Protein AF-A0A4Y8WUS7-F1 (afdb_monomer_lite)

Radius of gyration: 27.96 Å; chains: 1; bounding box: 61×49×94 Å

Structure (mmCIF, N/CA/C/O backbone):
data_AF-A0A4Y8WUS7-F1
#
_entry.id   AF-A0A4Y8WUS7-F1
#
loop_
_atom_site.group_PDB
_atom_site.id
_atom_site.type_symbol
_atom_site.label_atom_id
_atom_site.label_alt_id
_atom_site.label_comp_id
_atom_site.label_asym_id
_atom_site.label_entity_id
_atom_site.label_seq_id
_atom_site.pdbx_PDB_ins_code
_atom_site.Cartn_x
_atom_site.Cartn_y
_atom_site.Cartn_z
_atom_site.occupancy
_atom_site.B_iso_or_equiv
_atom_site.auth_seq_id
_atom_site.auth_comp_id
_atom_site.auth_asym_id
_atom_site.auth_atom_id
_atom_site.pdbx_PDB_model_num
ATOM 1 N N . MET A 1 1 ? -22.799 -2.846 23.739 1.00 34.66 1 MET A N 1
ATOM 2 C CA . MET A 1 1 ? -21.629 -2.130 24.341 1.00 34.66 1 MET A CA 1
ATOM 3 C C . MET A 1 1 ? -20.642 -1.662 23.268 1.00 34.66 1 MET A C 1
ATOM 5 O O . MET A 1 1 ? -20.140 -2.477 22.502 1.00 34.66 1 MET A O 1
ATOM 9 N N . THR A 1 2 ? -20.298 -0.370 23.236 1.00 31.97 2 THR A N 1
ATOM 10 C CA . THR A 1 2 ? -19.340 0.212 22.275 1.00 31.97 2 THR A CA 1
ATOM 11 C C . THR A 1 2 ? -17.938 -0.402 22.411 1.00 31.97 2 THR A C 1
ATOM 13 O O . THR A 1 2 ? -17.321 -0.286 23.466 1.00 31.97 2 THR A O 1
ATOM 16 N N . GLY A 1 3 ? -17.392 -0.998 21.346 1.00 43.44 3 GLY A N 1
ATOM 17 C CA . GLY A 1 3 ? -16.048 -1.608 21.313 1.00 43.44 3 GLY A CA 1
ATOM 18 C C . GLY A 1 3 ? -14.862 -0.629 21.356 1.00 43.44 3 GLY A C 1
ATOM 19 O O . GLY A 1 3 ? -13.748 -1.006 21.010 1.00 43.44 3 GLY A O 1
ATOM 20 N N . ARG A 1 4 ? -15.086 0.632 21.749 1.00 52.31 4 ARG A N 1
ATOM 21 C CA . ARG A 1 4 ? -14.053 1.669 21.874 1.00 52.31 4 ARG A CA 1
ATOM 22 C C . ARG A 1 4 ? -13.633 1.770 23.339 1.00 52.31 4 ARG A C 1
ATOM 24 O O . ARG A 1 4 ? -14.491 1.923 24.203 1.00 52.31 4 ARG A O 1
ATOM 31 N N . MET A 1 5 ? -12.331 1.716 23.619 1.00 58.28 5 MET A N 1
ATOM 32 C CA . MET A 1 5 ? -11.810 1.994 24.959 1.00 58.28 5 MET A CA 1
ATOM 33 C C . MET A 1 5 ? -12.091 3.466 25.292 1.00 58.28 5 MET A C 1
ATOM 35 O O . MET A 1 5 ? -11.575 4.366 24.632 1.00 58.28 5 MET A O 1
ATOM 39 N N . GLN A 1 6 ? -12.979 3.708 26.253 1.00 77.31 6 GLN A N 1
ATOM 40 C CA . GLN A 1 6 ? -13.356 5.051 26.688 1.00 77.31 6 GLN A CA 1
ATOM 41 C C . GLN A 1 6 ? -12.503 5.479 27.886 1.00 77.31 6 GLN A C 1
ATOM 43 O O . GLN A 1 6 ? -12.099 4.642 28.693 1.00 77.31 6 GLN A O 1
ATOM 48 N N . ALA A 1 7 ? -12.284 6.787 28.041 1.00 73.06 7 ALA A N 1
ATOM 49 C CA . ALA A 1 7 ? -11.622 7.357 29.220 1.00 73.06 7 ALA A CA 1
ATOM 50 C C . ALA A 1 7 ? -12.317 6.945 30.526 1.00 73.06 7 ALA A C 1
ATOM 52 O O . ALA A 1 7 ? -11.657 6.647 31.515 1.00 73.06 7 ALA A O 1
ATOM 53 N N . SER A 1 8 ? -13.648 6.833 30.486 1.00 81.19 8 SER A N 1
ATOM 54 C CA . SER A 1 8 ? -14.482 6.358 31.591 1.00 81.19 8 SER A CA 1
ATOM 55 C C . SER A 1 8 ? -14.073 4.973 32.090 1.00 81.19 8 SER A C 1
ATOM 57 O O . SER A 1 8 ? -14.131 4.726 33.286 1.00 81.19 8 SER A O 1
ATOM 59 N N . LEU A 1 9 ? -13.594 4.073 31.224 1.00 83.12 9 LEU A N 1
ATOM 60 C CA . LEU A 1 9 ? -13.110 2.758 31.650 1.00 83.12 9 LEU A CA 1
ATOM 61 C C . LEU A 1 9 ? -11.818 2.867 32.470 1.00 83.12 9 LEU A C 1
ATOM 63 O O . LEU A 1 9 ? -11.687 2.186 33.483 1.00 83.12 9 LEU A O 1
ATOM 67 N N . ALA A 1 10 ? -10.883 3.717 32.038 1.00 82.62 10 ALA A N 1
ATOM 68 C CA . ALA A 1 10 ? -9.622 3.947 32.738 1.00 82.62 10 ALA A CA 1
ATOM 69 C C . ALA A 1 10 ? -9.856 4.641 34.087 1.00 82.62 10 ALA A C 1
ATOM 71 O O . ALA A 1 10 ? -9.325 4.191 35.101 1.00 82.62 10 ALA A O 1
ATOM 72 N N . VAL A 1 11 ? -10.711 5.668 34.107 1.00 86.56 11 VAL A N 1
ATOM 73 C CA . VAL A 1 11 ? -11.128 6.359 35.336 1.00 86.56 11 VAL A CA 1
ATOM 74 C C . VAL A 1 11 ? -11.830 5.381 36.280 1.00 86.56 11 VAL A C 1
ATOM 76 O O . VAL A 1 11 ? -11.393 5.214 37.408 1.00 86.56 11 VAL A O 1
ATOM 79 N N . ASN A 1 12 ? -12.820 4.617 35.811 1.00 86.06 12 ASN A N 1
ATOM 80 C CA . ASN A 1 12 ? -13.518 3.633 36.647 1.00 86.06 12 ASN A CA 1
ATOM 81 C C . ASN A 1 12 ? -12.581 2.549 37.205 1.00 86.06 12 ASN A C 1
ATOM 83 O O . ASN A 1 12 ? -12.795 2.059 38.313 1.00 86.06 12 ASN A O 1
ATOM 87 N N . ALA A 1 13 ? -11.563 2.136 36.445 1.00 84.75 13 ALA A N 1
ATOM 88 C CA . ALA A 1 13 ? -10.566 1.184 36.923 1.00 84.75 13 ALA A CA 1
ATOM 89 C C . ALA A 1 13 ? -9.682 1.789 38.025 1.00 84.75 13 ALA A C 1
ATOM 91 O O . ALA A 1 13 ? -9.406 1.103 39.012 1.00 84.75 13 ALA A O 1
ATOM 92 N N . LEU A 1 14 ? -9.284 3.056 37.872 1.00 85.62 14 LEU A N 1
ATOM 93 C CA . LEU A 1 14 ? -8.537 3.811 38.875 1.00 85.62 14 LEU A CA 1
ATOM 94 C C . LEU A 1 14 ? -9.357 3.968 40.160 1.00 85.62 14 LEU A C 1
ATOM 96 O O . LEU A 1 14 ? -8.910 3.529 41.213 1.00 85.62 14 LEU A O 1
ATOM 100 N N . GLU A 1 15 ? -10.589 4.463 40.058 1.00 89.06 15 GLU A N 1
ATOM 101 C CA . GLU A 1 15 ? -11.521 4.636 41.182 1.00 89.06 15 GLU A CA 1
ATOM 102 C C . GLU A 1 15 ? -11.751 3.325 41.947 1.00 89.06 15 GLU A C 1
ATOM 104 O O . GLU A 1 15 ? -11.673 3.263 43.175 1.00 89.06 15 GLU A O 1
ATOM 109 N N . GLN A 1 16 ? -11.953 2.216 41.225 1.00 85.81 16 GLN A N 1
ATOM 110 C CA . GLN A 1 16 ? -12.076 0.898 41.851 1.00 85.81 16 GLN A CA 1
ATOM 111 C C . GLN A 1 16 ? -10.796 0.461 42.570 1.00 85.81 16 GLN A C 1
ATOM 113 O O . GLN A 1 16 ? -10.881 -0.243 43.577 1.00 85.81 16 GLN A O 1
ATOM 118 N N . ALA A 1 17 ? -9.617 0.812 42.054 1.00 83.31 17 ALA A N 1
ATOM 119 C CA . ALA A 1 17 ? -8.352 0.504 42.710 1.00 83.31 17 ALA A CA 1
ATOM 120 C C . ALA A 1 17 ? -8.174 1.333 43.990 1.00 83.31 17 ALA A C 1
ATOM 122 O O . ALA A 1 17 ? -7.822 0.762 45.022 1.00 83.31 17 ALA A O 1
ATOM 123 N N . VAL A 1 18 ? -8.495 2.631 43.950 1.00 84.38 18 VAL A N 1
ATOM 124 C CA . VAL A 1 18 ? -8.471 3.526 45.119 1.00 84.38 18 VAL A CA 1
ATOM 125 C C . VAL A 1 18 ? -9.411 3.016 46.209 1.00 84.38 18 VAL A C 1
ATOM 127 O O . VAL A 1 18 ? -8.993 2.814 47.350 1.00 84.38 18 VAL A O 1
ATOM 130 N N . ALA A 1 19 ? -10.658 2.702 45.850 1.00 84.31 19 ALA A N 1
ATOM 131 C CA . ALA A 1 19 ? -11.634 2.156 46.787 1.00 84.31 19 ALA A CA 1
ATOM 132 C C . ALA A 1 19 ? -11.152 0.839 47.423 1.00 84.31 19 ALA A C 1
ATOM 134 O O . ALA A 1 19 ? -11.260 0.652 48.633 1.00 84.31 19 ALA A O 1
ATOM 135 N N . ARG A 1 20 ? -10.556 -0.065 46.632 1.00 79.38 20 ARG A N 1
ATOM 136 C CA . ARG A 1 20 ? -10.019 -1.347 47.131 1.00 79.38 20 ARG A CA 1
ATOM 137 C C . ARG A 1 20 ? -8.800 -1.194 48.037 1.00 79.38 20 ARG A C 1
ATOM 139 O O . ARG A 1 20 ? -8.539 -2.095 48.830 1.00 79.38 20 ARG A O 1
ATOM 146 N N . ARG A 1 21 ? -8.048 -0.101 47.908 1.00 79.25 21 ARG A N 1
ATOM 147 C CA . ARG A 1 21 ? -6.856 0.180 48.719 1.00 79.25 21 ARG A CA 1
ATOM 148 C C . ARG A 1 21 ? -7.165 0.977 49.988 1.00 79.25 21 ARG A C 1
ATOM 150 O O . ARG A 1 21 ? -6.252 1.178 50.773 1.00 79.25 21 ARG A O 1
ATOM 157 N N . GLY A 1 22 ? -8.425 1.348 50.231 1.00 82.44 22 GLY A N 1
ATOM 158 C CA . GLY A 1 22 ? -8.845 2.036 51.457 1.00 82.44 22 GLY A CA 1
ATOM 159 C C . GLY A 1 22 ? -9.110 3.535 51.296 1.00 82.44 22 GLY A C 1
ATOM 160 O O . GLY A 1 22 ? -9.211 4.230 52.301 1.00 82.44 22 GLY A O 1
ATOM 161 N N . GLY A 1 23 ? -9.255 4.031 50.061 1.00 85.69 23 GLY A N 1
ATOM 162 C CA . GLY A 1 23 ? -9.591 5.431 49.771 1.00 85.69 23 GLY A CA 1
ATOM 163 C C . GLY A 1 23 ? -8.379 6.303 49.430 1.00 85.69 23 GLY A C 1
ATOM 164 O O . GLY A 1 23 ? -7.266 5.808 49.286 1.00 85.69 23 GLY A O 1
ATOM 165 N N . THR A 1 24 ? -8.605 7.609 49.266 1.00 84.12 24 THR A N 1
ATOM 166 C CA . THR A 1 24 ? -7.587 8.578 48.814 1.00 84.12 24 THR A CA 1
ATOM 167 C C . THR A 1 24 ? -6.347 8.606 49.708 1.00 84.12 24 THR A C 1
ATOM 169 O O . THR A 1 24 ? -5.231 8.488 49.209 1.00 84.12 24 THR A O 1
ATOM 172 N N . ASP A 1 25 ? -6.531 8.692 51.025 1.00 80.44 25 ASP A N 1
ATOM 173 C CA . ASP A 1 25 ? -5.418 8.823 51.977 1.00 80.44 25 ASP A CA 1
ATOM 174 C C . ASP A 1 25 ? -4.469 7.618 51.933 1.00 80.44 25 ASP A C 1
ATOM 176 O O . ASP A 1 25 ? -3.264 7.748 52.123 1.00 80.44 25 ASP A O 1
ATOM 180 N N . ALA A 1 26 ? -5.020 6.445 51.622 1.00 78.88 26 ALA A N 1
ATOM 181 C CA . ALA A 1 26 ? -4.308 5.181 51.537 1.00 78.88 26 ALA A CA 1
ATOM 182 C C . ALA A 1 26 ? -3.387 5.067 50.314 1.00 78.88 26 ALA A C 1
ATOM 184 O O . ALA A 1 26 ? -2.452 4.266 50.305 1.00 78.88 26 ALA A O 1
ATOM 185 N N . VAL A 1 27 ? -3.693 5.814 49.251 1.00 80.69 27 VAL A N 1
ATOM 186 C CA . VAL A 1 27 ? -3.010 5.709 47.957 1.00 80.69 27 VAL A CA 1
ATOM 187 C C . VAL A 1 27 ? -2.224 6.963 47.593 1.00 80.69 27 VAL A C 1
ATOM 189 O O . VAL A 1 27 ? -1.451 6.924 46.638 1.00 80.69 27 VAL A O 1
ATOM 192 N N . ALA A 1 28 ? -2.382 8.056 48.340 1.00 83.19 28 ALA A N 1
ATOM 193 C CA . ALA A 1 28 ? -1.666 9.302 48.104 1.00 83.19 28 ALA A CA 1
ATOM 194 C C . ALA A 1 28 ? -0.143 9.071 48.039 1.00 83.19 28 ALA A C 1
ATOM 196 O O . ALA A 1 28 ? 0.450 8.385 48.871 1.00 83.19 28 ALA A O 1
ATOM 197 N N . GLY A 1 29 ? 0.498 9.621 47.007 1.00 77.31 29 GLY A N 1
ATOM 198 C CA . GLY A 1 29 ? 1.922 9.437 46.719 1.00 77.31 29 GLY A CA 1
ATOM 199 C C . GLY A 1 29 ? 2.276 8.138 45.984 1.00 77.31 29 GLY A C 1
ATOM 200 O O . GLY A 1 29 ? 3.432 7.970 45.592 1.00 77.31 29 GLY A O 1
ATOM 201 N N . CYS A 1 30 ? 1.321 7.231 45.741 1.00 79.56 30 CYS A N 1
ATOM 202 C CA . CYS A 1 30 ? 1.571 6.044 44.924 1.00 79.56 30 CYS A CA 1
ATOM 203 C C . CYS A 1 30 ? 1.799 6.417 43.456 1.00 79.56 30 CYS A C 1
ATOM 205 O O . CYS A 1 30 ? 1.143 7.300 42.899 1.00 79.56 30 CYS A O 1
ATOM 207 N N . ILE A 1 31 ? 2.706 5.683 42.811 1.00 78.19 31 ILE A N 1
ATOM 208 C CA . ILE A 1 31 ? 2.990 5.840 41.387 1.00 78.19 31 ILE A CA 1
ATOM 209 C C . ILE A 1 31 ? 2.026 4.970 40.580 1.00 78.19 31 ILE A C 1
ATOM 211 O O . ILE A 1 31 ? 2.001 3.747 40.726 1.00 78.19 31 ILE A O 1
ATOM 215 N N . VAL A 1 32 ? 1.267 5.599 39.688 1.00 79.62 32 VAL A N 1
ATOM 216 C CA . VAL A 1 32 ? 0.416 4.916 38.713 1.00 79.62 32 VAL A CA 1
ATOM 217 C C . VAL A 1 32 ? 1.174 4.812 37.402 1.00 79.62 32 VAL A C 1
ATOM 219 O O . VAL A 1 32 ? 1.329 5.789 36.669 1.00 79.62 32 VAL A O 1
ATOM 222 N N . HIS A 1 33 ? 1.641 3.607 37.096 1.00 78.06 33 HIS A N 1
ATOM 223 C CA . HIS A 1 33 ? 2.212 3.308 35.791 1.00 78.06 33 HIS A CA 1
ATOM 224 C C . HIS A 1 33 ? 1.090 3.088 34.776 1.00 78.06 33 HIS A C 1
ATOM 226 O O . HIS A 1 33 ? 0.235 2.220 34.959 1.00 78.06 33 HIS A O 1
ATOM 232 N N . SER A 1 34 ? 1.103 3.869 33.700 1.00 73.06 34 SER A N 1
ATOM 233 C CA . SER A 1 34 ? 0.145 3.755 32.597 1.00 73.06 34 SER A CA 1
ATOM 234 C C . SER A 1 34 ? 0.868 3.779 31.254 1.00 73.06 34 SER A C 1
ATOM 236 O O . SER A 1 34 ? 1.998 4.261 31.145 1.00 73.06 34 SER A O 1
ATOM 238 N N . ASP A 1 35 ? 0.227 3.223 30.227 1.00 67.25 35 ASP A N 1
ATOM 239 C CA . ASP A 1 35 ? 0.706 3.375 28.856 1.00 67.25 35 ASP A CA 1
ATOM 240 C C . ASP A 1 35 ? 0.424 4.800 28.325 1.00 67.25 35 ASP A C 1
ATOM 242 O O . ASP A 1 35 ? -0.230 5.620 28.970 1.00 67.25 35 ASP A O 1
ATOM 246 N N . ARG A 1 36 ? 0.927 5.126 27.127 1.00 67.12 36 ARG A N 1
ATOM 247 C CA . ARG A 1 36 ? 0.696 6.435 26.479 1.00 67.12 36 ARG A CA 1
ATOM 248 C C . ARG A 1 36 ? -0.639 6.550 25.730 1.00 67.12 36 ARG A C 1
ATOM 250 O O . ARG A 1 36 ? -0.829 7.482 24.932 1.00 67.12 36 ARG A O 1
ATOM 257 N N . GLY A 1 37 ? -1.560 5.621 25.955 1.00 72.19 37 GLY A N 1
ATOM 258 C CA . GLY A 1 37 ? -2.885 5.611 25.360 1.00 72.19 37 GLY A CA 1
ATOM 259 C C . GLY A 1 37 ? -3.623 6.921 25.611 1.00 72.19 37 GLY A C 1
ATOM 260 O O . GLY A 1 37 ? -3.466 7.570 26.648 1.00 72.19 37 GLY A O 1
ATOM 261 N N . SER A 1 38 ? -4.425 7.349 24.635 1.00 76.12 38 SER A N 1
ATOM 262 C CA . SER A 1 38 ? -5.170 8.609 24.723 1.00 76.12 38 SER A CA 1
ATOM 263 C C . SER A 1 38 ? -6.057 8.667 25.969 1.00 76.12 38 SER A C 1
ATOM 265 O O . SER A 1 38 ? -6.192 9.727 26.558 1.00 76.12 38 SER A O 1
ATOM 267 N N . GLN A 1 39 ? -6.591 7.530 26.424 1.00 79.88 39 GLN A N 1
ATOM 268 C CA . GLN A 1 39 ? -7.420 7.413 27.626 1.00 79.88 39 GLN A CA 1
ATOM 269 C C . GLN A 1 39 ? -6.720 7.871 28.912 1.00 79.88 39 GLN A C 1
ATOM 271 O O . GLN A 1 39 ? -7.383 8.439 29.773 1.00 79.88 39 GLN A O 1
ATOM 276 N N . PHE A 1 40 ? -5.402 7.680 29.022 1.00 79.25 40 PHE A N 1
ATOM 277 C CA . PHE A 1 40 ? -4.621 8.080 30.195 1.00 79.25 40 PHE A CA 1
ATOM 278 C C . PHE A 1 40 ? -4.095 9.515 30.084 1.00 79.25 40 PHE A C 1
ATOM 280 O O . PHE A 1 40 ? -3.729 10.114 31.088 1.00 79.25 40 PHE A O 1
ATOM 287 N N . ARG A 1 41 ? -4.088 10.093 28.874 1.00 78.38 41 ARG A N 1
ATOM 288 C CA . ARG A 1 41 ? -3.703 11.494 28.622 1.00 78.38 41 ARG A CA 1
ATOM 289 C C . ARG A 1 41 ? -4.874 12.475 28.648 1.00 78.38 41 ARG A C 1
ATOM 291 O O . ARG A 1 41 ? -4.647 13.679 28.621 1.00 78.38 41 ARG A O 1
ATOM 298 N N . LEU A 1 42 ? -6.110 11.981 28.667 1.00 81.69 42 LEU A N 1
ATOM 299 C CA . LEU A 1 42 ? -7.293 12.829 28.763 1.00 81.69 42 LEU A CA 1
ATOM 300 C C . LEU A 1 42 ? -7.380 13.496 30.135 1.00 81.69 42 LEU A C 1
ATOM 302 O O . LEU A 1 42 ? -7.061 12.878 31.151 1.00 81.69 42 LEU A O 1
ATOM 306 N N . THR A 1 43 ? -7.891 14.729 30.145 1.00 83.94 43 THR A N 1
ATOM 307 C CA . THR A 1 43 ? -8.045 15.560 31.346 1.00 83.94 43 THR A CA 1
ATOM 308 C C . THR A 1 43 ? -8.758 14.804 32.460 1.00 83.94 43 THR A C 1
ATOM 310 O O . THR A 1 43 ? -8.232 14.724 33.555 1.00 83.94 43 THR A O 1
ATOM 313 N N . ALA A 1 44 ? -9.843 14.088 32.147 1.00 85.06 44 ALA A N 1
ATOM 314 C CA . ALA A 1 44 ? -10.594 13.309 33.134 1.00 85.06 44 ALA A CA 1
ATOM 315 C C . ALA A 1 44 ? -9.752 12.268 33.905 1.00 85.06 44 ALA A C 1
ATOM 317 O O . ALA A 1 44 ? -10.012 12.018 35.077 1.00 85.06 44 ALA A O 1
ATOM 318 N N . PHE A 1 45 ? -8.747 11.649 33.273 1.00 85.75 45 PHE A N 1
ATOM 319 C CA . PHE A 1 45 ? -7.865 10.700 33.961 1.00 85.75 45 PHE A CA 1
ATOM 320 C C . PHE A 1 45 ? -6.785 11.416 34.781 1.00 85.75 45 PHE A C 1
ATOM 322 O O . PHE A 1 45 ? -6.464 10.987 35.885 1.00 85.75 45 PHE A O 1
ATOM 329 N N . GLN A 1 46 ? -6.251 12.526 34.267 1.00 86.94 46 GLN A N 1
ATOM 330 C CA . GLN A 1 46 ? -5.280 13.359 34.985 1.00 86.94 46 GLN A CA 1
ATOM 331 C C . GLN A 1 46 ? -5.907 14.036 36.215 1.00 86.94 46 GLN A C 1
ATOM 333 O O . GLN A 1 46 ? -5.282 14.098 37.275 1.00 86.94 46 GLN A O 1
ATOM 338 N N . ASP A 1 47 ? -7.164 14.463 36.104 1.00 87.25 47 ASP A N 1
ATOM 339 C CA . ASP A 1 47 ? -7.957 15.006 37.204 1.00 87.25 47 ASP A CA 1
ATOM 340 C C . ASP A 1 47 ? -8.160 13.942 38.282 1.00 87.25 47 ASP A C 1
ATOM 342 O O . ASP A 1 47 ? -7.903 14.207 39.452 1.00 87.25 47 ASP A O 1
ATOM 346 N N . ALA A 1 48 ? -8.518 12.712 37.898 1.00 88.00 48 ALA A N 1
ATOM 347 C CA . ALA A 1 48 ? -8.670 11.605 38.842 1.00 88.00 48 ALA A CA 1
ATOM 348 C C . ALA A 1 48 ? -7.353 11.271 39.576 1.00 88.00 48 ALA A C 1
ATOM 350 O O . ALA A 1 48 ? -7.357 11.047 40.786 1.00 88.00 48 ALA A O 1
ATOM 351 N N . LEU A 1 49 ? -6.202 11.303 38.888 1.00 87.94 49 LEU A N 1
ATOM 352 C CA . LEU A 1 49 ? -4.897 11.158 39.551 1.00 87.94 49 LEU A CA 1
ATOM 353 C C . LEU A 1 49 ? -4.652 12.283 40.565 1.00 87.94 49 LEU A C 1
ATOM 355 O O . LEU A 1 49 ? -4.214 12.021 41.685 1.00 87.94 49 LEU A O 1
ATOM 359 N N . THR A 1 50 ? -4.973 13.518 40.182 1.00 87.38 50 THR A N 1
ATOM 360 C CA . THR A 1 50 ? -4.778 14.708 41.018 1.00 87.38 50 THR A CA 1
ATOM 361 C C . THR A 1 50 ? -5.671 14.671 42.260 1.00 87.38 50 THR A C 1
ATOM 363 O O . THR A 1 50 ? -5.185 14.907 43.365 1.00 87.38 50 THR A O 1
ATOM 366 N N . VAL A 1 51 ? -6.948 14.304 42.102 1.00 89.75 51 VAL A N 1
ATOM 367 C CA . VAL A 1 51 ? -7.936 14.170 43.191 1.00 89.75 51 VAL A CA 1
ATOM 368 C C . VAL A 1 51 ? -7.472 13.176 44.255 1.00 89.75 51 VAL A C 1
ATOM 370 O O . VAL A 1 51 ? -7.673 13.416 45.445 1.00 89.75 51 VAL A O 1
ATOM 373 N N . HIS A 1 52 ? -6.817 12.087 43.849 1.00 87.06 52 HIS A N 1
ATOM 374 C CA . HIS A 1 52 ? -6.330 11.063 44.775 1.00 87.06 52 HIS A CA 1
ATOM 375 C C . HIS A 1 52 ? -4.868 11.241 45.213 1.00 87.06 52 HIS A C 1
ATOM 377 O O . HIS A 1 52 ? -4.327 10.374 45.898 1.00 87.06 52 HIS A O 1
ATOM 383 N N . GLY A 1 53 ? -4.203 12.332 44.815 1.00 84.94 53 GLY A N 1
ATOM 384 C CA . GLY A 1 53 ? -2.790 12.565 45.128 1.00 84.94 53 GLY A CA 1
ATOM 385 C C . GLY A 1 53 ? -1.845 11.513 44.531 1.00 84.94 53 GLY A C 1
ATOM 386 O O . GLY A 1 53 ? -0.790 11.238 45.101 1.00 84.94 53 GLY A O 1
ATOM 387 N N . LEU A 1 54 ? -2.226 10.889 43.415 1.00 85.50 54 LEU A N 1
ATOM 388 C CA . LEU A 1 54 ? -1.461 9.852 42.724 1.00 85.50 54 LEU A CA 1
ATOM 389 C C . LEU A 1 54 ? -0.460 10.465 41.742 1.00 85.50 54 LEU A C 1
ATOM 391 O O . LEU A 1 54 ? -0.753 11.438 41.050 1.00 85.50 54 LEU A O 1
ATOM 395 N N . ILE A 1 55 ? 0.718 9.853 41.627 1.00 80.69 55 ILE A N 1
ATOM 396 C CA . ILE A 1 55 ? 1.772 10.304 40.715 1.00 80.69 55 ILE A CA 1
ATOM 397 C C . ILE A 1 55 ? 1.692 9.482 39.428 1.00 80.69 55 ILE A C 1
ATOM 399 O O . ILE A 1 55 ? 2.034 8.300 39.407 1.00 80.69 55 ILE A O 1
ATOM 403 N N . GLY A 1 56 ? 1.254 10.098 38.332 1.00 75.94 56 GLY A N 1
ATOM 404 C CA . GLY A 1 56 ? 1.273 9.452 37.020 1.00 75.94 56 GLY A CA 1
ATOM 405 C C . GLY A 1 56 ? 2.704 9.243 36.517 1.00 75.94 56 GLY A C 1
ATOM 406 O O . GLY A 1 56 ? 3.453 10.203 36.354 1.00 75.94 56 GLY A O 1
ATOM 407 N N . SER A 1 57 ? 3.080 7.998 36.223 1.00 68.81 57 SER A N 1
ATOM 408 C CA . SER A 1 57 ? 4.331 7.663 35.539 1.00 68.81 57 SER A CA 1
ATOM 409 C C . SER A 1 57 ? 4.034 7.148 34.135 1.00 68.81 57 SER A C 1
ATOM 411 O O . SER A 1 57 ? 3.513 6.047 33.943 1.00 68.81 57 SER A O 1
ATOM 413 N N . MET A 1 58 ? 4.376 7.974 33.146 1.00 67.12 58 MET A N 1
ATOM 414 C CA . MET A 1 58 ? 4.393 7.635 31.725 1.00 67.12 58 MET A CA 1
ATOM 415 C C . MET A 1 58 ? 5.858 7.734 31.267 1.00 67.12 58 MET A C 1
ATOM 417 O O . MET A 1 58 ? 6.347 8.842 31.049 1.00 67.12 58 MET A O 1
ATOM 421 N N . GLY A 1 59 ? 6.579 6.605 31.187 1.00 53.94 59 GLY A N 1
ATOM 422 C CA . GLY A 1 59 ? 8.051 6.561 31.013 1.00 53.94 59 GLY A CA 1
ATOM 423 C C . GLY A 1 59 ? 8.591 7.413 29.853 1.00 53.94 59 GLY A C 1
ATOM 424 O O . GLY A 1 59 ? 7.851 7.723 28.931 1.00 53.94 59 GLY A O 1
ATOM 425 N N . GLN A 1 60 ? 9.855 7.838 29.849 1.00 44.69 60 GLN A N 1
ATOM 426 C CA . GLN A 1 60 ? 10.426 8.651 28.752 1.00 44.69 60 GLN A CA 1
ATOM 427 C C . GLN A 1 60 ? 10.514 7.864 27.422 1.00 44.69 60 GLN A C 1
ATOM 429 O O . GLN A 1 60 ? 10.507 6.634 27.407 1.00 44.69 60 GLN A O 1
ATOM 434 N N . VAL A 1 61 ? 10.580 8.553 26.273 1.00 42.72 61 VAL A N 1
ATOM 435 C CA . VAL A 1 61 ? 10.802 7.883 24.974 1.00 42.72 61 VAL A CA 1
ATOM 436 C C . VAL A 1 61 ? 12.208 7.277 24.975 1.00 42.72 61 VAL A C 1
ATOM 438 O O . VAL A 1 61 ? 13.193 8.000 25.068 1.00 42.72 61 VAL A O 1
ATOM 441 N N . GLY A 1 62 ? 12.302 5.947 24.882 1.00 42.72 62 GLY A N 1
ATOM 442 C CA . GLY A 1 62 ? 13.578 5.229 24.800 1.00 42.72 62 GLY A CA 1
ATOM 443 C C . GLY A 1 62 ? 14.234 4.848 26.136 1.00 42.72 62 GLY A C 1
ATOM 444 O O . GLY A 1 62 ? 15.318 4.267 26.101 1.00 42.72 62 GLY A O 1
ATOM 445 N N . SER A 1 63 ? 13.611 5.098 27.299 1.00 43.00 63 SER A N 1
ATOM 446 C CA . SER A 1 63 ? 14.110 4.585 28.589 1.00 43.00 63 SER A CA 1
ATOM 447 C C . SER A 1 63 ? 13.418 3.264 28.960 1.00 43.00 63 SER A C 1
ATOM 449 O O . SER A 1 63 ? 12.273 3.218 29.395 1.00 43.00 63 SER A O 1
ATOM 451 N N . ALA A 1 64 ? 14.130 2.142 28.828 1.00 44.25 64 ALA A N 1
ATOM 452 C CA . ALA A 1 64 ? 13.627 0.830 29.259 1.00 44.25 64 ALA A CA 1
ATOM 453 C C . ALA A 1 64 ? 13.529 0.688 30.798 1.00 44.25 64 ALA A C 1
ATOM 455 O O . ALA A 1 64 ? 13.002 -0.301 31.299 1.00 44.25 64 ALA A O 1
ATOM 456 N N . GLY A 1 65 ? 14.056 1.648 31.568 1.00 47.41 65 GLY A N 1
ATOM 457 C CA . GLY A 1 65 ? 14.162 1.556 33.028 1.00 47.41 65 GLY A CA 1
ATOM 458 C C . GLY A 1 65 ? 12.849 1.784 33.783 1.00 47.41 65 GLY A C 1
ATOM 459 O O . GLY A 1 65 ? 12.587 1.089 34.766 1.00 47.41 65 GLY A O 1
ATOM 460 N N . ASP A 1 66 ? 12.011 2.710 33.309 1.00 52.41 66 ASP A N 1
ATOM 461 C CA . ASP A 1 66 ? 10.893 3.250 34.103 1.00 52.41 66 ASP A CA 1
ATOM 462 C C . ASP A 1 66 ? 9.636 2.366 34.063 1.00 52.41 66 ASP A C 1
ATOM 464 O O . ASP A 1 66 ? 8.804 2.422 34.968 1.00 52.41 66 ASP A O 1
ATOM 468 N N . ASN A 1 67 ? 9.511 1.511 33.040 1.00 59.03 67 ASN A N 1
ATOM 469 C CA . ASN A 1 67 ? 8.352 0.638 32.820 1.00 59.03 67 ASN A CA 1
ATOM 470 C C . ASN A 1 67 ? 8.672 -0.866 32.929 1.00 59.03 67 ASN A C 1
ATOM 472 O O . ASN A 1 67 ? 7.770 -1.703 32.874 1.00 59.03 67 ASN A O 1
ATOM 476 N N . ALA A 1 68 ? 9.940 -1.235 33.150 1.00 62.50 68 ALA A N 1
ATOM 477 C CA . ALA A 1 68 ? 10.386 -2.633 33.190 1.00 62.50 68 ALA A CA 1
ATOM 478 C C . ALA A 1 68 ? 9.613 -3.505 34.199 1.00 62.50 68 ALA A C 1
ATOM 480 O O . ALA A 1 68 ? 9.415 -4.701 33.976 1.00 62.50 68 ALA A O 1
ATOM 481 N N . ALA A 1 69 ? 9.168 -2.927 35.321 1.00 64.25 69 ALA A N 1
ATOM 482 C CA . ALA A 1 69 ? 8.386 -3.646 36.326 1.00 64.25 69 ALA A CA 1
ATOM 483 C C . ALA A 1 69 ? 6.993 -4.036 35.803 1.00 64.25 69 ALA A C 1
ATOM 485 O O . ALA A 1 69 ? 6.568 -5.181 35.978 1.00 64.25 69 ALA A O 1
ATOM 486 N N . MET A 1 70 ? 6.317 -3.118 35.108 1.00 72.75 70 MET A N 1
ATOM 487 C CA . MET A 1 70 ? 5.007 -3.375 34.512 1.00 72.75 70 MET A CA 1
ATOM 488 C C . MET A 1 70 ? 5.106 -4.262 33.274 1.00 72.75 70 MET A C 1
ATOM 490 O O . MET A 1 70 ? 4.289 -5.163 33.108 1.00 72.75 70 MET A O 1
ATOM 494 N N . GLU A 1 71 ? 6.137 -4.094 32.447 1.00 70.62 71 GLU A N 1
ATOM 495 C CA . GLU A 1 71 ? 6.392 -4.982 31.305 1.00 70.62 71 GLU A CA 1
ATOM 496 C C . GLU A 1 71 ? 6.638 -6.425 31.757 1.00 70.62 71 GLU A C 1
ATOM 498 O O . GLU A 1 71 ? 6.078 -7.366 31.193 1.00 70.62 71 GLU A O 1
ATOM 503 N N . SER A 1 72 ? 7.396 -6.610 32.842 1.00 75.62 72 SER A N 1
ATOM 504 C CA . SER A 1 72 ? 7.584 -7.919 33.472 1.00 75.62 72 SER A CA 1
ATOM 505 C C . SER A 1 72 ? 6.262 -8.497 33.991 1.00 75.62 72 SER A C 1
ATOM 507 O O . SER A 1 72 ? 5.979 -9.679 33.780 1.00 75.62 72 SER A O 1
ATOM 509 N N . PHE A 1 73 ? 5.416 -7.675 34.622 1.00 80.31 73 PHE A N 1
ATOM 510 C CA . PHE A 1 73 ? 4.087 -8.090 35.074 1.00 80.31 73 PHE A CA 1
ATOM 511 C C . PHE A 1 73 ? 3.198 -8.552 33.911 1.00 80.31 73 PHE A C 1
ATOM 513 O O . PHE A 1 73 ? 2.656 -9.658 33.970 1.00 80.31 73 PHE A O 1
ATOM 520 N N . PHE A 1 74 ? 3.082 -7.762 32.840 1.00 79.62 74 PHE A N 1
ATOM 521 C CA . PHE A 1 74 ? 2.247 -8.110 31.689 1.00 79.62 74 PHE A CA 1
ATOM 522 C C . PHE A 1 74 ? 2.774 -9.334 30.937 1.00 79.62 74 PHE A C 1
ATOM 524 O O . PHE A 1 74 ? 1.984 -10.204 30.572 1.00 79.62 74 PHE A O 1
ATOM 531 N N . ALA A 1 75 ? 4.094 -9.483 30.794 1.00 79.38 75 ALA A N 1
ATOM 532 C CA . ALA A 1 75 ? 4.692 -10.694 30.233 1.00 79.38 75 ALA A CA 1
ATOM 533 C C . ALA A 1 75 ? 4.357 -11.945 31.069 1.00 79.38 75 ALA A C 1
ATOM 535 O O . ALA A 1 75 ? 4.081 -13.020 30.527 1.00 79.38 75 ALA A O 1
ATOM 536 N N . LEU A 1 76 ? 4.343 -11.818 32.401 1.00 85.19 76 LEU A N 1
ATOM 537 C CA . LEU A 1 76 ? 3.941 -12.901 33.296 1.00 85.19 76 LEU A CA 1
ATOM 538 C C . LEU A 1 76 ? 2.444 -13.196 33.206 1.00 85.19 76 LEU A C 1
ATOM 540 O O . LEU A 1 76 ? 2.084 -14.372 33.187 1.00 85.19 76 LEU A O 1
ATOM 544 N N . LEU A 1 77 ? 1.590 -12.176 33.137 1.00 85.44 77 LEU A N 1
ATOM 545 C CA . LEU A 1 77 ? 0.146 -12.345 32.983 1.00 85.44 77 LEU A CA 1
ATOM 546 C C . LEU A 1 77 ? -0.182 -13.053 31.662 1.00 85.44 77 LEU A C 1
ATOM 548 O O . LEU A 1 77 ? -0.949 -14.017 31.656 1.00 85.44 77 LEU A O 1
ATOM 552 N N . GLN A 1 78 ? 0.470 -12.639 30.571 1.00 83.06 78 GLN A N 1
ATOM 553 C CA . GLN A 1 78 ? 0.348 -13.275 29.263 1.00 83.06 78 GLN A CA 1
ATOM 554 C C . GLN A 1 78 ? 0.715 -14.759 29.355 1.00 83.06 78 GLN A C 1
ATOM 556 O O . GLN A 1 78 ? -0.112 -15.623 29.083 1.00 83.06 78 GLN A O 1
ATOM 561 N N . LYS A 1 79 ? 1.912 -15.069 29.862 1.00 87.81 79 LYS A N 1
ATOM 562 C CA . LYS A 1 79 ? 2.414 -16.447 29.941 1.00 87.81 79 LYS A CA 1
ATOM 563 C C . LYS A 1 79 ? 1.615 -17.345 30.893 1.00 87.81 79 LYS A C 1
ATOM 565 O O . LYS A 1 79 ? 1.496 -18.545 30.653 1.00 87.81 79 LYS A O 1
ATOM 570 N N . ASN A 1 80 ? 1.143 -16.809 32.020 1.00 84.88 80 ASN A N 1
ATOM 571 C CA . ASN A 1 80 ? 0.570 -17.616 33.103 1.00 84.88 80 ASN A CA 1
ATOM 572 C C . ASN A 1 80 ? -0.960 -17.625 33.147 1.00 84.88 80 ASN A C 1
ATOM 574 O O . ASN A 1 80 ? -1.515 -18.455 33.868 1.00 84.88 80 ASN A O 1
ATOM 578 N N . VAL A 1 81 ? -1.633 -16.757 32.394 1.00 88.31 81 VAL A N 1
ATOM 579 C CA . VAL A 1 81 ? -3.099 -16.714 32.328 1.00 88.31 81 VAL A CA 1
ATOM 580 C C . VAL A 1 81 ? -3.568 -16.768 30.884 1.00 88.31 81 VAL A C 1
ATOM 582 O O . VAL A 1 81 ? -4.276 -17.704 30.520 1.00 88.31 81 VAL A O 1
ATOM 585 N N . LEU A 1 82 ? -3.146 -15.804 30.063 1.00 84.12 82 LEU A N 1
ATOM 586 C CA . LEU A 1 82 ? -3.699 -15.623 28.717 1.00 84.12 82 LEU A CA 1
ATOM 587 C C . LEU A 1 82 ? -3.304 -16.762 27.767 1.00 84.12 82 LEU A C 1
ATOM 589 O O . LEU A 1 82 ? -4.141 -17.240 27.016 1.00 84.12 82 LEU A O 1
ATOM 593 N N . ASP A 1 83 ? -2.069 -17.254 27.864 1.00 86.56 83 ASP A N 1
ATOM 594 C CA . ASP A 1 83 ? -1.533 -18.308 26.993 1.00 86.56 83 ASP A CA 1
ATOM 595 C C . ASP A 1 83 ? -1.772 -19.735 27.528 1.00 86.56 83 ASP A C 1
ATOM 597 O O . ASP A 1 83 ? -1.320 -20.704 26.916 1.00 86.56 83 ASP A O 1
ATOM 601 N N . ARG A 1 84 ? -2.410 -19.906 28.697 1.00 77.94 84 ARG A N 1
ATOM 602 C CA . ARG A 1 84 ? -2.503 -21.234 29.341 1.00 77.94 84 ARG A CA 1
ATOM 603 C C . ARG A 1 84 ? -3.651 -22.099 28.851 1.00 77.94 84 ARG A C 1
ATOM 605 O O . ARG A 1 84 ? -3.537 -23.319 28.942 1.00 77.94 84 ARG A O 1
ATOM 612 N N . ARG A 1 85 ? -4.747 -21.483 28.420 1.00 81.94 85 ARG A N 1
ATOM 613 C CA . ARG A 1 85 ? -5.940 -22.151 27.897 1.00 81.94 85 ARG A CA 1
ATOM 614 C C . ARG A 1 85 ? -6.830 -21.143 27.185 1.00 81.94 85 ARG A C 1
ATOM 616 O O . ARG A 1 85 ? -6.705 -19.942 27.421 1.00 81.94 85 ARG A O 1
ATOM 623 N N . ASP A 1 86 ? -7.751 -21.663 26.391 1.00 82.88 86 ASP A N 1
ATOM 624 C CA . ASP A 1 86 ? -8.856 -20.887 25.846 1.00 82.88 86 ASP A CA 1
ATOM 625 C C . ASP A 1 86 ? -9.893 -20.586 26.946 1.00 82.88 86 ASP A C 1
ATOM 627 O O . ASP A 1 86 ? -9.997 -21.318 27.936 1.00 82.88 86 ASP A O 1
ATOM 631 N N . TRP A 1 87 ? -10.617 -19.475 26.797 1.00 86.56 87 TRP A N 1
ATOM 632 C CA . TRP A 1 87 ? -11.610 -18.983 27.758 1.00 86.56 87 TRP A CA 1
ATOM 633 C C . TRP A 1 87 ? -12.951 -18.822 27.049 1.00 86.56 87 TRP A C 1
ATOM 635 O O . TRP A 1 87 ? -13.030 -18.114 26.041 1.00 86.56 87 TRP A O 1
ATOM 645 N N . ASP A 1 88 ? -14.003 -19.435 27.582 1.00 79.38 88 ASP A N 1
ATOM 646 C CA . ASP A 1 88 ? -15.300 -19.507 26.899 1.00 79.38 88 ASP A CA 1
ATOM 647 C C . ASP A 1 88 ? -16.083 -18.193 27.020 1.00 79.38 88 ASP A C 1
ATOM 649 O O . ASP A 1 88 ? -16.887 -17.829 26.152 1.00 79.38 88 ASP A O 1
ATOM 653 N N . THR A 1 89 ? -15.833 -17.443 28.098 1.00 87.00 89 THR A N 1
ATOM 654 C CA . THR A 1 89 ? -16.488 -16.161 28.374 1.00 87.00 89 THR A CA 1
ATOM 655 C C . THR A 1 89 ? -15.513 -15.112 28.907 1.00 87.00 89 THR A C 1
ATOM 657 O O . THR A 1 89 ? -14.477 -15.415 29.506 1.00 87.00 89 THR A O 1
ATOM 660 N N . ARG A 1 90 ? -15.865 -13.830 28.726 1.00 76.31 90 ARG A N 1
ATOM 661 C CA . ARG A 1 90 ? -15.105 -12.708 29.304 1.00 76.31 90 ARG A CA 1
ATOM 662 C C . ARG A 1 90 ? -15.077 -12.757 30.830 1.00 76.31 90 ARG A C 1
ATOM 664 O O . ARG A 1 90 ? -14.064 -12.382 31.413 1.00 76.31 90 ARG A O 1
ATOM 671 N N . ASP A 1 91 ? -16.147 -13.229 31.463 1.00 77.44 91 ASP A N 1
ATOM 672 C CA . ASP A 1 91 ? -16.230 -13.341 32.921 1.00 77.44 91 ASP A CA 1
ATOM 673 C C . ASP A 1 91 ? -15.329 -14.452 33.458 1.00 77.44 91 ASP A C 1
ATOM 675 O O . ASP A 1 91 ? -14.680 -14.280 34.494 1.00 77.44 91 ASP A O 1
ATOM 679 N N . GLU A 1 92 ? -15.200 -15.555 32.720 1.00 82.38 92 GLU A N 1
ATOM 680 C CA . GLU A 1 92 ? -14.243 -16.608 33.043 1.00 82.38 92 GLU A CA 1
ATOM 681 C C . GLU A 1 92 ? -12.804 -16.083 32.951 1.00 82.38 92 GLU A C 1
ATOM 683 O O . GLU A 1 92 ? -12.032 -16.233 33.901 1.00 82.38 92 GLU A O 1
ATOM 688 N N . LEU A 1 93 ? -12.460 -15.388 31.858 1.00 87.31 93 LEU A N 1
ATOM 689 C CA . LEU A 1 93 ? -11.147 -14.758 31.690 1.00 87.31 93 LEU A CA 1
ATOM 690 C C . LEU A 1 93 ? -10.867 -13.733 32.793 1.00 87.31 93 LEU A C 1
ATOM 692 O O . LEU A 1 93 ? -9.794 -13.740 33.398 1.00 87.31 93 LEU A O 1
ATOM 696 N N . ARG A 1 94 ? -11.843 -12.874 33.099 1.00 82.81 94 ARG A N 1
ATOM 697 C CA . ARG A 1 94 ? -11.750 -11.887 34.179 1.00 82.81 94 ARG A CA 1
ATOM 698 C C . ARG A 1 94 ? -11.479 -12.568 35.517 1.00 82.81 94 ARG A C 1
ATOM 700 O O . ARG A 1 94 ? -10.582 -12.145 36.244 1.00 82.81 94 ARG A O 1
ATOM 707 N N . THR A 1 95 ? -12.206 -13.639 35.820 1.00 85.88 95 THR A N 1
ATOM 708 C CA . THR A 1 95 ? -12.010 -14.440 37.035 1.00 85.88 95 THR A CA 1
ATOM 709 C C . THR A 1 95 ? -10.620 -15.069 37.062 1.00 85.88 95 THR A C 1
ATOM 711 O O . THR A 1 95 ? -9.955 -15.044 38.099 1.00 85.88 95 THR A O 1
ATOM 714 N N . GLY A 1 96 ? -10.139 -15.576 35.926 1.00 86.88 96 GLY A N 1
ATOM 715 C CA . GLY A 1 96 ? -8.793 -16.120 35.766 1.00 86.88 96 GLY A CA 1
ATOM 716 C C . GLY A 1 96 ? -7.689 -15.102 36.042 1.00 86.88 96 GLY A C 1
ATOM 717 O O . GLY A 1 96 ? -6.780 -15.375 36.828 1.00 86.88 96 GLY A O 1
ATOM 718 N N . ILE A 1 97 ? -7.804 -13.910 35.451 1.00 87.94 97 ILE A N 1
ATOM 719 C CA . ILE A 1 97 ? -6.877 -12.791 35.654 1.00 87.94 97 ILE A CA 1
ATOM 720 C C . ILE A 1 97 ? -6.858 -12.382 37.131 1.00 87.94 97 ILE A C 1
ATOM 722 O O . ILE A 1 97 ? -5.789 -12.365 37.740 1.00 87.94 97 ILE A O 1
ATOM 726 N N . ILE A 1 98 ? -8.027 -12.127 37.734 1.00 84.69 98 ILE A N 1
ATOM 727 C CA . ILE A 1 98 ? -8.138 -11.733 39.149 1.00 84.69 98 ILE A CA 1
ATOM 728 C C . ILE A 1 98 ? -7.548 -12.815 40.059 1.00 84.69 98 ILE A C 1
ATOM 730 O O . ILE A 1 98 ? -6.756 -12.516 40.950 1.00 84.69 98 ILE A O 1
ATOM 734 N N . THR A 1 99 ? -7.881 -14.084 39.816 1.00 85.31 99 THR A N 1
ATOM 735 C CA . THR A 1 99 ? -7.392 -15.211 40.623 1.00 85.31 99 THR A CA 1
ATOM 736 C C . THR A 1 99 ? -5.875 -15.315 40.568 1.00 85.31 99 THR A C 1
ATOM 738 O O . THR A 1 99 ? -5.232 -15.537 41.596 1.00 85.31 99 THR A O 1
ATOM 741 N N . TRP A 1 100 ? -5.281 -15.154 39.387 1.00 91.19 100 TRP A N 1
ATOM 742 C CA . TRP A 1 100 ? -3.835 -15.214 39.246 1.00 91.19 100 TRP A CA 1
ATOM 743 C C . TRP A 1 100 ? -3.142 -14.024 39.917 1.00 91.19 100 TRP A C 1
ATOM 745 O O . TRP A 1 100 ? -2.182 -14.246 40.659 1.00 91.19 100 TRP A O 1
ATOM 755 N N . ILE A 1 101 ? -3.651 -12.801 39.727 1.00 85.81 101 ILE A N 1
ATOM 756 C CA . ILE A 1 101 ? -3.119 -11.592 40.374 1.00 85.81 101 ILE A CA 1
ATOM 757 C C . ILE A 1 101 ? -3.151 -11.759 41.900 1.00 85.81 101 ILE A C 1
ATOM 759 O O . ILE A 1 101 ? -2.107 -11.722 42.550 1.00 85.81 101 ILE A O 1
ATOM 763 N N . GLU A 1 102 ? -4.322 -12.056 42.465 1.00 82.69 102 GLU A N 1
ATOM 764 C CA . GLU A 1 102 ? -4.525 -12.083 43.916 1.00 82.69 102 GLU A CA 1
ATOM 765 C C . GLU A 1 102 ? -3.899 -13.299 44.601 1.00 82.69 102 GLU A C 1
ATOM 767 O O . GLU A 1 102 ? -3.263 -13.176 45.649 1.00 82.69 102 GLU A O 1
ATOM 772 N N . ARG A 1 103 ? -4.064 -14.505 44.041 1.00 80.62 103 ARG A N 1
ATOM 773 C CA . ARG A 1 103 ? -3.605 -15.734 44.712 1.00 80.62 103 ARG A CA 1
ATOM 774 C C . ARG A 1 103 ? -2.166 -16.092 44.391 1.00 80.62 103 ARG A C 1
ATOM 776 O O . ARG A 1 103 ? -1.513 -16.727 45.215 1.00 80.62 103 ARG A O 1
ATOM 783 N N . THR A 1 104 ? -1.684 -15.747 43.199 1.00 83.56 104 THR A N 1
ATOM 784 C CA . THR A 1 104 ? -0.376 -16.207 42.718 1.00 83.56 104 THR A CA 1
ATOM 785 C C . THR A 1 104 ? 0.629 -15.069 42.694 1.00 83.56 104 THR A C 1
ATOM 787 O O . THR A 1 104 ? 1.651 -15.161 43.373 1.00 83.56 104 THR A O 1
ATOM 790 N N . TYR A 1 105 ? 0.346 -13.992 41.965 1.00 85.38 105 TYR A N 1
ATOM 791 C CA . TYR A 1 105 ? 1.288 -12.891 41.791 1.00 85.38 105 TYR A CA 1
ATOM 792 C C . TYR A 1 105 ? 1.538 -12.128 43.103 1.00 85.38 105 TYR A C 1
ATOM 794 O O . TYR A 1 105 ? 2.691 -11.995 43.505 1.00 85.38 105 TYR A O 1
ATOM 802 N N . HIS A 1 106 ? 0.483 -11.714 43.812 1.00 81.94 106 HIS A N 1
ATOM 803 C CA . HIS A 1 106 ? 0.589 -10.943 45.057 1.00 81.94 106 HIS A CA 1
ATOM 804 C C . HIS A 1 106 ? 1.004 -11.770 46.284 1.00 81.94 106 HIS A C 1
ATOM 806 O O . HIS A 1 106 ? 1.694 -11.243 47.154 1.00 81.94 106 HIS A O 1
ATOM 812 N N . ARG A 1 107 ? 0.614 -13.053 46.364 1.00 81.19 107 ARG A N 1
ATOM 813 C CA . ARG A 1 107 ? 0.719 -13.859 47.604 1.00 81.19 107 ARG A CA 1
ATOM 814 C C . ARG A 1 107 ? 1.652 -15.067 47.556 1.00 81.19 107 ARG A C 1
ATOM 816 O O . ARG A 1 107 ? 1.948 -15.629 48.603 1.00 81.19 107 ARG A O 1
ATOM 823 N N . ARG A 1 108 ? 2.082 -15.525 46.375 1.00 81.12 108 ARG A N 1
ATOM 824 C CA . ARG A 1 108 ? 2.939 -16.728 46.244 1.00 81.12 108 ARG A CA 1
ATOM 825 C C . ARG A 1 108 ? 4.223 -16.480 45.464 1.00 81.12 108 ARG A C 1
ATOM 827 O O . ARG A 1 108 ? 5.218 -17.168 45.680 1.00 81.12 108 ARG A O 1
ATOM 834 N N . ARG A 1 109 ? 4.229 -15.513 44.545 1.00 83.31 109 ARG A N 1
ATOM 835 C CA . ARG A 1 109 ? 5.383 -15.232 43.692 1.00 83.31 109 ARG A CA 1
ATOM 836 C C . ARG A 1 109 ? 6.395 -14.334 44.401 1.00 83.31 109 ARG A C 1
ATOM 838 O O . ARG A 1 109 ? 6.254 -13.114 44.428 1.00 83.31 109 ARG A O 1
ATOM 845 N N . ARG A 1 110 ? 7.467 -14.947 44.893 1.00 82.12 110 ARG A N 1
ATOM 846 C CA . ARG A 1 110 ? 8.631 -14.245 45.444 1.00 82.12 110 ARG A CA 1
ATOM 847 C C . ARG A 1 110 ? 9.411 -13.526 44.346 1.00 82.12 110 ARG A C 1
ATOM 849 O O . ARG A 1 110 ? 9.666 -14.103 43.288 1.00 82.12 110 ARG A O 1
ATOM 856 N N . GLN A 1 111 ? 9.801 -12.279 44.589 1.00 81.75 111 GLN A N 1
ATOM 857 C CA . GLN A 1 111 ? 10.485 -11.448 43.597 1.00 81.75 111 GLN A CA 1
ATOM 858 C C . GLN A 1 111 ? 11.883 -11.071 44.083 1.00 81.75 111 GLN A C 1
ATOM 860 O O . GLN A 1 111 ? 12.041 -10.559 45.186 1.00 81.75 111 GLN A O 1
ATOM 865 N N . ALA A 1 112 ? 12.912 -11.289 43.258 1.00 76.12 112 ALA A N 1
ATOM 866 C CA . ALA A 1 112 ? 14.296 -10.980 43.633 1.00 76.12 112 ALA A CA 1
ATOM 867 C C . ALA A 1 112 ? 14.487 -9.496 44.004 1.00 76.12 112 ALA A C 1
ATOM 869 O O . ALA A 1 112 ? 15.166 -9.196 44.979 1.00 76.12 112 ALA A O 1
ATOM 870 N N . ARG A 1 113 ? 13.808 -8.588 43.286 1.00 71.31 113 ARG A N 1
ATOM 871 C CA . ARG A 1 113 ? 13.826 -7.137 43.541 1.00 71.31 113 ARG A CA 1
ATOM 872 C C . ARG A 1 113 ? 13.186 -6.737 44.879 1.00 71.31 113 ARG A C 1
ATOM 874 O O . ARG A 1 113 ? 13.513 -5.683 45.399 1.00 71.31 113 ARG A O 1
ATOM 881 N N . LEU A 1 114 ? 12.325 -7.587 45.442 1.00 75.31 114 LEU A N 1
ATOM 882 C CA . LEU A 1 114 ? 11.705 -7.408 46.761 1.00 75.31 114 LEU A CA 1
ATOM 883 C C . LEU A 1 114 ? 12.431 -8.223 47.848 1.00 75.31 114 LEU A C 1
ATOM 885 O O . LEU A 1 114 ? 11.823 -8.618 48.835 1.00 75.31 114 LEU A O 1
ATOM 889 N N . GLY A 1 115 ? 13.703 -8.591 47.643 1.00 80.00 115 GLY A N 1
ATOM 890 C CA . GLY A 1 115 ? 14.447 -9.414 48.606 1.00 80.00 115 GLY A CA 1
ATOM 891 C C . GLY A 1 115 ? 13.943 -10.860 48.709 1.00 80.00 115 GLY A C 1
ATOM 892 O O . GLY A 1 115 ? 14.073 -11.487 49.753 1.00 80.00 115 GLY A O 1
ATOM 893 N N . ARG A 1 116 ? 13.364 -11.402 47.625 1.00 81.81 116 ARG A N 1
ATOM 894 C CA . ARG A 1 116 ? 12.671 -12.709 47.581 1.00 81.81 116 ARG A CA 1
ATOM 895 C C . ARG A 1 116 ? 11.406 -12.776 48.449 1.00 81.81 116 ARG A C 1
ATOM 897 O O . ARG A 1 116 ? 10.978 -13.874 48.794 1.00 81.81 116 ARG A O 1
ATOM 904 N N . LEU A 1 117 ? 10.773 -11.638 48.717 1.00 75.31 117 LEU A N 1
ATOM 905 C CA . LEU A 1 117 ? 9.430 -11.557 49.292 1.00 75.31 117 LEU A CA 1
ATOM 906 C C . LEU A 1 117 ? 8.365 -11.517 48.189 1.00 75.31 117 LEU A C 1
ATOM 908 O O . LEU A 1 117 ? 8.647 -11.178 47.031 1.00 75.31 117 LEU A O 1
ATOM 912 N N . THR A 1 118 ? 7.140 -11.906 48.527 1.00 82.44 118 THR A N 1
ATOM 913 C CA . THR A 1 118 ? 5.953 -11.624 47.709 1.00 82.44 118 THR A CA 1
ATOM 914 C C . THR A 1 118 ? 5.540 -10.157 47.867 1.00 82.44 118 THR A C 1
ATOM 916 O O . THR A 1 118 ? 5.890 -9.544 48.873 1.00 82.44 118 THR A O 1
ATOM 919 N N . PRO A 1 119 ? 4.800 -9.567 46.910 1.00 81.56 119 PRO A N 1
ATOM 920 C CA . PRO A 1 119 ? 4.308 -8.194 47.040 1.00 81.56 119 PRO A CA 1
ATOM 921 C C . PRO A 1 119 ? 3.568 -7.924 48.357 1.00 81.56 119 PRO A C 1
ATOM 923 O O . PRO A 1 119 ? 3.844 -6.923 49.004 1.00 81.56 119 PRO A O 1
ATOM 926 N N . VAL A 1 120 ? 2.706 -8.846 48.801 1.00 79.69 120 VAL A N 1
ATOM 927 C CA . VAL A 1 120 ? 1.973 -8.700 50.072 1.00 79.69 120 VAL A CA 1
ATOM 928 C C . VAL A 1 120 ? 2.897 -8.827 51.282 1.00 79.69 120 VAL A C 1
ATOM 930 O O . VAL A 1 120 ? 2.779 -8.041 52.211 1.00 79.69 120 VAL A O 1
ATOM 933 N N . GLU A 1 121 ? 3.830 -9.785 51.292 1.00 75.25 121 GLU A N 1
ATOM 934 C CA . GLU A 1 121 ? 4.815 -9.886 52.383 1.00 75.25 121 GLU A CA 1
ATOM 935 C C . GLU A 1 121 ? 5.697 -8.634 52.454 1.00 75.25 121 GLU A C 1
ATOM 937 O O . GLU A 1 121 ? 6.000 -8.163 53.543 1.00 75.25 121 GLU A O 1
ATOM 942 N N . TYR A 1 122 ? 6.095 -8.086 51.304 1.00 79.75 122 TYR A N 1
ATOM 943 C CA . TYR A 1 122 ? 6.887 -6.865 51.237 1.00 79.75 122 TYR A CA 1
ATOM 944 C C . TYR A 1 122 ? 6.116 -5.662 51.788 1.00 79.75 122 TYR A C 1
ATOM 946 O O . TYR A 1 122 ? 6.655 -4.960 52.637 1.00 79.75 122 TYR A O 1
ATOM 954 N N . GLU A 1 123 ? 4.861 -5.457 51.366 1.00 75.50 123 GLU A N 1
ATOM 955 C CA . GLU A 1 123 ? 4.002 -4.397 51.916 1.00 75.50 123 GLU A CA 1
ATOM 956 C C . GLU A 1 123 ? 3.821 -4.563 53.434 1.00 75.50 123 GLU A C 1
ATOM 958 O O . GLU A 1 123 ? 4.091 -3.626 54.174 1.00 75.50 123 GLU A O 1
ATOM 963 N N . LEU A 1 124 ? 3.513 -5.772 53.922 1.00 76.56 124 LEU A N 1
ATOM 964 C CA . LEU A 1 124 ? 3.354 -6.034 55.360 1.00 76.56 124 LEU A CA 1
ATOM 965 C C . LEU A 1 124 ? 4.641 -5.783 56.164 1.00 76.56 124 LEU A C 1
ATOM 967 O O . LEU A 1 124 ? 4.587 -5.228 57.254 1.00 76.56 124 LEU A O 1
ATOM 971 N N . ILE A 1 125 ? 5.815 -6.176 55.662 1.00 75.44 125 ILE A N 1
ATOM 972 C CA . ILE A 1 125 ? 7.087 -5.980 56.384 1.00 75.44 125 ILE A CA 1
ATOM 973 C C . ILE A 1 125 ? 7.494 -4.498 56.384 1.00 75.44 125 ILE A C 1
ATOM 975 O O . ILE A 1 125 ? 7.978 -3.989 57.399 1.00 75.44 125 ILE A O 1
ATOM 979 N N . MET A 1 126 ? 7.283 -3.794 55.270 1.00 65.44 126 MET A N 1
ATOM 980 C CA . MET A 1 126 ? 7.563 -2.358 55.173 1.00 65.44 126 MET A CA 1
ATOM 981 C C . MET A 1 126 ? 6.556 -1.517 55.979 1.00 65.44 126 MET A C 1
ATOM 983 O O . MET A 1 126 ? 6.943 -0.477 56.507 1.00 65.44 126 MET A O 1
ATOM 987 N N . ASP A 1 127 ? 5.329 -2.008 56.178 1.00 53.41 127 ASP A N 1
ATOM 988 C CA . ASP A 1 127 ? 4.327 -1.424 57.083 1.00 53.41 127 ASP A CA 1
ATOM 989 C C . ASP A 1 127 ? 4.574 -1.748 58.577 1.00 53.41 127 ASP A C 1
ATOM 991 O O . ASP A 1 127 ? 3.939 -1.149 59.450 1.00 53.41 127 ASP A O 1
ATOM 995 N N . HIS A 1 128 ? 5.488 -2.671 58.917 1.00 39.78 128 HIS A N 1
ATOM 996 C CA . HIS A 1 128 ? 5.717 -3.154 60.295 1.00 39.78 128 HIS A CA 1
ATOM 997 C C . HIS A 1 128 ? 7.130 -2.928 60.855 1.00 39.78 128 HIS A C 1
ATOM 999 O O . HIS A 1 128 ? 7.446 -3.452 61.922 1.00 39.78 128 HIS A O 1
ATOM 1005 N N . THR A 1 129 ? 7.991 -2.141 60.206 1.00 30.48 129 THR A N 1
ATOM 1006 C CA . THR A 1 129 ? 9.302 -1.800 60.792 1.00 30.48 129 THR A CA 1
ATOM 1007 C C . THR A 1 129 ? 9.150 -0.617 61.767 1.00 30.48 129 THR A C 1
ATOM 1009 O O . THR A 1 129 ? 8.849 0.490 61.311 1.00 30.48 129 THR A O 1
ATOM 1012 N N . PRO A 1 130 ? 9.353 -0.779 63.094 1.00 30.58 130 PRO A N 1
ATOM 1013 C CA . PRO A 1 130 ? 9.338 0.345 64.022 1.00 30.58 130 PRO A CA 1
ATOM 1014 C C . PRO A 1 130 ? 10.570 1.215 63.769 1.00 30.58 130 PRO A C 1
ATOM 1016 O O . PRO A 1 130 ? 11.697 0.726 63.699 1.00 30.58 130 PRO A O 1
ATOM 1019 N N . ALA A 1 131 ? 10.354 2.516 63.624 1.00 33.50 131 ALA A N 1
ATOM 1020 C CA . ALA A 1 131 ? 11.423 3.491 63.505 1.00 33.50 131 ALA A CA 1
ATOM 1021 C C . ALA A 1 131 ? 12.052 3.746 64.883 1.00 33.50 131 ALA A C 1
ATOM 1023 O O . ALA A 1 131 ? 11.613 4.655 65.570 1.00 33.50 131 ALA A O 1
ATOM 1024 N N . ASP A 1 132 ? 13.067 2.971 65.267 1.00 31.70 132 ASP A N 1
ATOM 1025 C CA . ASP A 1 132 ? 13.965 3.317 66.376 1.00 31.70 132 ASP A CA 1
ATOM 1026 C C . ASP A 1 132 ? 15.354 2.692 66.191 1.00 31.70 132 ASP A C 1
ATOM 1028 O O . ASP A 1 132 ? 15.539 1.490 66.353 1.00 31.70 132 ASP A O 1
ATOM 1032 N N . ALA A 1 133 ? 16.328 3.535 65.832 1.00 29.86 133 ALA A N 1
ATOM 1033 C CA . ALA A 1 133 ? 17.742 3.450 66.219 1.00 29.86 133 ALA A CA 1
ATOM 1034 C C . ALA A 1 133 ? 18.506 4.607 65.553 1.00 29.86 133 ALA A C 1
ATOM 1036 O O . ALA A 1 133 ? 19.140 4.471 64.505 1.00 29.86 133 ALA A O 1
ATOM 1037 N N . ALA A 1 134 ? 18.427 5.782 66.172 1.00 32.66 134 ALA A N 1
ATOM 1038 C CA . ALA A 1 134 ? 19.342 6.876 65.901 1.00 32.66 134 ALA A CA 1
ATOM 1039 C C . ALA A 1 134 ? 20.759 6.525 66.397 1.00 32.66 134 ALA A C 1
ATOM 1041 O O . ALA A 1 134 ? 20.934 6.078 67.527 1.00 32.66 134 ALA A O 1
ATOM 1042 N N . GLY A 1 135 ? 21.774 6.836 65.583 1.00 30.48 135 GLY A N 1
ATOM 1043 C CA . GLY A 1 135 ? 23.105 7.195 66.081 1.00 30.48 135 GLY A CA 1
ATOM 1044 C C . GLY A 1 135 ? 24.254 6.228 65.787 1.00 30.48 135 GLY A C 1
ATOM 1045 O O . GLY A 1 135 ? 24.676 5.483 66.663 1.00 30.48 135 GLY A O 1
ATOM 1046 N N . ARG A 1 136 ? 24.895 6.384 64.621 1.00 29.06 136 ARG A N 1
ATOM 1047 C CA . ARG A 1 136 ? 26.336 6.707 64.527 1.00 29.06 136 ARG A CA 1
ATOM 1048 C C . ARG A 1 136 ? 26.704 7.113 63.099 1.00 29.06 136 ARG A C 1
ATOM 1050 O O . ARG A 1 136 ? 26.353 6.457 62.128 1.00 29.06 136 ARG A O 1
ATOM 1057 N N . ARG A 1 137 ? 27.365 8.267 63.018 1.00 29.14 137 ARG A N 1
ATOM 1058 C CA . ARG A 1 137 ? 27.811 8.978 61.816 1.00 29.14 137 ARG A CA 1
ATOM 1059 C C . ARG A 1 137 ? 28.971 8.241 61.142 1.00 29.14 137 ARG A C 1
ATOM 1061 O O . ARG A 1 137 ? 29.842 7.762 61.858 1.00 29.14 137 ARG A O 1
ATOM 1068 N N . LEU A 1 138 ? 29.025 8.294 59.810 1.00 29.38 138 LEU A N 1
ATOM 1069 C CA . LEU A 1 138 ? 30.172 8.751 59.006 1.00 29.38 138 LEU A CA 1
ATOM 1070 C C . LEU A 1 138 ? 29.667 9.100 57.584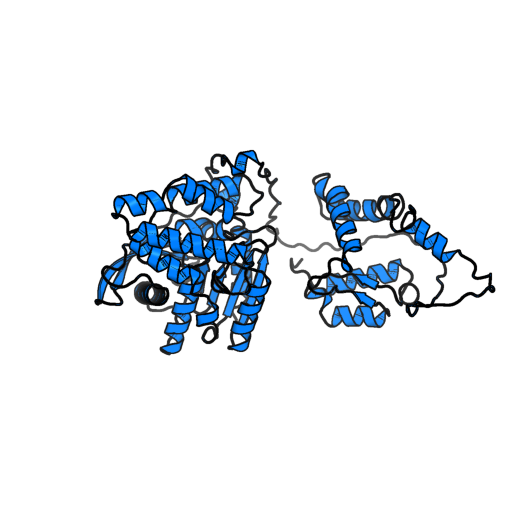 1.00 29.38 138 LEU A C 1
ATOM 1072 O O . LEU A 1 138 ? 28.769 8.446 57.065 1.00 29.38 138 LEU A O 1
ATOM 1076 N N . SER A 1 139 ? 30.171 10.213 57.046 1.00 28.92 139 SER A N 1
ATOM 1077 C CA . SER A 1 139 ? 29.573 11.086 56.011 1.00 28.92 139 SER A CA 1
ATOM 1078 C C . SER A 1 139 ? 29.944 10.703 54.537 1.00 28.92 139 SER A C 1
ATOM 1080 O O . SER A 1 139 ? 30.334 9.561 54.323 1.00 28.92 139 SER A O 1
ATOM 1082 N N . PRO A 1 140 ? 29.786 11.560 53.488 1.00 41.56 140 PRO A N 1
ATOM 1083 C CA . PRO A 1 140 ? 28.760 11.383 52.442 1.00 41.56 140 PRO A CA 1
ATOM 1084 C C . PRO A 1 140 ? 29.286 11.428 50.978 1.00 41.56 140 PRO A C 1
ATOM 1086 O O . PRO A 1 140 ? 30.412 11.838 50.737 1.00 41.56 140 PRO A O 1
ATOM 1089 N N . MET A 1 141 ? 28.442 11.073 49.994 1.00 25.66 141 MET A N 1
ATOM 1090 C CA . MET A 1 141 ? 28.269 11.745 48.677 1.00 25.66 141 MET A CA 1
ATOM 1091 C C . MET A 1 141 ? 27.347 10.903 47.771 1.00 25.66 141 MET A C 1
ATOM 1093 O O . MET A 1 141 ? 27.758 9.894 47.214 1.00 25.66 141 MET A O 1
ATOM 1097 N N . GLY A 1 142 ? 26.071 11.284 47.648 1.00 24.91 142 GLY A N 1
ATOM 1098 C CA . GLY A 1 142 ? 25.493 11.575 46.330 1.00 24.91 142 GLY A CA 1
ATOM 1099 C C . GLY A 1 142 ? 23.967 11.413 46.292 1.00 24.91 142 GLY A C 1
ATOM 1100 O O . GLY A 1 142 ? 23.467 10.374 45.890 1.00 24.91 142 GLY A O 1
ATOM 1101 N N . ALA A 1 143 ? 23.272 12.444 46.781 1.00 25.23 143 ALA A N 1
ATOM 1102 C CA . ALA A 1 143 ? 21.874 12.857 46.576 1.00 25.23 143 ALA A CA 1
ATOM 1103 C C . ALA A 1 143 ? 20.796 11.834 46.124 1.00 25.23 143 ALA A C 1
ATOM 1105 O O . ALA A 1 143 ? 20.607 11.573 44.940 1.00 25.23 143 ALA A O 1
ATOM 1106 N N . SER A 1 144 ? 19.943 11.451 47.080 1.00 24.75 144 SER A N 1
ATOM 1107 C CA . SER A 1 144 ? 18.536 11.071 46.881 1.00 24.75 144 SER A CA 1
ATOM 1108 C C . SER A 1 144 ? 17.673 11.873 47.869 1.00 24.75 144 SER A C 1
ATOM 1110 O O . SER A 1 144 ? 17.983 11.893 49.061 1.00 24.75 144 SER A O 1
ATOM 1112 N N . VAL A 1 145 ? 16.622 12.541 47.388 1.00 26.48 145 VAL A N 1
ATOM 1113 C CA . VAL A 1 145 ? 15.666 13.360 48.171 1.00 26.48 145 VAL A CA 1
ATOM 1114 C C . VAL A 1 145 ? 14.291 12.653 48.170 1.00 26.48 145 VAL A C 1
ATOM 1116 O O . VAL A 1 145 ? 14.016 11.902 47.234 1.00 26.48 145 VAL A O 1
ATOM 1119 N N . PRO A 1 146 ? 13.476 12.777 49.240 1.00 27.98 146 PRO A N 1
ATOM 1120 C CA . PRO A 1 146 ? 12.882 11.626 49.924 1.00 27.98 146 PRO A CA 1
ATOM 1121 C C . PRO A 1 146 ? 11.371 11.437 49.710 1.00 27.98 146 PRO A C 1
ATOM 1123 O O . PRO A 1 146 ? 10.633 12.375 49.428 1.00 27.98 146 PRO A O 1
ATOM 1126 N N . CYS A 1 147 ? 10.911 10.208 49.962 1.00 22.69 147 CYS A N 1
ATOM 1127 C CA . CYS A 1 147 ? 9.504 9.843 50.119 1.00 22.69 147 CYS A CA 1
ATOM 1128 C C . CYS A 1 147 ? 9.147 9.845 51.614 1.00 22.69 147 CYS A C 1
ATOM 1130 O O . CYS A 1 147 ? 9.823 9.190 52.411 1.00 22.69 147 CYS A O 1
ATOM 1132 N N . CYS A 1 148 ? 8.092 10.565 52.001 1.00 23.25 148 CYS A N 1
ATOM 1133 C CA . CYS A 1 148 ? 7.621 10.642 53.381 1.00 23.25 148 CYS A CA 1
ATOM 1134 C C . CYS A 1 148 ? 6.156 10.180 53.468 1.00 23.25 148 CYS A C 1
ATOM 1136 O O . CYS A 1 148 ? 5.297 10.838 52.900 1.00 23.25 148 CYS A O 1
ATOM 1138 N N . ARG A 1 149 ? 5.959 9.047 54.173 1.00 24.86 149 ARG A N 1
ATOM 1139 C CA . ARG A 1 149 ? 4.879 8.629 55.111 1.00 24.86 149 ARG A CA 1
ATOM 1140 C C . ARG A 1 149 ? 3.419 8.985 54.734 1.00 24.86 149 ARG A C 1
ATOM 1142 O O . ARG A 1 149 ? 3.114 10.129 54.442 1.00 24.86 149 ARG A O 1
ATOM 1149 N N . THR A 1 150 ? 2.419 8.114 54.939 1.00 27.34 150 THR A N 1
ATOM 1150 C CA . THR A 1 150 ? 1.868 7.792 56.279 1.00 27.34 150 THR A CA 1
ATOM 1151 C C . THR A 1 150 ? 0.723 6.742 56.209 1.00 27.34 150 THR A C 1
ATOM 1153 O O . THR A 1 150 ? -0.073 6.785 55.287 1.00 27.34 150 THR A O 1
ATOM 1156 N N . ARG A 1 151 ? 0.664 5.862 57.229 1.00 24.17 151 ARG A N 1
ATOM 1157 C CA . ARG A 1 151 ? -0.441 5.088 57.878 1.00 24.17 151 ARG A CA 1
ATOM 1158 C C . ARG A 1 151 ? -1.725 4.697 57.119 1.00 24.17 151 ARG A C 1
ATOM 1160 O O . ARG A 1 151 ? -2.473 5.542 56.651 1.00 24.17 151 ARG A O 1
ATOM 1167 N N . LEU A 1 152 ? -2.099 3.425 57.300 1.00 26.77 152 LEU A N 1
ATOM 1168 C CA . LEU A 1 152 ? -3.423 2.856 57.027 1.00 26.77 152 LEU A CA 1
ATOM 1169 C C . LEU A 1 152 ? -3.996 2.124 58.252 1.00 26.77 152 LEU A C 1
ATOM 1171 O O . LEU A 1 152 ? -3.273 1.456 58.991 1.00 26.77 152 LEU A O 1
ATOM 1175 N N . VAL A 1 153 ? -5.316 2.237 58.421 1.00 24.42 153 VAL A N 1
ATOM 1176 C CA . VAL A 1 153 ? -6.148 1.480 59.370 1.00 24.42 153 VAL A CA 1
ATOM 1177 C C . VAL A 1 153 ? -6.919 0.403 58.595 1.00 24.42 153 VAL A C 1
ATOM 1179 O O . VAL A 1 153 ? -7.328 0.603 57.455 1.00 24.42 153 VAL A O 1
ATOM 1182 N N . SER A 1 154 ? -7.063 -0.761 59.220 1.00 26.48 154 SER A N 1
ATOM 1183 C CA . SER A 1 154 ? -7.470 -2.058 58.675 1.00 26.48 154 SER A CA 1
ATOM 1184 C C . SER A 1 154 ? -8.986 -2.332 58.697 1.00 26.48 154 SER A C 1
ATOM 1186 O O . SER A 1 154 ? -9.692 -1.898 59.602 1.00 26.48 154 SER A O 1
ATOM 1188 N N . GLY A 1 155 ? -9.478 -3.158 57.756 1.00 23.89 155 GLY A N 1
ATOM 1189 C CA . GLY A 1 155 ? -10.797 -3.815 57.839 1.00 23.89 155 GLY A CA 1
ATOM 1190 C C . GLY A 1 155 ? -11.281 -4.467 56.522 1.00 23.89 155 GLY A C 1
ATOM 1191 O O . GLY A 1 155 ? -11.187 -3.820 55.484 1.00 23.89 155 GLY A O 1
ATOM 1192 N N . PRO A 1 156 ? -11.781 -5.727 56.505 1.00 31.88 156 PRO A N 1
ATOM 1193 C CA . PRO A 1 156 ? -12.033 -6.494 55.276 1.00 31.88 156 PRO A CA 1
ATOM 1194 C C . PRO A 1 156 ? -13.502 -6.431 54.814 1.00 31.88 156 PRO A C 1
ATOM 1196 O O . PRO A 1 156 ? -14.408 -6.497 55.643 1.00 31.88 156 PRO A O 1
ATOM 1199 N N . ALA A 1 157 ? -13.775 -6.414 53.501 1.00 24.48 157 ALA A N 1
ATOM 1200 C CA . ALA A 1 157 ? -15.147 -6.577 53.003 1.00 24.48 157 ALA A CA 1
ATOM 1201 C C . ALA A 1 157 ? -15.271 -7.383 51.697 1.00 24.48 157 ALA A C 1
ATOM 1203 O O . ALA A 1 157 ? -14.499 -7.251 50.750 1.00 24.48 157 ALA A O 1
ATOM 1204 N N . ARG A 1 158 ? -16.289 -8.250 51.732 1.00 24.06 158 ARG A N 1
ATOM 1205 C CA . ARG A 1 158 ? -16.783 -9.223 50.750 1.00 24.06 158 ARG A CA 1
ATOM 1206 C C . ARG A 1 158 ? -17.380 -8.556 49.502 1.00 24.06 158 ARG A C 1
ATOM 1208 O O . ARG A 1 158 ? -17.884 -7.443 49.568 1.00 24.06 158 ARG A O 1
ATOM 1215 N N . ALA A 1 159 ? -17.384 -9.294 48.391 1.00 25.83 159 ALA A N 1
ATOM 1216 C CA . ALA A 1 159 ? -17.991 -8.901 47.119 1.00 25.83 159 ALA A CA 1
ATOM 1217 C C . ALA A 1 159 ? -19.481 -9.289 47.024 1.00 25.83 159 ALA A C 1
ATOM 1219 O O . ALA A 1 159 ? -19.860 -10.367 47.480 1.00 25.83 159 ALA A O 1
ATOM 1220 N N . VAL A 1 160 ? -20.283 -8.454 46.349 1.00 22.61 160 VAL A N 1
ATOM 1221 C CA . VAL A 1 160 ? -21.614 -8.779 45.797 1.00 22.61 160 VAL A CA 1
ATOM 1222 C C . VAL A 1 160 ? -21.717 -8.178 44.387 1.00 22.61 160 VAL A C 1
ATOM 1224 O O . VAL A 1 160 ? -21.224 -7.077 44.146 1.00 22.61 160 VAL A O 1
ATOM 1227 N N . ALA A 1 161 ? -22.311 -8.934 43.459 1.00 24.97 161 ALA A N 1
ATOM 1228 C CA . ALA A 1 161 ? -22.503 -8.601 42.046 1.00 24.97 161 ALA A CA 1
ATOM 1229 C C . ALA A 1 161 ? -23.931 -8.107 41.762 1.00 24.97 161 ALA A C 1
ATOM 1231 O O . ALA A 1 161 ? -24.870 -8.566 42.409 1.00 24.97 161 ALA A O 1
ATOM 1232 N N . VAL A 1 162 ? -24.092 -7.245 40.750 1.00 22.59 162 VAL A N 1
ATOM 1233 C CA . VAL A 1 162 ? -25.383 -6.932 40.112 1.00 22.59 162 VAL A CA 1
ATOM 1234 C C . VAL A 1 162 ? -25.169 -6.745 38.603 1.00 22.59 162 VAL A C 1
ATOM 1236 O O . VAL A 1 162 ? -24.272 -6.009 38.190 1.00 22.59 162 VAL A O 1
ATOM 1239 N N . SER A 1 163 ? -26.001 -7.422 37.808 1.00 26.50 163 SER A N 1
ATOM 1240 C CA . SER A 1 163 ? -26.154 -7.294 36.348 1.00 26.50 163 SER A CA 1
ATOM 1241 C C . SER A 1 163 ? -27.338 -6.383 36.000 1.00 26.50 163 SER A C 1
ATOM 1243 O O . SER A 1 163 ? -28.294 -6.331 36.774 1.00 26.50 163 SER A O 1
ATOM 1245 N N . PRO A 1 164 ? -27.359 -5.779 34.800 1.00 26.89 164 PRO A N 1
ATOM 1246 C CA . PRO A 1 164 ? -28.617 -5.553 34.098 1.00 26.89 164 PRO A CA 1
ATOM 1247 C C . PRO A 1 164 ? -28.600 -6.163 32.688 1.00 26.89 164 PRO A C 1
ATOM 1249 O O . PRO A 1 164 ? -27.663 -5.973 31.911 1.00 26.89 164 PRO A O 1
ATOM 1252 N N . GLU A 1 165 ? -29.664 -6.901 32.381 1.00 31.08 165 GLU A N 1
ATOM 1253 C CA . GLU A 1 165 ? -30.042 -7.331 31.036 1.00 31.08 165 GLU A CA 1
ATOM 1254 C C . GLU A 1 165 ? -30.671 -6.155 30.271 1.00 31.08 165 GLU A C 1
ATOM 1256 O O . GLU A 1 165 ? -31.521 -5.449 30.811 1.00 31.08 165 GLU A O 1
ATOM 1261 N N . ALA A 1 166 ? -30.279 -5.963 29.010 1.00 24.78 166 ALA A N 1
ATOM 1262 C CA . ALA A 1 166 ? -31.105 -5.339 27.975 1.00 24.78 166 ALA A CA 1
ATOM 1263 C C . ALA A 1 166 ? -30.566 -5.752 26.595 1.00 24.78 166 ALA A C 1
ATOM 1265 O O . ALA A 1 166 ? -29.363 -5.687 26.338 1.00 24.78 166 ALA A O 1
ATOM 1266 N N . GLU A 1 167 ? -31.472 -6.229 25.747 1.00 32.19 167 GLU A N 1
ATOM 1267 C CA . GLU A 1 167 ? -31.233 -6.878 24.459 1.00 32.19 167 GLU A CA 1
ATOM 1268 C C . GLU A 1 167 ? -30.485 -5.995 23.437 1.00 32.19 167 GLU A C 1
ATOM 1270 O O . GLU A 1 167 ? -30.957 -4.932 23.042 1.00 32.19 167 GLU A O 1
ATOM 1275 N N . GLU A 1 168 ? -29.342 -6.478 22.935 1.00 29.14 168 GLU A N 1
ATOM 1276 C CA . GLU A 1 168 ? -28.738 -6.039 21.669 1.00 29.14 168 GLU A CA 1
ATOM 1277 C C . GLU A 1 168 ? -28.835 -7.218 20.683 1.00 29.14 168 GLU A C 1
ATOM 1279 O O . GLU A 1 168 ? -28.381 -8.326 20.984 1.00 29.14 168 GLU A O 1
ATOM 1284 N N . GLY A 1 169 ? -29.418 -6.986 19.498 1.00 30.86 169 GLY A N 1
ATOM 1285 C CA . GLY A 1 169 ? -29.359 -7.924 18.368 1.00 30.86 169 GLY A CA 1
ATOM 1286 C C . GLY A 1 169 ? -27.913 -8.347 18.070 1.00 30.86 169 GLY A C 1
ATOM 1287 O O . GLY A 1 169 ? -26.977 -7.626 18.429 1.00 30.86 169 GLY A O 1
ATOM 1288 N N . PRO A 1 170 ? -27.689 -9.528 17.463 1.00 26.95 170 PRO A N 1
ATOM 1289 C CA . PRO A 1 170 ? -26.449 -10.259 17.657 1.00 26.95 170 PRO A CA 1
ATOM 1290 C C . PRO A 1 170 ? -25.250 -9.433 17.170 1.00 26.95 170 PRO A C 1
ATOM 1292 O O . PRO A 1 170 ? -25.162 -9.126 15.977 1.00 26.95 170 PRO A O 1
ATOM 1295 N N . PRO A 1 171 ? -24.291 -9.093 18.050 1.00 31.56 171 PRO A N 1
ATOM 1296 C CA . PRO A 1 171 ? -23.007 -8.601 17.595 1.00 31.56 171 PRO A CA 1
ATOM 1297 C C . PRO A 1 171 ? -22.373 -9.722 16.777 1.00 31.56 171 PRO A C 1
ATOM 1299 O O . PRO A 1 171 ? -22.319 -10.871 17.225 1.00 31.56 171 PRO A O 1
ATOM 1302 N N . VAL A 1 172 ? -21.887 -9.405 15.577 1.00 36.97 172 VAL A N 1
ATOM 1303 C CA . VAL A 1 172 ? -21.074 -10.339 14.795 1.00 36.97 172 VAL A CA 1
ATOM 1304 C C . VAL A 1 172 ? -19.843 -10.676 15.638 1.00 36.97 172 VAL A C 1
ATOM 1306 O O . VAL A 1 172 ? -18.878 -9.915 15.708 1.00 36.97 172 VAL A O 1
ATOM 1309 N N . ARG A 1 173 ? -19.905 -11.812 16.343 1.00 29.06 173 ARG A N 1
ATOM 1310 C CA . ARG A 1 173 ? -18.778 -12.426 17.039 1.00 29.06 173 ARG A CA 1
ATOM 1311 C C . ARG A 1 173 ? -17.733 -12.752 15.977 1.00 29.06 173 ARG A C 1
ATOM 1313 O O . ARG A 1 173 ? -17.810 -13.791 15.330 1.00 29.06 173 ARG A O 1
ATOM 1320 N N . MET A 1 174 ? -16.717 -11.908 15.831 1.00 34.31 174 MET A N 1
ATOM 1321 C CA . MET A 1 174 ? -15.430 -12.397 15.349 1.00 34.31 174 MET A CA 1
ATOM 1322 C C . MET A 1 174 ? -14.823 -13.214 16.488 1.00 34.31 174 MET A C 1
ATOM 1324 O O . MET A 1 174 ? -14.112 -12.695 17.343 1.00 34.31 174 MET A O 1
ATOM 1328 N N . THR A 1 175 ? -15.182 -14.495 16.557 1.00 33.75 175 THR A N 1
ATOM 1329 C CA . THR A 1 175 ? -14.433 -15.469 17.351 1.00 33.75 175 THR A CA 1
ATOM 1330 C C . THR A 1 175 ? -12.981 -15.431 16.869 1.00 33.75 175 THR A C 1
ATOM 1332 O O . THR A 1 175 ? -12.772 -15.621 15.665 1.00 33.75 175 THR A O 1
ATOM 1335 N N . PRO A 1 176 ? -11.980 -15.175 17.735 1.00 42.22 176 PRO A N 1
ATOM 1336 C CA . PRO A 1 176 ? -10.585 -15.307 17.345 1.00 42.22 176 PRO A CA 1
ATOM 1337 C C . PRO A 1 176 ? -10.390 -16.724 16.826 1.00 42.22 176 PRO A C 1
ATOM 1339 O O . PRO A 1 176 ? -10.652 -17.701 17.527 1.00 42.22 176 PRO A O 1
ATOM 1342 N N . ARG A 1 177 ? -10.013 -16.841 15.557 1.00 50.56 177 ARG A N 1
ATOM 1343 C CA . ARG A 1 177 ? -9.751 -18.140 14.956 1.00 50.56 177 ARG A CA 1
ATOM 1344 C C . ARG A 1 177 ? -8.560 -18.769 15.691 1.00 50.56 177 ARG A C 1
ATOM 1346 O O . ARG A 1 177 ? -7.605 -18.040 15.964 1.00 50.56 177 ARG A O 1
ATOM 1353 N N . PRO A 1 178 ? -8.556 -20.078 15.998 1.00 51.62 178 PRO A N 1
ATOM 1354 C CA . PRO A 1 178 ? -7.337 -20.736 16.449 1.00 51.62 178 PRO A CA 1
ATOM 1355 C C . PRO A 1 178 ? -6.278 -20.580 15.351 1.00 51.62 178 PRO A C 1
ATOM 1357 O O . PRO A 1 178 ? -6.412 -21.127 14.256 1.00 51.62 178 PRO A O 1
ATOM 1360 N N . VAL A 1 179 ? -5.266 -19.754 15.617 1.00 61.78 179 VAL A N 1
ATOM 1361 C CA . VAL A 1 179 ? -4.206 -19.446 14.655 1.00 61.78 179 VAL A CA 1
ATOM 1362 C C . VAL A 1 179 ? -3.187 -20.580 14.697 1.00 61.78 179 VAL A C 1
ATOM 1364 O O . VAL A 1 179 ? -2.464 -20.723 15.687 1.00 61.78 179 VAL A O 1
ATOM 1367 N N . ASP A 1 180 ? -3.108 -21.382 13.630 1.00 77.81 180 ASP A N 1
ATOM 1368 C CA . ASP A 1 180 ? -1.980 -22.301 13.446 1.00 77.81 180 ASP A CA 1
ATOM 1369 C C . ASP A 1 180 ? -0.716 -21.449 13.287 1.00 77.81 180 ASP A C 1
ATOM 1371 O O . ASP A 1 180 ? -0.559 -20.710 12.309 1.00 77.81 180 ASP A O 1
ATOM 1375 N N . ARG A 1 181 ? 0.142 -21.469 14.312 1.00 86.06 181 ARG A N 1
ATOM 1376 C CA . ARG A 1 181 ? 1.286 -20.560 14.397 1.00 86.06 181 ARG A CA 1
ATOM 1377 C C . ARG A 1 181 ? 2.374 -20.964 13.403 1.00 86.06 181 ARG A C 1
ATOM 1379 O O . ARG A 1 181 ? 2.729 -22.139 13.296 1.00 86.06 181 ARG A O 1
ATOM 1386 N N . VAL A 1 182 ? 2.958 -19.971 12.737 1.00 85.88 182 VAL A N 1
ATOM 1387 C CA . VAL A 1 182 ? 4.125 -20.140 11.857 1.00 85.88 182 VAL A CA 1
ATOM 1388 C C . VAL A 1 182 ? 5.283 -20.793 12.620 1.00 85.88 182 VAL A C 1
ATOM 1390 O O . VAL A 1 182 ? 5.673 -20.338 13.697 1.00 85.88 182 VAL A O 1
ATOM 1393 N N . ARG A 1 183 ? 5.860 -21.857 12.050 1.00 87.88 183 ARG A N 1
ATOM 1394 C CA . ARG A 1 183 ? 7.082 -22.505 12.548 1.00 87.88 183 ARG A CA 1
ATOM 1395 C C . ARG A 1 183 ? 8.276 -22.069 11.705 1.00 87.88 183 ARG A C 1
ATOM 1397 O O . ARG A 1 183 ? 8.123 -21.709 10.543 1.00 87.88 183 ARG A O 1
ATOM 1404 N N . LEU A 1 184 ? 9.490 -22.212 12.240 1.00 83.38 184 LEU A N 1
ATOM 1405 C CA . LEU A 1 184 ? 10.724 -21.835 11.530 1.00 83.38 184 LEU A CA 1
ATOM 1406 C C . LEU A 1 184 ? 10.841 -22.487 10.136 1.00 83.38 184 LEU A C 1
ATOM 1408 O O . LEU A 1 184 ? 11.254 -21.843 9.177 1.00 83.38 184 LEU A O 1
ATOM 1412 N N . ARG A 1 185 ? 10.411 -23.751 10.001 1.00 86.94 185 ARG A N 1
ATOM 1413 C CA . ARG A 1 185 ? 10.386 -24.467 8.712 1.00 86.94 185 ARG A CA 1
ATOM 1414 C C . ARG A 1 185 ? 9.414 -23.870 7.691 1.00 86.94 185 ARG A C 1
ATOM 1416 O O . ARG A 1 185 ? 9.671 -23.983 6.499 1.00 86.94 185 ARG A O 1
ATOM 1423 N N . ASP A 1 186 ? 8.311 -23.277 8.153 1.00 85.31 186 ASP A N 1
ATOM 1424 C CA . ASP A 1 186 ? 7.280 -22.706 7.281 1.00 85.31 186 ASP A CA 1
ATOM 1425 C C . ASP A 1 186 ? 7.771 -21.400 6.646 1.00 85.31 186 ASP A C 1
ATOM 1427 O O . ASP A 1 186 ? 7.326 -21.058 5.557 1.00 85.31 186 ASP A O 1
ATOM 1431 N N . LEU A 1 187 ? 8.725 -20.705 7.282 1.00 82.88 187 LEU A N 1
ATOM 1432 C CA . LEU A 1 187 ? 9.394 -19.559 6.668 1.00 82.88 187 LEU A CA 1
ATOM 1433 C C . LEU A 1 187 ? 10.152 -20.023 5.420 1.00 82.88 187 LEU A C 1
ATOM 1435 O O . LEU A 1 187 ? 9.857 -19.561 4.324 1.00 82.88 187 LEU A O 1
ATOM 1439 N N . LEU A 1 188 ? 11.052 -21.004 5.563 1.00 83.81 188 LEU A N 1
ATOM 1440 C CA . LEU A 1 188 ? 11.862 -21.548 4.459 1.00 83.81 188 LEU A CA 1
ATOM 1441 C C . LEU A 1 188 ? 11.028 -22.239 3.376 1.00 83.81 188 LEU A C 1
ATOM 1443 O O . LEU A 1 188 ? 11.350 -22.161 2.192 1.00 83.81 188 LEU A O 1
ATOM 1447 N N . ARG A 1 189 ? 9.965 -22.936 3.779 1.00 86.94 189 ARG A N 1
ATOM 1448 C CA . ARG A 1 189 ? 9.072 -23.652 2.872 1.00 86.94 189 ARG A CA 1
ATOM 1449 C C . ARG A 1 189 ? 7.622 -23.329 3.231 1.00 86.94 189 ARG A C 1
ATOM 1451 O O . ARG A 1 189 ? 7.035 -24.058 4.037 1.00 86.94 189 ARG A O 1
ATOM 1458 N N . PRO A 1 190 ? 7.046 -22.275 2.623 1.00 87.81 190 PRO A N 1
ATOM 1459 C CA . PRO A 1 190 ? 5.665 -21.890 2.866 1.00 87.81 190 PRO A CA 1
ATOM 1460 C C . PRO A 1 190 ? 4.703 -23.067 2.635 1.00 87.81 190 PRO A C 1
ATOM 1462 O O . PRO A 1 190 ? 4.911 -23.854 1.701 1.00 87.81 190 PRO A O 1
ATOM 1465 N N . PRO A 1 191 ? 3.662 -23.220 3.472 1.00 88.19 191 PRO A N 1
ATOM 1466 C CA . PRO A 1 191 ? 2.651 -24.250 3.273 1.00 88.19 191 PRO A CA 1
ATOM 1467 C C . PRO A 1 191 ? 1.832 -23.996 2.002 1.00 88.19 191 PRO A C 1
ATOM 1469 O O . PRO A 1 191 ? 1.915 -22.938 1.380 1.00 88.19 191 PRO A O 1
ATOM 1472 N N . ALA A 1 192 ? 0.995 -24.967 1.629 1.00 90.31 192 ALA A N 1
ATOM 1473 C CA . ALA A 1 192 ? 0.005 -24.744 0.583 1.00 90.31 192 ALA A CA 1
ATOM 1474 C C . ALA A 1 192 ? -0.984 -23.639 1.013 1.00 90.31 192 ALA A C 1
ATOM 1476 O O . ALA A 1 192 ? -1.455 -23.670 2.155 1.00 90.31 192 ALA A O 1
ATOM 1477 N N . PRO A 1 193 ? -1.309 -22.683 0.124 1.00 92.62 193 PRO A N 1
ATOM 1478 C CA . PRO A 1 193 ? -2.271 -21.634 0.430 1.00 92.62 193 PRO A CA 1
ATOM 1479 C C . PRO A 1 193 ? -3.668 -22.235 0.645 1.00 92.62 193 PRO A C 1
ATOM 1481 O O . PRO A 1 193 ? -3.995 -23.276 0.057 1.00 92.62 193 PRO A O 1
ATOM 1484 N N . PRO A 1 194 ? -4.517 -21.594 1.464 1.00 90.75 194 PRO A N 1
ATOM 1485 C CA . PRO A 1 194 ? -5.900 -22.019 1.603 1.00 90.75 194 PRO A CA 1
ATOM 1486 C C . PRO A 1 194 ? -6.628 -21.934 0.255 1.00 90.75 194 PRO A C 1
ATOM 1488 O O . PRO A 1 194 ? -6.470 -20.967 -0.485 1.00 90.75 194 PRO A O 1
ATOM 1491 N N . ARG A 1 195 ? -7.446 -22.948 -0.058 1.00 88.50 195 ARG A N 1
ATOM 1492 C CA . ARG A 1 195 ? -8.271 -22.956 -1.281 1.00 88.50 195 ARG A CA 1
ATOM 1493 C C . ARG A 1 195 ? -9.434 -21.967 -1.216 1.00 88.50 195 ARG A C 1
ATOM 1495 O O . ARG A 1 195 ? -9.835 -21.442 -2.244 1.00 88.50 195 ARG A O 1
ATOM 1502 N N . ASP A 1 196 ? -9.969 -21.750 -0.019 1.00 90.44 196 ASP A N 1
ATOM 1503 C CA . ASP A 1 196 ? -11.063 -20.821 0.247 1.00 90.44 196 ASP A CA 1
ATOM 1504 C C . ASP A 1 196 ? -10.522 -19.638 1.052 1.00 90.44 196 ASP A C 1
ATOM 1506 O O . ASP A 1 196 ? -10.074 -19.819 2.184 1.00 90.44 196 ASP A O 1
ATOM 1510 N N . THR A 1 197 ? -10.544 -18.434 0.480 1.00 92.19 197 THR A N 1
ATOM 1511 C CA . THR A 1 197 ? -10.049 -17.216 1.138 1.00 92.19 197 THR A CA 1
ATOM 1512 C C . THR A 1 197 ? -10.981 -16.704 2.234 1.00 92.19 197 THR A C 1
ATOM 1514 O O . THR A 1 197 ? -10.531 -15.895 3.047 1.00 92.19 197 THR A O 1
ATOM 1517 N N . ARG A 1 198 ? -12.207 -17.242 2.378 1.00 90.75 198 ARG A N 1
ATOM 1518 C CA . ARG A 1 198 ? -13.098 -16.964 3.529 1.00 90.75 198 ARG A CA 1
ATOM 1519 C C . ARG A 1 198 ? -12.425 -17.240 4.862 1.00 90.75 198 ARG A C 1
ATOM 1521 O O . ARG A 1 198 ? -12.754 -16.636 5.875 1.00 90.75 198 ARG A O 1
ATOM 1528 N N . VAL A 1 199 ? -11.458 -18.147 4.868 1.00 87.88 199 VAL A N 1
ATOM 1529 C CA . VAL A 1 199 ? -10.663 -18.466 6.048 1.00 87.88 199 VAL A CA 1
ATOM 1530 C C . VAL A 1 199 ? -9.798 -17.280 6.517 1.00 87.88 199 VAL A C 1
ATOM 1532 O O . VAL A 1 199 ? -9.441 -17.217 7.691 1.00 87.88 199 VAL A O 1
ATOM 1535 N N . LEU A 1 200 ? -9.464 -16.354 5.613 1.00 89.75 200 LEU A N 1
ATOM 1536 C CA . LEU A 1 200 ? -8.675 -15.145 5.871 1.00 89.75 200 LEU A CA 1
ATOM 1537 C C . LEU A 1 200 ? -9.565 -13.908 6.058 1.00 89.75 200 LEU A C 1
ATOM 1539 O O . LEU A 1 200 ? -9.263 -13.049 6.881 1.00 89.75 200 LEU A O 1
ATOM 1543 N N . THR A 1 201 ? -10.652 -13.809 5.292 1.00 91.69 201 THR A N 1
ATOM 1544 C CA . THR A 1 201 ? -11.490 -12.598 5.202 1.00 91.69 201 THR A CA 1
ATOM 1545 C C . THR A 1 201 ? -12.802 -12.701 5.977 1.00 91.69 201 THR A C 1
ATOM 1547 O O . THR A 1 201 ? -13.424 -11.687 6.281 1.00 91.69 201 THR A O 1
ATOM 1550 N N . GLY A 1 202 ? -13.268 -13.917 6.269 1.00 89.25 202 GLY A N 1
ATOM 1551 C CA . GLY A 1 202 ? -14.638 -14.179 6.719 1.00 89.25 202 GLY A CA 1
ATOM 1552 C C . GLY A 1 202 ? -15.704 -13.934 5.641 1.00 89.25 202 GLY A C 1
ATOM 1553 O O . GLY A 1 202 ? -16.889 -14.045 5.937 1.00 89.25 202 GLY A O 1
ATOM 1554 N N . GLN A 1 203 ? -15.305 -13.602 4.409 1.00 90.00 203 GLN A N 1
ATOM 1555 C CA . GLN A 1 203 ? -16.183 -13.191 3.312 1.00 90.00 203 GLN A CA 1
ATOM 1556 C C . GLN A 1 203 ? -15.875 -13.985 2.037 1.00 90.00 203 GLN A C 1
ATOM 1558 O O . GLN A 1 203 ? -14.724 -14.370 1.817 1.00 90.00 203 GLN A O 1
ATOM 1563 N N . PRO A 1 204 ? -16.877 -14.284 1.191 1.00 90.19 204 PRO A N 1
ATOM 1564 C CA . PRO A 1 204 ? -16.630 -14.947 -0.082 1.00 90.19 204 PRO A CA 1
ATOM 1565 C C . PRO A 1 204 ? -15.708 -14.110 -0.971 1.00 90.19 204 PRO A C 1
ATOM 1567 O O . PRO A 1 204 ? -15.873 -12.896 -1.058 1.00 90.19 204 PRO A O 1
ATOM 1570 N N . ALA A 1 205 ? -14.792 -14.785 -1.669 1.00 91.88 205 ALA A N 1
ATOM 1571 C CA . ALA A 1 205 ? -13.999 -14.159 -2.717 1.00 91.88 205 ALA A CA 1
ATOM 1572 C C . ALA A 1 205 ? -14.914 -13.536 -3.775 1.00 91.88 205 ALA A C 1
ATOM 1574 O O . ALA A 1 205 ? -15.831 -14.197 -4.279 1.00 91.88 205 ALA A O 1
ATOM 1575 N N . ARG A 1 206 ? -14.660 -12.277 -4.126 1.00 90.69 206 ARG A N 1
ATOM 1576 C CA . ARG A 1 206 ? -15.377 -11.589 -5.199 1.00 90.69 206 ARG A CA 1
ATOM 1577 C C . ARG A 1 206 ? -14.739 -11.899 -6.550 1.00 90.69 206 ARG A C 1
ATOM 1579 O O . ARG A 1 206 ? -13.522 -11.999 -6.666 1.00 90.69 206 ARG A O 1
ATOM 1586 N N . VAL A 1 207 ? -15.568 -12.021 -7.586 1.00 93.00 207 VAL A N 1
ATOM 1587 C CA . VAL A 1 207 ? -15.103 -12.187 -8.971 1.00 93.00 207 VAL A CA 1
ATOM 1588 C C . VAL A 1 207 ? -14.960 -10.797 -9.597 1.00 93.00 207 VAL A C 1
ATOM 1590 O O . VAL A 1 207 ? -15.979 -10.132 -9.802 1.00 93.00 207 VAL A O 1
ATOM 1593 N N . PRO A 1 208 ? -13.734 -10.320 -9.873 1.00 94.81 208 PRO A N 1
ATOM 1594 C CA . PRO A 1 208 ? -13.545 -9.015 -10.481 1.00 94.81 208 PRO A CA 1
ATOM 1595 C C . PRO A 1 208 ? -13.825 -9.059 -11.984 1.00 94.81 208 PRO A C 1
ATOM 1597 O O . PRO A 1 208 ? -13.554 -10.052 -12.660 1.00 94.81 208 PRO A O 1
ATOM 1600 N N . VAL A 1 209 ? -14.315 -7.944 -12.519 1.00 95.25 209 VAL A N 1
ATOM 1601 C CA . VAL A 1 209 ? -14.514 -7.742 -13.957 1.00 95.25 209 VAL A CA 1
ATOM 1602 C C . VAL A 1 209 ? -13.469 -6.763 -14.463 1.00 95.25 209 VAL A C 1
ATOM 1604 O O . VAL A 1 209 ? -13.394 -5.629 -13.985 1.00 95.25 209 VAL A O 1
ATOM 1607 N N . ARG A 1 210 ? -12.669 -7.189 -15.441 1.00 95.31 210 ARG A N 1
ATOM 1608 C CA . ARG A 1 210 ? -11.707 -6.314 -16.110 1.00 95.31 210 ARG A CA 1
ATOM 1609 C C . ARG A 1 210 ? -12.411 -5.413 -17.119 1.00 95.31 210 ARG A C 1
ATOM 1611 O O . ARG A 1 210 ? -13.244 -5.869 -17.899 1.00 95.31 210 ARG A O 1
ATOM 1618 N N . ARG A 1 211 ? -11.992 -4.154 -17.152 1.00 94.56 211 ARG A N 1
ATOM 1619 C CA . ARG A 1 211 ? -12.213 -3.214 -18.249 1.00 94.56 211 ARG A CA 1
ATOM 1620 C C . ARG A 1 211 ? -10.910 -2.501 -18.564 1.00 94.56 211 ARG A C 1
ATOM 1622 O O . ARG A 1 211 ? -10.095 -2.292 -17.671 1.00 94.56 211 ARG A O 1
ATOM 1629 N N . ASP A 1 212 ? -10.754 -2.090 -19.810 1.00 96.44 212 ASP A N 1
ATOM 1630 C CA . ASP A 1 212 ? -9.606 -1.295 -20.212 1.00 96.44 212 ASP A CA 1
ATOM 1631 C C . ASP A 1 212 ? -10.009 0.181 -20.316 1.00 96.44 212 ASP A C 1
ATOM 1633 O O . ASP A 1 212 ? -11.033 0.522 -20.911 1.00 96.44 212 ASP A O 1
ATOM 1637 N N . VAL A 1 213 ? -9.213 1.064 -19.716 1.00 96.44 213 VAL A N 1
ATOM 1638 C CA . VAL A 1 213 ? -9.414 2.517 -19.752 1.00 96.44 213 VAL A CA 1
ATOM 1639 C C . VAL A 1 213 ? -8.269 3.145 -20.528 1.00 96.44 213 VAL A C 1
ATOM 1641 O O . VAL A 1 213 ? -7.101 2.953 -20.202 1.00 96.44 213 VAL A O 1
ATOM 1644 N N . THR A 1 214 ? -8.600 3.887 -21.583 1.00 97.25 214 THR A N 1
ATOM 1645 C CA . THR A 1 214 ? -7.585 4.538 -22.413 1.00 97.25 214 THR A CA 1
ATOM 1646 C C . THR A 1 214 ? -7.128 5.846 -21.784 1.00 97.25 214 THR A C 1
ATOM 1648 O O . THR A 1 214 ? -7.952 6.722 -21.535 1.00 97.25 214 THR A O 1
ATOM 1651 N N . ILE A 1 215 ? -5.819 5.991 -21.612 1.00 97.06 215 ILE A N 1
ATOM 1652 C CA . ILE A 1 215 ? -5.148 7.218 -21.183 1.00 97.06 215 ILE A CA 1
ATOM 1653 C C . ILE A 1 215 ? -4.177 7.702 -22.265 1.00 97.06 215 ILE A C 1
ATOM 1655 O O . ILE A 1 215 ? -3.817 6.948 -23.172 1.00 97.06 215 ILE A O 1
ATOM 1659 N N . ALA A 1 216 ? -3.738 8.948 -22.162 1.00 97.75 216 ALA A N 1
ATOM 1660 C CA . ALA A 1 216 ? -2.648 9.518 -22.935 1.00 97.75 216 ALA A CA 1
ATOM 1661 C C . ALA A 1 216 ? -1.324 9.400 -22.161 1.00 97.75 216 ALA A C 1
ATOM 1663 O O . ALA A 1 216 ? -1.255 9.715 -20.973 1.00 97.75 216 ALA A O 1
ATOM 1664 N N . ASP A 1 217 ? -0.270 8.958 -22.843 1.00 96.94 217 ASP A N 1
ATOM 1665 C CA . ASP A 1 217 ? 1.102 8.968 -22.336 1.00 96.94 217 ASP A CA 1
ATOM 1666 C C . ASP A 1 217 ? 1.522 10.413 -21.987 1.00 96.94 217 ASP A C 1
ATOM 1668 O O . ASP A 1 217 ? 1.424 11.285 -22.855 1.00 96.94 217 ASP A O 1
ATOM 1672 N N . PRO A 1 218 ? 2.014 10.687 -20.764 1.00 94.69 218 PRO A N 1
ATOM 1673 C CA . PRO A 1 218 ? 2.301 12.054 -20.316 1.00 94.69 218 PRO A CA 1
ATOM 1674 C C . PRO A 1 218 ? 3.364 12.804 -21.127 1.00 94.69 218 PRO A C 1
ATOM 1676 O O . PRO A 1 218 ? 3.426 14.027 -21.070 1.00 94.69 218 PRO A O 1
ATOM 1679 N N . SER A 1 219 ? 4.237 12.095 -21.848 1.00 94.25 219 SER A N 1
ATOM 1680 C CA . SER A 1 219 ? 5.332 12.707 -22.610 1.00 94.25 219 SER A CA 1
ATOM 1681 C C . SER A 1 219 ? 5.005 12.868 -24.093 1.00 94.25 219 SER A C 1
ATOM 1683 O O . SER A 1 219 ? 5.441 13.829 -24.717 1.00 94.25 219 SER A O 1
ATOM 1685 N N . SER A 1 220 ? 4.255 11.931 -24.669 1.00 95.62 220 SER A N 1
ATOM 1686 C CA . SER A 1 220 ? 4.015 11.844 -26.117 1.00 95.62 220 SER A CA 1
ATOM 1687 C C . SER A 1 220 ? 2.554 12.026 -26.528 1.00 95.62 220 SER A C 1
ATOM 1689 O O . SER A 1 220 ? 2.274 12.189 -27.712 1.00 95.62 220 SER A O 1
ATOM 1691 N N . GLY A 1 221 ? 1.609 11.939 -25.589 1.00 94.88 221 GLY A N 1
ATOM 1692 C CA . GLY A 1 221 ? 0.173 11.901 -25.877 1.00 94.88 221 GLY A CA 1
ATOM 1693 C C . GLY A 1 221 ? -0.311 10.587 -26.508 1.00 94.88 221 GLY A C 1
ATOM 1694 O O . GLY A 1 221 ? -1.500 10.449 -26.801 1.00 94.88 221 GLY A O 1
ATOM 1695 N N . ALA A 1 222 ? 0.578 9.607 -26.717 1.00 95.75 222 ALA A N 1
ATOM 1696 C CA . ALA A 1 222 ? 0.227 8.313 -27.293 1.00 95.75 222 ALA A CA 1
ATOM 1697 C C . ALA A 1 222 ? -0.822 7.591 -26.434 1.00 95.75 222 ALA A C 1
ATOM 1699 O O . ALA A 1 222 ? -0.710 7.527 -25.210 1.00 95.75 222 ALA A O 1
ATOM 1700 N N . ARG A 1 223 ? -1.849 7.023 -27.071 1.00 96.12 223 ARG A N 1
ATOM 1701 C CA . ARG A 1 223 ? -2.952 6.374 -26.355 1.00 96.12 223 ARG A CA 1
ATOM 1702 C C . ARG A 1 223 ? -2.551 4.981 -25.883 1.00 96.12 223 ARG A C 1
ATOM 1704 O O . ARG A 1 223 ? -2.091 4.169 -26.678 1.00 96.12 223 ARG A O 1
ATOM 1711 N N . THR A 1 224 ? -2.779 4.704 -24.605 1.00 94.69 224 THR A N 1
ATOM 1712 C CA . THR A 1 224 ? -2.472 3.424 -23.960 1.00 94.69 224 THR A CA 1
ATOM 1713 C C . THR A 1 224 ? -3.671 2.953 -23.148 1.00 94.69 224 THR A C 1
ATOM 1715 O O . THR A 1 224 ? -4.298 3.744 -22.448 1.00 94.69 224 THR A O 1
ATOM 1718 N N . ALA A 1 225 ? -4.011 1.670 -23.250 1.00 96.44 225 ALA A N 1
ATOM 1719 C CA . ALA A 1 225 ? -5.129 1.068 -22.533 1.00 96.44 225 ALA A CA 1
ATOM 1720 C C . ALA A 1 225 ? -4.644 0.434 -21.221 1.00 96.44 225 ALA A C 1
ATOM 1722 O O . ALA A 1 225 ? -3.848 -0.502 -21.255 1.00 96.44 225 ALA A O 1
ATOM 1723 N N . LEU A 1 226 ? -5.106 0.946 -20.079 1.00 97.44 226 LEU A N 1
ATOM 1724 C CA . LEU A 1 226 ? -4.790 0.412 -18.753 1.00 97.44 226 LEU A CA 1
ATOM 1725 C C . LEU A 1 226 ? -5.866 -0.549 -18.269 1.00 97.44 226 LEU A C 1
ATOM 1727 O O . LEU A 1 226 ? -7.056 -0.278 -18.436 1.00 97.44 226 LEU A O 1
ATOM 1731 N N . ALA A 1 227 ? -5.445 -1.623 -17.609 1.00 97.62 227 ALA A N 1
ATOM 1732 C CA . ALA A 1 227 ? -6.348 -2.563 -16.974 1.00 97.62 227 ALA A CA 1
ATOM 1733 C C . ALA A 1 227 ? -6.919 -1.965 -15.680 1.00 97.62 227 ALA A C 1
ATOM 1735 O O . ALA A 1 227 ? -6.205 -1.475 -14.801 1.00 97.62 227 ALA A O 1
ATOM 1736 N N . VAL A 1 228 ? -8.241 -2.025 -15.555 1.00 96.44 228 VAL A N 1
ATOM 1737 C CA . VAL A 1 228 ? -8.968 -1.593 -14.368 1.00 96.44 228 VAL A CA 1
ATOM 1738 C C . VAL A 1 228 ? -9.970 -2.674 -13.985 1.00 96.44 228 VAL A C 1
ATOM 1740 O O . VAL A 1 228 ? -10.733 -3.164 -14.817 1.00 96.44 228 VAL A O 1
ATOM 1743 N N . TRP A 1 229 ? -9.986 -3.042 -12.710 1.00 96.62 229 TRP A N 1
ATOM 1744 C CA . TRP A 1 229 ? -10.750 -4.175 -12.204 1.00 96.62 229 TRP A CA 1
ATOM 1745 C C . TRP A 1 229 ? -11.870 -3.709 -11.286 1.00 96.62 229 TRP A C 1
ATOM 1747 O O . TRP A 1 229 ? -11.632 -3.053 -10.273 1.00 96.62 229 TRP A O 1
ATOM 1757 N N . SER A 1 230 ? -13.101 -4.062 -11.633 1.00 94.12 230 SER A N 1
ATOM 1758 C CA . SER A 1 230 ? -14.287 -3.744 -10.847 1.00 94.12 230 SER A CA 1
ATOM 1759 C C . SER A 1 230 ? -14.666 -4.931 -9.972 1.00 94.12 230 SER A C 1
ATOM 1761 O O . SER A 1 230 ? -14.982 -6.004 -10.484 1.00 94.12 230 SER A O 1
ATOM 1763 N N . TYR A 1 231 ? -14.699 -4.727 -8.659 1.00 92.88 231 TYR A N 1
ATOM 1764 C CA . TYR A 1 231 ? -15.293 -5.664 -7.713 1.00 92.88 231 TYR A CA 1
ATOM 1765 C C . TYR A 1 231 ? -16.674 -5.136 -7.315 1.00 92.88 231 TYR A C 1
ATOM 1767 O O . TYR A 1 231 ? -16.789 -4.115 -6.630 1.00 92.88 231 TYR A O 1
ATOM 1775 N N . GLY A 1 232 ? -17.726 -5.815 -7.775 1.00 86.31 232 GLY A N 1
ATOM 1776 C CA . GLY A 1 232 ? -19.109 -5.444 -7.468 1.00 86.31 232 GLY A CA 1
ATOM 1777 C C . GLY A 1 232 ? -19.461 -5.654 -5.987 1.00 86.31 232 GLY A C 1
ATOM 1778 O O . GLY A 1 232 ? -18.832 -6.487 -5.322 1.00 86.31 232 GLY A O 1
ATOM 1779 N N . PRO A 1 233 ? -20.444 -4.916 -5.442 1.00 82.06 233 PRO A N 1
ATOM 1780 C CA . PRO A 1 233 ? -20.938 -5.158 -4.092 1.00 82.06 233 PRO A CA 1
ATOM 1781 C C . PRO A 1 233 ? -21.679 -6.504 -4.039 1.00 82.06 233 PRO A C 1
ATOM 1783 O O . PRO A 1 233 ? -22.343 -6.897 -4.996 1.00 82.06 233 PRO A O 1
ATOM 1786 N N . VAL A 1 234 ? -21.580 -7.210 -2.913 1.00 71.69 234 VAL A N 1
ATOM 1787 C CA . VAL A 1 234 ? -22.253 -8.503 -2.681 1.00 71.69 234 VAL A CA 1
ATOM 1788 C C . VAL A 1 234 ? -23.755 -8.309 -2.434 1.00 71.69 234 VAL A C 1
ATOM 1790 O O . VAL A 1 234 ? -24.549 -9.186 -2.759 1.00 71.69 234 VAL A O 1
ATOM 1793 N N . ALA A 1 235 ? -24.160 -7.143 -1.921 1.00 60.06 235 ALA A N 1
ATOM 1794 C CA . ALA A 1 235 ? -25.555 -6.722 -1.823 1.00 60.06 235 ALA A CA 1
ATOM 1795 C C . ALA A 1 235 ? -25.715 -5.347 -2.484 1.00 60.06 235 ALA A C 1
ATOM 1797 O O . ALA A 1 235 ? -25.175 -4.353 -2.002 1.00 60.06 235 ALA A O 1
ATOM 1798 N N . SER A 1 236 ? -26.439 -5.285 -3.603 1.00 47.75 236 SER A N 1
ATOM 1799 C CA . SER A 1 236 ? -26.763 -4.019 -4.262 1.00 47.75 236 SER A CA 1
ATOM 1800 C C . SER A 1 236 ? -27.928 -3.359 -3.524 1.00 47.75 236 SER A C 1
ATOM 1802 O O . SER A 1 236 ? -29.032 -3.902 -3.493 1.00 47.75 236 SER A O 1
ATOM 1804 N N . ARG A 1 237 ? -27.706 -2.190 -2.915 1.00 49.22 237 ARG A N 1
ATOM 1805 C CA . ARG A 1 237 ? -28.817 -1.284 -2.606 1.00 49.22 237 ARG A CA 1
ATOM 1806 C C . ARG A 1 237 ? -29.172 -0.547 -3.893 1.00 49.22 237 ARG A C 1
ATOM 1808 O O . ARG A 1 237 ? -28.314 0.110 -4.480 1.00 49.22 237 ARG A O 1
ATOM 1815 N N . ALA A 1 238 ? -30.423 -0.669 -4.333 1.00 41.75 238 ALA A N 1
ATOM 1816 C CA . ALA A 1 238 ? -30.926 0.099 -5.465 1.00 41.75 238 ALA A CA 1
ATOM 1817 C C . ALA A 1 238 ? -30.702 1.601 -5.204 1.00 41.75 238 ALA A C 1
ATOM 1819 O O . ALA A 1 238 ? -31.146 2.118 -4.181 1.00 41.75 238 ALA A O 1
ATOM 1820 N N . GLY A 1 239 ? -29.988 2.278 -6.110 1.00 50.34 239 GLY A N 1
ATOM 1821 C CA . GLY A 1 239 ? -29.778 3.730 -6.069 1.00 50.34 239 GLY A CA 1
ATOM 1822 C C . GLY A 1 239 ? -28.443 4.238 -5.505 1.00 50.34 239 GLY A C 1
ATOM 1823 O O . GLY A 1 239 ? -28.277 5.452 -5.446 1.00 50.34 239 GLY A O 1
ATOM 1824 N N . GLN A 1 240 ? -27.481 3.388 -5.121 1.00 49.28 240 GLN A N 1
ATOM 1825 C CA . GLN A 1 240 ? -26.131 3.876 -4.777 1.00 49.28 240 GLN A CA 1
ATOM 1826 C C . GLN A 1 240 ? -25.279 4.107 -6.040 1.00 49.28 240 GLN A C 1
ATOM 1828 O O . GLN A 1 240 ? -25.218 3.214 -6.892 1.00 49.28 240 GLN A O 1
ATOM 1833 N N . PRO A 1 241 ? -24.642 5.285 -6.197 1.00 47.41 241 PRO A N 1
ATOM 1834 C CA . PRO A 1 241 ? -23.850 5.581 -7.379 1.00 47.41 241 PRO A CA 1
ATOM 1835 C C . PRO A 1 241 ? -22.538 4.779 -7.417 1.00 47.41 241 PRO A C 1
ATOM 1837 O O . PRO A 1 241 ? -22.070 4.235 -6.425 1.00 47.41 241 PRO A O 1
ATOM 1840 N N . SER A 1 242 ? -21.998 4.704 -8.635 1.00 49.09 242 SER A N 1
ATOM 1841 C CA . SER A 1 242 ? -20.674 4.263 -9.099 1.00 49.09 242 SER A CA 1
ATOM 1842 C C . SER A 1 242 ? -19.531 4.313 -8.063 1.00 49.09 242 SER A C 1
ATOM 1844 O O . SER A 1 242 ? -19.507 5.199 -7.221 1.00 49.09 242 SER A O 1
ATOM 1846 N N . PRO A 1 243 ? -18.522 3.421 -8.186 1.00 55.19 243 PRO A N 1
ATOM 1847 C CA . PRO A 1 243 ? -17.832 2.764 -7.069 1.00 55.19 243 PRO A CA 1
ATOM 1848 C C . PRO A 1 243 ? -17.480 3.683 -5.904 1.00 55.19 243 PRO A C 1
ATOM 1850 O O . PRO A 1 243 ? -16.940 4.742 -6.124 1.00 55.19 243 PRO A O 1
ATOM 1853 N N . ASP A 1 244 ? -17.645 3.299 -4.649 1.00 78.75 244 ASP A N 1
ATOM 1854 C CA . ASP A 1 244 ? -17.305 4.230 -3.558 1.00 78.75 244 ASP A CA 1
ATOM 1855 C C . ASP A 1 244 ? -15.788 4.327 -3.332 1.00 78.75 244 ASP A C 1
ATOM 1857 O O . ASP A 1 244 ? -15.278 5.354 -2.881 1.00 78.75 244 ASP A O 1
ATOM 1861 N N . LEU A 1 245 ? -15.051 3.264 -3.680 1.00 91.69 245 LEU A N 1
ATOM 1862 C CA . LEU A 1 245 ? -13.623 3.133 -3.397 1.00 91.69 245 LEU A CA 1
ATOM 1863 C C . LEU A 1 245 ? -12.807 2.885 -4.667 1.00 91.69 245 LEU A C 1
ATOM 1865 O O . LEU A 1 245 ? -13.188 2.082 -5.523 1.00 91.69 245 LEU A O 1
ATOM 1869 N N . VAL A 1 246 ? -11.639 3.515 -4.753 1.00 95.50 246 VAL A N 1
ATOM 1870 C CA . VAL A 1 246 ? -10.651 3.267 -5.809 1.00 95.50 246 VAL A CA 1
ATOM 1871 C C . VAL A 1 246 ? -9.364 2.777 -5.174 1.00 95.50 246 VAL A C 1
ATOM 1873 O O . VAL A 1 246 ? -8.793 3.453 -4.327 1.00 95.50 246 VAL A O 1
ATOM 1876 N N . PHE A 1 247 ? -8.902 1.605 -5.583 1.00 97.81 247 PHE A N 1
ATOM 1877 C CA . PHE A 1 247 ? -7.718 0.961 -5.032 1.00 97.81 247 PHE A CA 1
ATOM 1878 C C . PHE A 1 247 ? -6.504 1.199 -5.929 1.00 97.81 247 PHE A C 1
ATOM 1880 O O . PHE A 1 247 ? -6.574 1.009 -7.144 1.00 97.81 247 PHE A O 1
ATOM 1887 N N . VAL A 1 248 ? -5.387 1.582 -5.309 1.00 98.06 248 VAL A N 1
ATOM 1888 C CA . VAL A 1 248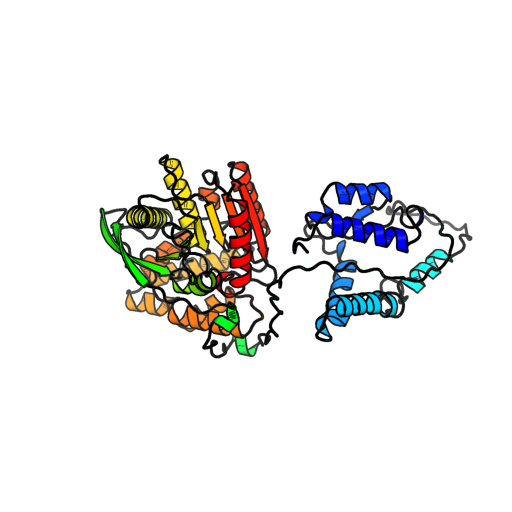 ? -4.087 1.794 -5.953 1.00 98.06 248 VAL A CA 1
ATOM 1889 C C . VAL A 1 248 ? -3.059 0.905 -5.256 1.00 98.06 248 VAL A C 1
ATOM 1891 O O . VAL A 1 248 ? -2.760 1.075 -4.070 1.00 98.06 248 VAL A O 1
ATOM 1894 N N . HIS A 1 249 ? -2.549 -0.084 -5.986 1.00 97.88 249 HIS A N 1
ATOM 1895 C CA . HIS A 1 249 ? -1.646 -1.096 -5.443 1.00 97.88 249 HIS A CA 1
ATOM 1896 C C . HIS A 1 249 ? -0.236 -0.547 -5.158 1.00 97.88 249 HIS A C 1
ATOM 1898 O O . HIS A 1 249 ? 0.189 0.473 -5.702 1.00 97.88 249 HIS A O 1
ATOM 1904 N N . GLY A 1 250 ? 0.513 -1.266 -4.318 1.00 95.38 250 GLY A N 1
ATOM 1905 C CA . GLY A 1 250 ? 1.914 -0.973 -4.015 1.00 95.38 250 GLY A CA 1
ATOM 1906 C C . GLY A 1 250 ? 2.891 -1.355 -5.130 1.00 95.38 250 GLY A C 1
ATOM 1907 O O . GLY A 1 250 ? 2.514 -1.842 -6.198 1.00 95.38 250 GLY A O 1
ATOM 1908 N N . PHE A 1 251 ? 4.183 -1.149 -4.877 1.00 94.88 251 PHE A N 1
ATOM 1909 C CA . PHE A 1 251 ? 5.242 -1.464 -5.833 1.00 94.88 251 PHE A CA 1
ATOM 1910 C C . PHE A 1 251 ? 5.284 -2.976 -6.114 1.00 94.88 251 PHE A C 1
ATOM 1912 O O . PHE A 1 251 ? 5.244 -3.781 -5.187 1.00 94.88 251 PHE A O 1
ATOM 1919 N N . ARG A 1 252 ? 5.355 -3.359 -7.398 1.00 93.75 252 ARG A N 1
ATOM 1920 C CA . ARG A 1 252 ? 5.228 -4.754 -7.890 1.00 93.75 252 ARG A CA 1
ATOM 1921 C C . ARG A 1 252 ? 3.881 -5.427 -7.595 1.00 93.75 252 ARG A C 1
ATOM 1923 O O . ARG A 1 252 ? 3.773 -6.641 -7.744 1.00 93.75 252 ARG A O 1
ATOM 1930 N N . GLY A 1 253 ? 2.882 -4.657 -7.170 1.00 92.88 253 GLY A N 1
ATOM 1931 C CA . GLY A 1 253 ? 1.514 -5.132 -7.002 1.00 92.88 253 GLY A CA 1
ATOM 1932 C C . GLY A 1 253 ? 0.717 -5.113 -8.304 1.00 92.88 253 GLY A C 1
ATOM 1933 O O . GLY A 1 253 ? 1.152 -4.562 -9.311 1.00 92.88 253 GLY A O 1
ATOM 1934 N N . ASP A 1 254 ? -0.470 -5.700 -8.231 1.00 95.81 254 ASP A N 1
ATOM 1935 C CA . ASP A 1 254 ? -1.558 -5.622 -9.205 1.00 95.81 254 ASP A CA 1
ATOM 1936 C C . ASP A 1 254 ? -2.898 -5.634 -8.433 1.00 95.81 254 ASP A C 1
ATOM 1938 O O . ASP A 1 254 ? -2.916 -5.450 -7.205 1.00 95.81 254 ASP A O 1
ATOM 1942 N N . HIS A 1 255 ? -4.035 -5.844 -9.105 1.00 96.19 255 HIS A N 1
ATOM 1943 C CA . HIS A 1 255 ? -5.335 -5.847 -8.421 1.00 96.19 255 HIS A CA 1
ATOM 1944 C C . HIS A 1 255 ? -5.501 -6.961 -7.370 1.00 96.19 255 HIS A C 1
ATOM 1946 O O . HIS A 1 255 ? -6.320 -6.808 -6.455 1.00 96.19 255 HIS A O 1
ATOM 1952 N N . HIS A 1 256 ? -4.750 -8.067 -7.471 1.00 96.56 256 HIS A N 1
ATOM 1953 C CA . HIS A 1 256 ? -4.841 -9.190 -6.536 1.00 96.56 256 HIS A CA 1
ATOM 1954 C C . HIS A 1 256 ? -4.294 -8.828 -5.155 1.00 96.56 256 HIS A C 1
ATOM 1956 O O . HIS A 1 256 ? -4.813 -9.308 -4.145 1.00 96.56 256 HIS A O 1
ATOM 1962 N N . GLY A 1 257 ? -3.317 -7.915 -5.104 1.00 94.56 257 GLY A N 1
ATOM 1963 C CA . GLY A 1 257 ? -2.744 -7.401 -3.859 1.00 94.56 257 GLY A CA 1
ATOM 1964 C C . GLY A 1 257 ? -3.797 -6.882 -2.887 1.00 94.56 257 GLY A C 1
ATOM 1965 O O . GLY A 1 257 ? -3.762 -7.177 -1.700 1.00 94.56 257 GLY A O 1
ATOM 1966 N N . LEU A 1 258 ? -4.799 -6.168 -3.390 1.00 96.88 258 LEU A N 1
ATOM 1967 C CA . LEU A 1 258 ? -5.843 -5.571 -2.558 1.00 96.88 258 LEU A CA 1
ATOM 1968 C C . LEU A 1 258 ? -7.163 -6.362 -2.583 1.00 96.88 258 LEU A C 1
ATOM 1970 O O . LEU A 1 258 ? -8.148 -5.920 -1.993 1.00 96.88 258 LEU A O 1
ATOM 1974 N N . ALA A 1 259 ? -7.193 -7.544 -3.211 1.00 96.75 259 ALA A N 1
ATOM 1975 C CA . ALA A 1 259 ? -8.408 -8.347 -3.360 1.00 96.75 259 ALA A CA 1
ATOM 1976 C C . ALA A 1 259 ? -8.989 -8.801 -2.012 1.00 96.75 259 ALA A C 1
ATOM 1978 O O . ALA A 1 259 ? -10.191 -8.676 -1.802 1.00 96.75 259 ALA A O 1
ATOM 1979 N N . LEU A 1 260 ? -8.155 -9.238 -1.057 1.00 97.31 260 LEU A N 1
ATOM 1980 C CA . LEU A 1 260 ? -8.650 -9.639 0.270 1.00 97.31 260 LEU A CA 1
ATOM 1981 C C . LEU A 1 260 ? -9.292 -8.471 1.027 1.00 97.31 260 LEU A C 1
ATOM 1983 O O . LEU A 1 260 ? -10.298 -8.648 1.711 1.00 97.31 260 LEU A O 1
ATOM 1987 N N . LEU A 1 261 ? -8.725 -7.267 0.902 1.00 97.25 261 LEU A N 1
ATOM 1988 C CA . LEU A 1 261 ? -9.323 -6.064 1.477 1.00 97.25 261 LEU A CA 1
ATOM 1989 C C . LEU A 1 261 ? -10.660 -5.747 0.800 1.00 97.25 261 LEU A C 1
ATOM 1991 O O . LEU A 1 261 ? -11.619 -5.375 1.474 1.00 97.25 261 LEU A O 1
ATOM 1995 N N . ALA A 1 262 ? -10.727 -5.930 -0.521 1.00 95.56 262 ALA A N 1
ATOM 1996 C CA . ALA A 1 262 ? -11.957 -5.797 -1.276 1.00 95.56 262 ALA A CA 1
ATOM 1997 C C . ALA A 1 262 ? -13.010 -6.791 -0.746 1.00 95.56 262 ALA A C 1
ATOM 1999 O O . ALA A 1 262 ? -14.122 -6.371 -0.439 1.00 95.56 262 ALA A O 1
ATOM 2000 N N . ASP A 1 263 ? -12.692 -8.073 -0.594 1.00 95.31 263 ASP A N 1
ATOM 2001 C CA . ASP A 1 263 ? -13.622 -9.090 -0.079 1.00 95.31 263 ASP A CA 1
ATOM 2002 C C . ASP A 1 263 ? -14.180 -8.729 1.310 1.00 95.31 263 ASP A C 1
ATOM 2004 O O . ASP A 1 263 ? -15.358 -8.949 1.583 1.00 95.31 263 ASP A O 1
ATOM 2008 N N . CYS A 1 264 ? -13.369 -8.107 2.172 1.00 95.94 264 CYS A N 1
ATOM 2009 C CA . CYS A 1 264 ? -13.776 -7.645 3.504 1.00 95.94 264 CYS A CA 1
ATOM 2010 C C . CYS A 1 264 ? -14.677 -6.389 3.513 1.00 95.94 264 CYS A C 1
ATOM 2012 O O . CYS A 1 264 ? -15.171 -5.995 4.578 1.00 95.94 264 CYS A O 1
ATOM 2014 N N . LEU A 1 265 ? -14.910 -5.772 2.350 1.00 92.88 265 LEU A N 1
ATOM 2015 C CA . LEU A 1 265 ? -15.805 -4.630 2.126 1.00 92.88 265 LEU A CA 1
ATOM 2016 C C . LEU A 1 265 ? -16.934 -5.015 1.144 1.00 92.88 265 LEU A C 1
ATOM 2018 O O . LEU A 1 265 ? -17.056 -4.407 0.074 1.00 92.88 265 LEU A O 1
ATOM 2022 N N . PRO A 1 266 ? -17.748 -6.044 1.461 1.00 90.81 266 PRO A N 1
ATOM 2023 C CA . PRO A 1 266 ? -18.757 -6.580 0.546 1.00 90.81 266 PRO A CA 1
ATOM 2024 C C . PRO A 1 266 ? -19.849 -5.566 0.188 1.00 90.81 266 PRO A C 1
ATOM 2026 O O . PRO A 1 266 ? -20.486 -5.693 -0.854 1.00 90.81 266 PRO A O 1
ATOM 2029 N N . GLU A 1 267 ? -20.068 -4.559 1.026 1.00 87.38 267 GLU A N 1
ATOM 2030 C CA . GLU A 1 267 ? -21.044 -3.495 0.809 1.00 87.38 267 GLU A CA 1
ATOM 2031 C C . GLU A 1 267 ? -20.573 -2.411 -0.172 1.00 87.38 267 GLU A C 1
ATOM 2033 O O . GLU A 1 267 ? -21.373 -1.570 -0.567 1.00 87.38 267 GLU A O 1
ATOM 2038 N N . ARG A 1 268 ? -19.290 -2.404 -0.565 1.00 87.38 268 ARG A N 1
ATOM 2039 C CA . ARG A 1 268 ? -18.705 -1.358 -1.414 1.00 87.38 268 ARG A CA 1
ATOM 2040 C C . ARG A 1 268 ? -18.383 -1.877 -2.810 1.00 87.38 268 ARG A C 1
ATOM 2042 O O . ARG A 1 268 ? -17.740 -2.917 -2.986 1.00 87.38 268 ARG A O 1
ATOM 2049 N N . ALA A 1 269 ? -18.751 -1.090 -3.813 1.00 89.44 269 ALA A N 1
ATOM 2050 C CA . ALA A 1 269 ? -18.200 -1.218 -5.153 1.00 89.44 269 ALA A CA 1
ATOM 2051 C C . ALA A 1 269 ? -16.757 -0.679 -5.161 1.00 89.44 269 ALA A C 1
ATOM 2053 O O . ALA A 1 269 ? -16.507 0.448 -4.732 1.00 89.44 269 ALA A O 1
ATOM 2054 N N . VAL A 1 270 ? -15.809 -1.493 -5.628 1.00 92.69 270 VAL A N 1
ATOM 2055 C CA . VAL A 1 270 ? -14.376 -1.158 -5.635 1.00 92.69 270 VAL A CA 1
ATOM 2056 C C . VAL A 1 270 ? -13.856 -1.149 -7.061 1.00 92.69 270 VAL A C 1
ATOM 2058 O O . VAL A 1 270 ? -14.091 -2.091 -7.818 1.00 92.69 270 VAL A O 1
ATOM 2061 N N . LEU A 1 271 ? -13.103 -0.110 -7.406 1.00 94.31 271 LEU A N 1
ATOM 2062 C CA . LEU A 1 271 ? -12.369 -0.016 -8.658 1.00 94.31 271 LEU A CA 1
ATOM 2063 C C . LEU A 1 271 ? -10.864 -0.092 -8.396 1.00 94.31 271 LEU A C 1
ATOM 2065 O O . LEU A 1 271 ? -10.277 0.866 -7.911 1.00 94.31 271 LEU A O 1
ATOM 2069 N N . SER A 1 272 ? -10.224 -1.208 -8.717 1.00 96.44 272 SER A N 1
ATOM 2070 C CA . SER A 1 272 ? -8.773 -1.352 -8.588 1.00 96.44 272 SER A CA 1
ATOM 2071 C C . SER A 1 272 ? -8.080 -0.958 -9.885 1.00 96.44 272 SER A C 1
ATOM 2073 O O . SER A 1 272 ? -8.337 -1.552 -10.930 1.00 96.44 272 SER A O 1
ATOM 2075 N N . VAL A 1 273 ? -7.195 0.033 -9.813 1.00 96.88 273 VAL A N 1
ATOM 2076 C CA . VAL A 1 273 ? -6.430 0.541 -10.957 1.00 96.88 273 VAL A CA 1
ATOM 2077 C C . VAL A 1 273 ? -5.059 -0.123 -10.972 1.00 96.88 273 VAL A C 1
ATOM 2079 O O . VAL A 1 273 ? -4.344 -0.076 -9.970 1.00 96.88 273 VAL A O 1
ATOM 2082 N N . GLU A 1 274 ? -4.684 -0.726 -12.099 1.00 97.62 274 GLU A N 1
ATOM 2083 C CA . GLU A 1 274 ? -3.312 -1.182 -12.317 1.00 97.62 274 GLU A CA 1
ATOM 2084 C C . GLU A 1 274 ? -2.490 -0.073 -12.956 1.00 97.62 274 GLU A C 1
ATOM 2086 O O . GLU A 1 274 ? -2.807 0.414 -14.047 1.00 97.62 274 GLU A O 1
ATOM 2091 N N . LEU A 1 275 ? -1.432 0.332 -12.257 1.00 97.94 275 LEU A N 1
ATOM 2092 C CA . LEU A 1 275 ? -0.553 1.396 -12.716 1.00 97.94 275 LEU A CA 1
ATOM 2093 C C . LEU A 1 275 ? 0.171 0.979 -14.010 1.00 97.94 275 LEU A C 1
ATOM 2095 O O . LEU A 1 275 ? 0.489 -0.200 -14.178 1.00 97.94 275 LEU A O 1
ATOM 2099 N N . PRO A 1 276 ? 0.464 1.930 -14.916 1.00 98.00 276 PRO A N 1
ATOM 2100 C CA . PRO A 1 276 ? 1.273 1.695 -16.108 1.00 98.00 276 PRO A CA 1
ATOM 2101 C C . PRO A 1 276 ? 2.501 0.819 -15.835 1.00 98.00 276 PRO A C 1
ATOM 2103 O O . PRO A 1 276 ? 3.318 1.102 -14.962 1.00 98.00 276 PRO A O 1
ATOM 2106 N N . GLY A 1 277 ? 2.610 -0.276 -16.581 1.00 97.25 277 GLY A N 1
ATOM 2107 C CA . GLY A 1 277 ? 3.685 -1.253 -16.480 1.00 97.25 277 GLY A CA 1
ATOM 2108 C C . GLY A 1 277 ? 3.453 -2.394 -15.485 1.00 97.25 277 GLY A C 1
ATOM 2109 O O . GLY A 1 277 ? 4.193 -3.375 -15.545 1.00 97.25 277 GLY A O 1
ATOM 2110 N N . PHE A 1 278 ? 2.459 -2.322 -14.605 1.00 97.81 278 PHE A N 1
ATOM 2111 C CA . PHE A 1 278 ? 2.177 -3.357 -13.608 1.00 97.81 278 PHE A CA 1
ATOM 2112 C C . PHE A 1 278 ? 0.979 -4.227 -13.993 1.00 97.81 278 PHE A C 1
ATOM 2114 O O . PHE A 1 278 ? 0.047 -3.769 -14.649 1.00 97.81 278 PHE A O 1
ATOM 2121 N N . GLY A 1 279 ? 0.991 -5.489 -13.561 1.00 95.81 279 GLY A N 1
ATOM 2122 C CA . GLY A 1 279 ? -0.108 -6.419 -13.806 1.00 95.81 279 GLY A CA 1
ATOM 2123 C C . GLY A 1 279 ? -0.336 -6.655 -15.301 1.00 95.81 279 GLY A C 1
ATOM 2124 O O . GLY A 1 279 ? 0.576 -7.050 -16.032 1.00 95.81 279 GLY A O 1
ATOM 2125 N N . ALA A 1 280 ? -1.569 -6.422 -15.742 1.00 96.38 280 ALA A N 1
ATOM 2126 C CA . ALA A 1 280 ? -1.998 -6.467 -17.132 1.00 96.38 280 ALA A CA 1
ATOM 2127 C C . ALA A 1 280 ? -1.899 -5.105 -17.846 1.00 96.38 280 ALA A C 1
ATOM 2129 O O . ALA A 1 280 ? -2.097 -5.057 -19.064 1.00 96.38 280 ALA A O 1
ATOM 2130 N N . SER A 1 281 ? -1.588 -4.018 -17.131 1.00 97.69 281 SER A N 1
ATOM 2131 C CA . SER A 1 281 ? -1.368 -2.700 -17.729 1.00 97.69 281 SER A CA 1
ATOM 2132 C C . SER A 1 281 ? -0.016 -2.642 -18.462 1.00 97.69 281 SER A C 1
ATOM 2134 O O . SER A 1 281 ? 1.031 -2.945 -17.880 1.00 97.69 281 SER A O 1
ATOM 2136 N N . PRO A 1 282 ? 0.016 -2.214 -19.737 1.00 97.25 282 PRO A N 1
ATOM 2137 C CA . PRO A 1 282 ? 1.267 -1.983 -20.454 1.00 97.25 282 PRO A CA 1
ATOM 2138 C C . PRO A 1 282 ? 2.059 -0.827 -19.825 1.00 97.25 282 PRO A C 1
ATOM 2140 O O . PRO A 1 282 ? 1.501 0.035 -19.144 1.00 97.25 282 PRO A O 1
ATOM 2143 N N . ALA A 1 283 ? 3.371 -0.808 -20.067 1.00 97.50 283 ALA A N 1
ATOM 2144 C CA . ALA A 1 283 ? 4.223 0.331 -19.730 1.00 97.50 283 ALA A CA 1
ATOM 2145 C C . ALA A 1 283 ? 3.805 1.582 -20.513 1.00 97.50 283 ALA A C 1
ATOM 2147 O O . ALA A 1 283 ? 3.232 1.479 -21.601 1.00 97.50 283 ALA A O 1
ATOM 2148 N N . PHE A 1 284 ? 4.169 2.755 -19.995 1.00 97.75 284 PHE A N 1
ATOM 2149 C CA . PHE A 1 284 ? 4.173 3.963 -20.807 1.00 97.75 284 PHE A CA 1
ATOM 2150 C C . PHE A 1 284 ? 5.039 3.747 -22.058 1.00 97.75 284 PHE A C 1
ATOM 2152 O O . PHE A 1 284 ? 6.176 3.277 -21.931 1.00 97.75 284 PHE A O 1
ATOM 2159 N N . PRO A 1 285 ? 4.535 4.076 -23.261 1.00 94.75 285 PRO A N 1
ATOM 2160 C CA . PRO A 1 285 ? 5.312 3.955 -24.488 1.00 94.75 285 PRO A CA 1
ATOM 2161 C C . PRO A 1 285 ? 6.585 4.807 -24.486 1.00 94.75 285 PRO A C 1
ATOM 2163 O O . PRO A 1 285 ? 7.615 4.360 -24.989 1.00 94.75 285 PRO A O 1
ATOM 2166 N N . HIS A 1 286 ? 6.521 6.020 -23.921 1.00 95.62 286 HIS A N 1
ATOM 2167 C CA . HIS A 1 286 ? 7.628 6.981 -23.975 1.00 95.62 286 HIS A CA 1
ATOM 2168 C C . HIS A 1 286 ? 7.934 7.623 -22.622 1.00 95.62 286 HIS A C 1
ATOM 2170 O O . HIS A 1 286 ? 9.099 7.899 -22.330 1.00 95.62 286 HIS A O 1
ATOM 2176 N N . ALA A 1 287 ? 6.911 7.874 -21.802 1.00 96.50 287 ALA A N 1
ATOM 2177 C CA . ALA A 1 287 ? 7.102 8.508 -20.510 1.00 96.50 287 ALA A CA 1
ATOM 2178 C C . ALA A 1 287 ? 7.886 7.609 -19.537 1.00 96.50 287 ALA A C 1
ATOM 2180 O O . ALA A 1 287 ? 7.750 6.387 -19.519 1.00 96.50 287 ALA A O 1
ATOM 2181 N N . ALA A 1 288 ? 8.694 8.231 -18.677 1.00 96.56 288 ALA A N 1
ATOM 2182 C CA . ALA A 1 288 ? 9.329 7.526 -17.566 1.00 96.56 288 ALA A CA 1
ATOM 2183 C C . ALA A 1 288 ? 8.288 7.106 -16.515 1.00 96.56 288 ALA A C 1
ATOM 2185 O O . ALA A 1 288 ? 7.294 7.802 -16.308 1.00 96.56 288 ALA A O 1
ATOM 2186 N N . HIS A 1 289 ? 8.543 6.041 -15.763 1.00 97.00 289 HIS A N 1
ATOM 2187 C CA . HIS A 1 289 ? 7.597 5.535 -14.756 1.00 97.00 289 HIS A CA 1
ATOM 2188 C C . HIS A 1 289 ? 7.785 6.222 -13.398 1.00 97.00 289 HIS A C 1
ATOM 2190 O O . HIS A 1 289 ? 8.111 5.605 -12.385 1.00 97.00 289 HIS A O 1
ATOM 2196 N N . SER A 1 290 ? 7.631 7.548 -13.403 1.00 96.56 290 SER A N 1
ATOM 2197 C CA . SER A 1 290 ? 7.735 8.396 -12.216 1.00 96.56 290 SER A CA 1
ATOM 2198 C C . SER A 1 290 ? 6.430 8.412 -11.410 1.00 96.56 290 SER A C 1
ATOM 2200 O O . SER A 1 290 ? 5.357 8.111 -11.930 1.00 96.56 290 SER A O 1
ATOM 2202 N N . VAL A 1 291 ? 6.506 8.831 -10.140 1.00 96.94 291 VAL A N 1
ATOM 2203 C CA . VAL A 1 291 ? 5.312 9.060 -9.302 1.00 96.94 291 VAL A CA 1
ATOM 2204 C C . VAL A 1 291 ? 4.357 10.054 -9.967 1.00 96.94 291 VAL A C 1
ATOM 2206 O O . VAL A 1 291 ? 3.161 9.797 -10.006 1.00 96.94 291 VAL A O 1
ATOM 2209 N N . ALA A 1 292 ? 4.876 11.152 -10.527 1.00 96.62 292 ALA A N 1
ATOM 2210 C CA . ALA A 1 292 ? 4.063 12.179 -11.178 1.00 96.62 292 ALA A CA 1
ATOM 2211 C C . ALA A 1 292 ? 3.321 11.637 -12.410 1.00 96.62 292 ALA A C 1
ATOM 2213 O O . ALA A 1 292 ? 2.133 11.889 -12.577 1.00 96.62 292 ALA A O 1
ATOM 2214 N N . HIS A 1 293 ? 3.984 10.831 -13.244 1.00 97.81 293 HIS A N 1
ATOM 2215 C CA . HIS A 1 293 ? 3.340 10.230 -14.414 1.00 97.81 293 HIS A CA 1
ATOM 2216 C C . HIS A 1 293 ? 2.301 9.171 -14.027 1.00 97.81 293 HIS A C 1
ATOM 2218 O O . HIS A 1 293 ? 1.225 9.131 -14.617 1.00 97.81 293 HIS A O 1
ATOM 2224 N N . HIS A 1 294 ? 2.568 8.345 -13.010 1.00 98.12 294 HIS A N 1
ATOM 2225 C CA . HIS A 1 294 ? 1.559 7.420 -12.484 1.00 98.12 294 HIS A CA 1
ATOM 2226 C C . HIS A 1 294 ? 0.374 8.147 -11.836 1.00 98.12 294 HIS A C 1
ATOM 2228 O O . HIS A 1 294 ? -0.763 7.699 -11.981 1.00 98.12 294 HIS A O 1
ATOM 2234 N N . ALA A 1 295 ? 0.618 9.268 -11.153 1.00 97.69 295 ALA A N 1
ATOM 2235 C CA . ALA A 1 295 ? -0.432 10.108 -10.592 1.00 97.69 295 ALA A CA 1
ATOM 2236 C C . ALA A 1 295 ? -1.300 10.714 -11.701 1.00 97.69 295 ALA A C 1
ATOM 2238 O O . ALA A 1 295 ? -2.524 10.641 -11.620 1.00 97.69 295 ALA A O 1
ATOM 2239 N N . ASP A 1 296 ? -0.692 11.225 -12.773 1.00 97.38 296 ASP A N 1
ATOM 2240 C CA . ASP A 1 296 ? -1.432 11.724 -13.931 1.00 97.38 296 ASP A CA 1
ATOM 2241 C C . ASP A 1 296 ? -2.258 10.621 -14.613 1.00 97.38 296 ASP A C 1
ATOM 2243 O O . ASP A 1 296 ? -3.456 10.801 -14.833 1.00 97.38 296 ASP A O 1
ATOM 2247 N N . ALA A 1 297 ? -1.673 9.440 -14.834 1.00 97.81 297 ALA A N 1
ATOM 2248 C CA . ALA A 1 297 ? -2.394 8.276 -15.347 1.00 97.81 297 ALA A CA 1
ATOM 2249 C C . ALA A 1 297 ? -3.601 7.905 -14.467 1.00 97.81 297 ALA A C 1
ATOM 2251 O O . ALA A 1 297 ? -4.688 7.655 -14.990 1.00 97.81 297 ALA A O 1
ATOM 2252 N N . LEU A 1 298 ? -3.446 7.919 -13.138 1.00 97.06 298 LEU A N 1
ATOM 2253 C CA . LEU A 1 298 ? -4.548 7.685 -12.202 1.00 97.06 298 LEU A CA 1
ATOM 2254 C C . LEU A 1 298 ? -5.654 8.740 -12.359 1.00 97.06 298 LEU A C 1
ATOM 2256 O O . LEU A 1 298 ? -6.827 8.373 -12.426 1.00 97.06 298 LEU A O 1
ATOM 2260 N N . ARG A 1 299 ? -5.312 10.031 -12.474 1.00 95.19 299 ARG A N 1
ATOM 2261 C CA . ARG A 1 299 ? -6.305 11.095 -12.712 1.00 95.19 299 ARG A CA 1
ATOM 2262 C C . ARG A 1 299 ? -7.052 10.895 -14.029 1.00 95.19 299 ARG A C 1
ATOM 2264 O O . ARG A 1 299 ? -8.272 11.031 -14.048 1.00 95.19 299 ARG A O 1
ATOM 2271 N N . GLN A 1 300 ? -6.352 10.533 -15.105 1.00 95.75 300 GLN A N 1
ATOM 2272 C CA . GLN A 1 300 ? -6.973 10.249 -16.402 1.00 95.75 300 GLN A CA 1
ATOM 2273 C C . GLN A 1 300 ? -7.925 9.046 -16.327 1.00 95.75 300 GLN A C 1
ATOM 2275 O O . GLN A 1 300 ? -9.045 9.114 -16.837 1.00 95.75 300 GLN A O 1
ATOM 2280 N N . VAL A 1 301 ? -7.523 7.967 -15.639 1.00 94.69 301 VAL A N 1
ATOM 2281 C CA . VAL A 1 301 ? -8.399 6.811 -15.400 1.00 94.69 301 VAL A CA 1
ATOM 2282 C C . VAL A 1 301 ? -9.648 7.233 -14.639 1.00 94.69 301 VAL A C 1
ATOM 2284 O O . VAL A 1 301 ? -10.746 6.848 -15.030 1.00 94.69 301 VAL A O 1
ATOM 2287 N N . LEU A 1 302 ? -9.507 8.033 -13.582 1.00 91.94 302 LEU A N 1
ATOM 2288 C CA . LEU A 1 302 ? -10.638 8.501 -12.782 1.00 91.94 302 LEU A CA 1
ATOM 2289 C C . LEU A 1 302 ? -11.575 9.407 -13.580 1.00 91.94 302 LEU A C 1
ATOM 2291 O O . LEU A 1 302 ? -12.781 9.186 -13.542 1.00 91.94 302 LEU A O 1
ATOM 2295 N N . ALA A 1 303 ? -11.041 10.338 -14.369 1.00 90.62 303 ALA A N 1
ATOM 2296 C CA . ALA A 1 303 ? -11.839 11.197 -15.238 1.00 90.62 303 ALA A CA 1
ATOM 2297 C C . ALA A 1 303 ? -12.665 10.387 -16.256 1.00 90.62 303 ALA A C 1
ATOM 2299 O O . ALA A 1 303 ? -13.840 10.676 -16.473 1.00 90.62 303 ALA A O 1
ATOM 2300 N N . ALA A 1 304 ? -12.083 9.334 -16.842 1.00 89.19 304 ALA A N 1
ATOM 2301 C CA . ALA A 1 304 ? -12.773 8.473 -17.804 1.00 89.19 304 ALA A CA 1
ATOM 2302 C C . ALA A 1 304 ? -13.749 7.484 -17.141 1.00 89.19 304 ALA A C 1
ATOM 2304 O O . ALA A 1 304 ? -14.823 7.199 -17.667 1.00 89.19 304 ALA A O 1
ATOM 2305 N N . ALA A 1 305 ? -13.375 6.932 -15.989 1.00 82.69 305 ALA A N 1
ATOM 2306 C CA . ALA A 1 305 ? -14.136 5.900 -15.296 1.00 82.69 305 ALA A CA 1
ATOM 2307 C C . ALA A 1 305 ? -15.242 6.457 -14.388 1.00 82.69 305 ALA A C 1
ATOM 2309 O O . ALA A 1 305 ? -16.126 5.687 -13.996 1.00 82.69 305 ALA A O 1
ATOM 2310 N N . ARG A 1 306 ? -15.156 7.741 -14.011 1.00 75.50 306 ARG A N 1
ATOM 2311 C CA . ARG A 1 306 ? -16.024 8.428 -13.040 1.00 75.50 306 ARG A CA 1
ATOM 2312 C C . ARG A 1 306 ? -16.234 9.918 -13.380 1.00 75.50 306 ARG A C 1
ATOM 2314 O O . ARG A 1 306 ? -15.831 10.791 -12.616 1.00 75.50 306 ARG A O 1
ATOM 2321 N N . PRO A 1 307 ? -16.912 10.245 -14.486 1.00 58.19 307 PRO A N 1
ATOM 2322 C CA . PRO A 1 307 ? -17.065 11.634 -14.923 1.00 58.19 307 PRO A CA 1
ATOM 2323 C C . PRO A 1 307 ? -17.942 12.513 -14.007 1.00 58.19 307 PRO A C 1
ATOM 2325 O O . PRO A 1 307 ? -17.893 13.732 -14.127 1.00 58.19 307 PRO A O 1
ATOM 2328 N N . THR A 1 308 ? -18.753 11.933 -13.111 1.00 54.91 308 THR A N 1
ATOM 2329 C CA . THR A 1 308 ? -19.788 12.666 -12.350 1.00 54.91 308 THR A CA 1
ATOM 2330 C C . THR A 1 308 ? -19.735 12.465 -10.832 1.00 54.91 308 THR A C 1
ATOM 2332 O O . THR A 1 308 ? -20.708 12.782 -10.154 1.00 54.91 308 THR A O 1
ATOM 2335 N N . GLY A 1 309 ? -18.654 11.907 -10.275 1.00 61.31 309 GLY A N 1
ATOM 2336 C CA . GLY A 1 309 ? -18.596 11.626 -8.838 1.00 61.31 309 GLY A CA 1
ATOM 2337 C C . GLY A 1 309 ? -17.184 11.529 -8.280 1.00 61.31 309 GLY A C 1
ATOM 2338 O O . GLY A 1 309 ? -16.310 10.886 -8.864 1.00 61.31 309 GLY A O 1
ATOM 2339 N N . THR A 1 310 ? -16.996 12.131 -7.116 1.00 65.44 310 THR A N 1
ATOM 2340 C CA . THR A 1 310 ? -15.819 12.004 -6.261 1.00 65.44 310 THR A CA 1
ATOM 2341 C C . THR A 1 310 ? -15.745 10.602 -5.634 1.00 65.44 310 THR A C 1
ATOM 2343 O O . THR A 1 310 ? -16.692 9.812 -5.702 1.00 65.44 310 THR A O 1
ATOM 2346 N N . ALA A 1 311 ? -14.561 10.222 -5.154 1.00 80.12 311 ALA A N 1
ATOM 2347 C CA . ALA A 1 311 ? -14.236 8.873 -4.692 1.00 80.12 311 ALA A CA 1
ATOM 2348 C C . ALA A 1 311 ? -13.475 8.910 -3.368 1.00 80.12 311 ALA A C 1
ATOM 2350 O O . ALA A 1 311 ? -12.816 9.903 -3.058 1.00 80.12 311 ALA A O 1
ATOM 2351 N N . VAL A 1 312 ? -13.442 7.780 -2.664 1.00 91.75 312 VAL A N 1
ATOM 2352 C CA . VAL A 1 312 ? -12.410 7.517 -1.658 1.00 91.75 312 VAL A CA 1
ATOM 2353 C C . VAL A 1 312 ? -11.252 6.789 -2.340 1.00 91.75 312 VAL A C 1
ATOM 2355 O O . VAL A 1 312 ? -11.423 5.676 -2.849 1.00 91.75 312 VAL A O 1
ATOM 2358 N N . LEU A 1 313 ? -10.061 7.390 -2.357 1.00 95.94 313 LEU A N 1
ATOM 2359 C CA . LEU A 1 313 ? -8.863 6.704 -2.851 1.00 95.94 313 LEU A CA 1
ATOM 2360 C C . LEU A 1 313 ? -8.235 5.885 -1.728 1.00 95.94 313 LEU A C 1
ATOM 2362 O O . LEU A 1 313 ? -8.061 6.383 -0.622 1.00 95.94 313 LEU A O 1
ATOM 2366 N N . VAL A 1 314 ? -7.859 4.645 -2.020 1.00 98.00 314 VAL A N 1
ATOM 2367 C CA . VAL A 1 314 ? -7.175 3.741 -1.096 1.00 98.00 314 VAL A CA 1
ATOM 2368 C C . VAL A 1 314 ? -5.850 3.323 -1.718 1.00 98.00 314 VAL A C 1
ATOM 2370 O O . VAL A 1 314 ? -5.824 2.557 -2.680 1.00 98.00 314 VAL A O 1
ATOM 2373 N N . GLY A 1 315 ? -4.745 3.835 -1.184 1.00 98.00 315 GLY A N 1
ATOM 2374 C CA . GLY A 1 315 ? -3.399 3.542 -1.673 1.00 98.00 315 GLY A CA 1
ATOM 2375 C C . GLY A 1 315 ? -2.596 2.724 -0.669 1.00 98.00 315 GLY A C 1
ATOM 2376 O O . GLY A 1 315 ? -2.564 3.063 0.512 1.00 98.00 315 GLY A O 1
ATOM 2377 N N . HIS A 1 316 ? -1.914 1.673 -1.127 1.00 97.75 316 HIS A N 1
ATOM 2378 C CA . HIS A 1 316 ? -0.958 0.914 -0.309 1.00 97.75 316 HIS A CA 1
ATOM 2379 C C . HIS A 1 316 ? 0.482 1.179 -0.744 1.00 97.75 316 HIS A C 1
ATOM 2381 O O . HIS A 1 316 ? 0.761 1.138 -1.941 1.00 97.75 316 HIS A O 1
ATOM 2387 N N . SER A 1 317 ? 1.406 1.398 0.202 1.00 94.94 317 SER A N 1
ATOM 2388 C CA . SER A 1 317 ? 2.846 1.532 -0.083 1.00 94.94 317 SER A CA 1
ATOM 2389 C C . SER A 1 317 ? 3.118 2.545 -1.210 1.00 94.94 317 SER A C 1
ATOM 2391 O O . SER A 1 317 ? 2.681 3.685 -1.123 1.00 94.94 317 SER A O 1
ATOM 2393 N N . TYR A 1 318 ? 3.766 2.164 -2.313 1.00 96.19 318 TYR A N 1
ATOM 2394 C CA . TYR A 1 318 ? 3.951 3.039 -3.480 1.00 96.19 318 TYR A CA 1
ATOM 2395 C C . TYR A 1 318 ? 2.647 3.657 -4.015 1.00 96.19 318 TYR A C 1
ATOM 2397 O O . TYR A 1 318 ? 2.620 4.832 -4.380 1.00 96.19 318 TYR A O 1
ATOM 2405 N N . GLY A 1 319 ? 1.547 2.903 -4.002 1.00 97.69 319 GLY A N 1
ATOM 2406 C CA . GLY A 1 319 ? 0.225 3.395 -4.379 1.00 97.69 319 GLY A CA 1
ATOM 2407 C C . GLY A 1 319 ? -0.295 4.490 -3.448 1.00 97.69 319 GLY A C 1
ATOM 2408 O O . GLY A 1 319 ? -1.071 5.333 -3.886 1.00 97.69 319 GLY A O 1
ATOM 2409 N N . SER A 1 320 ? 0.169 4.541 -2.193 1.00 97.44 320 SER A N 1
ATOM 2410 C CA . SER A 1 320 ? -0.130 5.636 -1.262 1.00 97.44 320 SER A CA 1
ATOM 2411 C C . SER A 1 320 ? 0.484 6.953 -1.742 1.00 97.44 320 SER A C 1
ATOM 2413 O O . SER A 1 320 ? -0.164 7.993 -1.681 1.00 97.44 320 SER A O 1
ATOM 2415 N N . VAL A 1 321 ? 1.719 6.902 -2.252 1.00 97.44 321 VAL A N 1
ATOM 2416 C CA . VAL A 1 321 ? 2.442 8.065 -2.785 1.00 97.44 321 VAL A CA 1
ATOM 2417 C C . VAL A 1 321 ? 1.787 8.540 -4.079 1.00 97.44 321 VAL A C 1
ATOM 2419 O O . VAL A 1 321 ? 1.519 9.728 -4.232 1.00 97.44 321 VAL A O 1
ATOM 2422 N N . VAL A 1 322 ? 1.461 7.611 -4.983 1.00 98.25 322 VAL A N 1
ATOM 2423 C CA . VAL A 1 322 ? 0.769 7.921 -6.245 1.00 98.25 322 VAL A CA 1
ATOM 2424 C C . VAL A 1 322 ? -0.614 8.530 -5.991 1.00 98.25 322 VAL A C 1
ATOM 2426 O O . VAL A 1 322 ? -0.948 9.545 -6.599 1.00 98.25 322 VAL A O 1
ATOM 2429 N N . ALA A 1 323 ? -1.404 7.961 -5.074 1.00 97.69 323 ALA A N 1
ATOM 2430 C CA . ALA A 1 323 ? -2.729 8.479 -4.735 1.00 97.69 323 ALA A CA 1
ATOM 2431 C C . ALA A 1 323 ? -2.657 9.873 -4.093 1.00 97.69 323 ALA A C 1
ATOM 2433 O O . ALA A 1 323 ? -3.372 10.778 -4.520 1.00 97.69 323 ALA A O 1
ATOM 2434 N N . ALA A 1 324 ? -1.765 10.070 -3.116 1.00 97.44 324 ALA A N 1
ATOM 2435 C CA . ALA A 1 324 ? -1.565 11.370 -2.478 1.00 97.44 324 ALA A CA 1
ATOM 2436 C C . ALA A 1 324 ? -1.103 12.431 -3.485 1.00 97.44 324 ALA A C 1
ATOM 2438 O O . ALA A 1 324 ? -1.636 13.540 -3.506 1.00 97.44 324 ALA A O 1
ATOM 2439 N N . ARG A 1 325 ? -0.169 12.072 -4.374 1.00 97.75 325 ARG A N 1
ATOM 2440 C CA . ARG A 1 325 ? 0.300 12.961 -5.437 1.00 97.75 325 ARG A CA 1
ATOM 2441 C C . ARG A 1 325 ? -0.818 13.338 -6.405 1.00 97.75 325 ARG A C 1
ATOM 2443 O O . ARG A 1 325 ? -0.953 14.510 -6.730 1.00 97.75 325 ARG A O 1
ATOM 2450 N N . ALA A 1 326 ? -1.641 12.379 -6.827 1.00 96.94 326 ALA A N 1
ATOM 2451 C CA . ALA A 1 326 ? -2.757 12.642 -7.732 1.00 96.94 326 ALA A CA 1
ATOM 2452 C C . ALA A 1 326 ? -3.776 13.617 -7.121 1.00 96.94 326 ALA A C 1
ATOM 2454 O O . ALA A 1 326 ? -4.251 14.516 -7.816 1.00 96.94 326 ALA A O 1
ATOM 2455 N N . VAL A 1 327 ? -4.079 13.467 -5.824 1.00 95.31 327 VAL A N 1
ATOM 2456 C CA . VAL A 1 327 ? -4.940 14.404 -5.082 1.00 95.31 327 VAL A CA 1
ATOM 2457 C C . VAL A 1 327 ? -4.308 15.792 -5.032 1.00 95.31 327 VAL A C 1
ATOM 2459 O O . VAL A 1 327 ? -4.974 16.763 -5.383 1.00 95.31 327 VAL A O 1
ATOM 2462 N N . ALA A 1 328 ? -3.029 15.883 -4.664 1.00 95.31 328 ALA A N 1
ATOM 2463 C CA . ALA A 1 328 ? -2.306 17.150 -4.599 1.00 95.31 328 ALA A CA 1
ATOM 2464 C C . ALA A 1 328 ? -2.267 17.876 -5.954 1.00 95.31 328 ALA A C 1
ATOM 2466 O O . ALA A 1 328 ? -2.589 19.060 -6.024 1.00 95.31 328 ALA A O 1
ATOM 2467 N N . ASP A 1 329 ? -1.944 17.166 -7.039 1.00 95.62 329 ASP A N 1
ATOM 2468 C CA . ASP A 1 329 ? -1.886 17.735 -8.390 1.00 95.62 329 ASP A CA 1
ATOM 2469 C C . ASP A 1 329 ? -3.273 18.210 -8.866 1.00 95.62 329 ASP A C 1
ATOM 2471 O O . ASP A 1 329 ? -3.391 19.256 -9.505 1.00 95.62 329 ASP A O 1
ATOM 2475 N N . ALA A 1 330 ? -4.346 17.480 -8.538 1.00 93.00 330 ALA A N 1
ATOM 2476 C CA . ALA A 1 330 ? -5.709 17.909 -8.854 1.00 93.00 330 ALA A CA 1
ATOM 2477 C C . ALA A 1 330 ? -6.125 19.160 -8.063 1.00 93.00 330 ALA A C 1
ATOM 2479 O O . ALA A 1 330 ? -6.670 20.097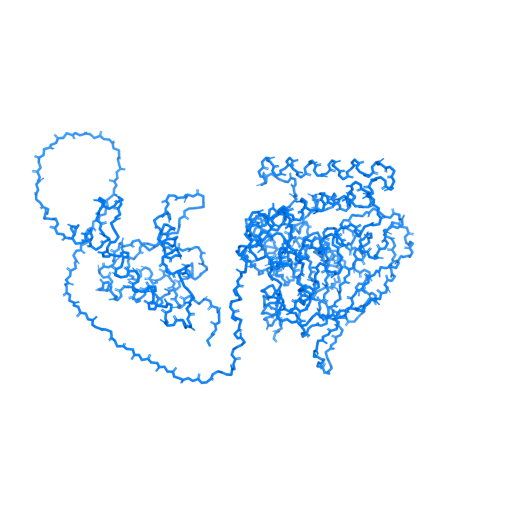 -8.649 1.00 93.00 330 ALA A O 1
ATOM 2480 N N . ARG A 1 331 ? -5.807 19.208 -6.762 1.00 90.19 331 ARG A N 1
ATOM 2481 C CA . ARG A 1 331 ? -6.069 20.369 -5.899 1.00 90.19 331 ARG A CA 1
ATOM 2482 C C . ARG A 1 331 ? -5.307 21.603 -6.369 1.00 90.19 331 ARG A C 1
ATOM 2484 O O . ARG A 1 331 ? -5.900 22.671 -6.473 1.00 90.19 331 ARG A O 1
ATOM 2491 N N . ALA A 1 332 ? -4.035 21.449 -6.736 1.00 91.06 332 ALA A N 1
ATOM 2492 C CA . ALA A 1 332 ? -3.234 22.524 -7.320 1.00 91.06 332 ALA A CA 1
ATOM 2493 C C . ALA A 1 332 ? -3.824 23.044 -8.645 1.00 91.06 332 ALA A C 1
ATOM 2495 O O . ALA A 1 332 ? -3.727 24.233 -8.937 1.00 91.06 332 ALA A O 1
ATOM 2496 N N . ALA A 1 333 ? -4.485 22.178 -9.420 1.00 90.38 333 ALA A N 1
ATOM 2497 C CA . ALA A 1 333 ? -5.224 22.548 -10.627 1.00 90.38 333 ALA A CA 1
ATOM 2498 C C . ALA A 1 333 ? -6.644 23.101 -10.355 1.00 90.38 333 ALA A C 1
ATOM 2500 O O . ALA A 1 333 ? -7.388 23.355 -11.301 1.00 90.38 333 ALA A O 1
ATOM 2501 N N . GLY A 1 334 ? -7.036 23.284 -9.088 1.00 84.31 334 GLY A N 1
ATOM 2502 C CA . GLY A 1 334 ? -8.329 23.847 -8.688 1.00 84.31 334 GLY A CA 1
ATOM 2503 C C . GLY A 1 334 ? -9.513 22.875 -8.749 1.00 84.31 334 GLY A C 1
ATOM 2504 O O . GLY A 1 334 ? -10.656 23.322 -8.687 1.00 84.31 334 GLY A O 1
ATOM 2505 N N . GLY A 1 335 ? -9.271 21.565 -8.880 1.00 82.06 335 GLY A N 1
ATOM 2506 C CA . GLY A 1 335 ? -10.321 20.550 -9.013 1.00 82.06 335 GLY A CA 1
ATOM 2507 C C . GLY A 1 335 ? -10.269 19.465 -7.927 1.00 82.06 335 GLY A C 1
ATOM 2508 O O . GLY A 1 335 ? -9.184 19.026 -7.538 1.00 82.06 335 GLY A O 1
ATOM 2509 N N . PRO A 1 336 ? -11.418 18.966 -7.437 1.00 85.25 336 PRO A N 1
ATOM 2510 C CA . PRO A 1 336 ? -11.432 17.808 -6.553 1.00 85.25 336 PRO A CA 1
ATOM 2511 C C . PRO A 1 336 ? -11.169 16.521 -7.351 1.00 85.25 336 PRO A C 1
ATOM 2513 O O . PRO A 1 336 ? -11.773 16.293 -8.396 1.00 85.25 336 PRO A O 1
ATOM 2516 N N . LEU A 1 337 ? -10.292 15.651 -6.840 1.00 89.12 337 LEU A N 1
ATOM 2517 C CA . LEU A 1 337 ? -10.138 14.277 -7.349 1.00 89.12 337 LEU A CA 1
ATOM 2518 C C . LEU A 1 337 ? -10.860 13.247 -6.472 1.00 89.12 337 LEU A C 1
ATOM 2520 O O . LEU A 1 337 ? -11.349 12.232 -6.963 1.00 89.12 337 LEU A O 1
ATOM 2524 N N . ALA A 1 338 ? -10.878 13.498 -5.165 1.00 90.31 338 ALA A N 1
ATOM 2525 C CA . ALA A 1 338 ? -11.335 12.576 -4.140 1.00 90.31 338 ALA A CA 1
ATOM 2526 C C . ALA A 1 338 ? -11.937 13.351 -2.963 1.00 90.31 338 ALA A C 1
ATOM 2528 O O . ALA A 1 338 ? -11.460 14.445 -2.643 1.00 90.31 338 ALA A O 1
ATOM 2529 N N . ASP A 1 339 ? -12.934 12.754 -2.310 1.00 89.19 339 ASP A N 1
ATOM 2530 C CA . ASP A 1 339 ? -13.523 13.285 -1.071 1.00 89.19 339 ASP A CA 1
ATOM 2531 C C . ASP A 1 339 ? -12.681 12.931 0.146 1.00 89.19 339 ASP A C 1
ATOM 2533 O O . ASP A 1 339 ? -12.684 13.634 1.149 1.00 89.19 339 ASP A O 1
ATOM 2537 N N . ALA A 1 340 ? -11.972 11.809 0.062 1.00 92.25 340 ALA A N 1
ATOM 2538 C CA . ALA A 1 340 ? -11.253 11.220 1.170 1.00 92.25 340 ALA A CA 1
ATOM 2539 C C . ALA A 1 340 ? -10.105 10.346 0.662 1.00 92.25 340 ALA A C 1
ATOM 2541 O O . ALA A 1 340 ? -10.155 9.774 -0.433 1.00 92.25 340 ALA A O 1
ATOM 2542 N N . LEU A 1 341 ? -9.077 10.214 1.495 1.00 95.69 341 LEU A N 1
ATOM 2543 C CA . LEU A 1 341 ? -7.885 9.433 1.194 1.00 95.69 341 LEU A CA 1
ATOM 2544 C C . LEU A 1 341 ? -7.618 8.421 2.312 1.00 95.69 341 LEU A C 1
ATOM 2546 O O . LEU A 1 341 ? -7.503 8.782 3.476 1.00 95.69 341 LEU A O 1
ATOM 2550 N N . VAL A 1 342 ? -7.486 7.146 1.964 1.00 97.88 342 VAL A N 1
ATOM 2551 C CA . VAL A 1 342 ? -7.060 6.071 2.863 1.00 97.88 342 VAL A CA 1
ATOM 2552 C C . VAL A 1 342 ? -5.677 5.606 2.430 1.00 97.88 342 VAL A C 1
ATOM 2554 O O . VAL A 1 342 ? -5.475 5.193 1.289 1.00 97.88 342 VAL A O 1
ATOM 2557 N N . LEU A 1 343 ? -4.718 5.634 3.344 1.00 98.19 343 LEU A N 1
ATOM 2558 C CA . LEU A 1 343 ? -3.343 5.241 3.086 1.00 98.19 343 LEU A CA 1
ATOM 2559 C C . LEU A 1 343 ? -2.957 4.067 3.984 1.00 98.19 343 LEU A C 1
ATOM 2561 O O . LEU A 1 343 ? -2.977 4.157 5.212 1.00 98.19 343 LEU A O 1
ATOM 2565 N N . LEU A 1 344 ? -2.608 2.957 3.345 1.00 97.88 344 LEU A N 1
ATOM 2566 C CA . LEU A 1 344 ? -2.264 1.687 3.967 1.00 97.88 344 LEU A CA 1
ATOM 2567 C C . LEU A 1 344 ? -0.744 1.505 3.932 1.00 97.88 344 LEU A C 1
ATOM 2569 O O . LEU A 1 344 ? -0.176 1.405 2.845 1.00 97.88 344 LEU A O 1
ATOM 2573 N N . ASN A 1 345 ? -0.088 1.447 5.094 1.00 95.62 345 ASN A N 1
ATOM 2574 C CA . ASN A 1 345 ? 1.373 1.485 5.233 1.00 95.62 345 ASN A CA 1
ATOM 2575 C C . ASN A 1 345 ? 1.993 2.519 4.281 1.00 95.62 345 ASN A C 1
ATOM 2577 O O . ASN A 1 345 ? 2.739 2.146 3.367 1.00 95.62 345 ASN A O 1
ATOM 2581 N N . PRO A 1 346 ? 1.618 3.808 4.408 1.00 95.69 346 PRO A N 1
ATOM 2582 C CA . PRO A 1 346 ? 2.127 4.804 3.493 1.00 95.69 346 PRO A CA 1
ATOM 2583 C C . PRO A 1 346 ? 3.633 4.946 3.628 1.00 95.69 346 PRO A C 1
ATOM 2585 O O . PRO A 1 346 ? 4.179 4.883 4.733 1.00 95.69 346 PRO A O 1
ATOM 2588 N N . ILE A 1 347 ? 4.287 5.219 2.502 1.00 92.62 347 ILE A N 1
ATOM 2589 C CA . ILE A 1 347 ? 5.691 5.631 2.489 1.00 92.62 347 ILE A CA 1
ATOM 2590 C C . ILE A 1 347 ? 5.743 7.050 3.060 1.00 92.62 347 ILE A C 1
ATOM 2592 O O . ILE A 1 347 ? 5.526 8.034 2.352 1.00 92.62 347 ILE A O 1
ATOM 2596 N N . ALA A 1 348 ? 5.928 7.136 4.375 1.00 87.62 348 ALA A N 1
ATOM 2597 C CA . ALA A 1 348 ? 5.927 8.392 5.112 1.00 87.62 348 ALA A CA 1
ATOM 2598 C C . ALA A 1 348 ? 7.233 9.166 4.930 1.00 87.62 348 ALA A C 1
ATOM 2600 O O . ALA A 1 348 ? 7.206 10.383 4.948 1.00 87.62 348 ALA A O 1
ATOM 2601 N N . GLU A 1 349 ? 8.350 8.483 4.701 1.00 82.75 349 GLU A N 1
ATOM 2602 C CA . GLU A 1 349 ? 9.659 9.093 4.471 1.00 82.75 349 GLU A CA 1
ATOM 2603 C C . GLU A 1 349 ? 10.382 8.318 3.358 1.00 82.75 349 GLU A C 1
ATOM 2605 O O . GLU A 1 349 ? 10.132 7.116 3.194 1.00 82.75 349 GLU A O 1
ATOM 2610 N N . PRO A 1 350 ? 11.273 8.963 2.586 1.00 74.94 350 PRO A N 1
ATOM 2611 C CA . PRO A 1 350 ? 12.113 8.278 1.612 1.00 74.94 350 PRO A CA 1
ATOM 2612 C C . PRO A 1 350 ? 12.926 7.140 2.246 1.00 74.94 350 PRO A C 1
ATOM 2614 O O . PRO A 1 350 ? 13.534 7.288 3.305 1.00 74.94 350 PRO A O 1
ATOM 2617 N N . ALA A 1 351 ? 13.042 6.010 1.548 1.00 64.12 351 ALA A N 1
ATOM 2618 C CA . ALA A 1 351 ? 13.758 4.826 2.040 1.00 64.12 351 ALA A CA 1
ATOM 2619 C C . ALA A 1 351 ? 15.277 5.045 2.239 1.00 64.12 351 ALA A C 1
ATOM 2621 O O . ALA A 1 351 ? 15.967 4.185 2.796 1.00 64.12 351 ALA A O 1
ATOM 2622 N N . LEU A 1 352 ? 15.812 6.163 1.738 1.00 58.00 352 LEU A N 1
ATOM 2623 C CA . LEU A 1 352 ? 17.220 6.557 1.828 1.00 58.00 352 LEU A CA 1
ATOM 2624 C C . LEU A 1 352 ? 17.488 7.651 2.879 1.00 58.00 352 LEU A C 1
ATOM 2626 O O . LEU A 1 352 ? 18.652 8.014 3.065 1.00 58.00 352 LEU A O 1
ATOM 2630 N N . ASP A 1 353 ? 16.463 8.144 3.580 1.00 60.16 353 ASP A N 1
ATOM 2631 C CA . ASP A 1 353 ? 16.608 9.262 4.517 1.00 60.16 353 ASP A CA 1
ATOM 2632 C C . ASP A 1 353 ? 17.215 8.891 5.883 1.00 60.16 353 ASP A C 1
ATOM 2634 O O . ASP A 1 353 ? 17.324 7.730 6.292 1.00 60.16 353 ASP A O 1
ATOM 2638 N N . ALA A 1 354 ? 17.705 9.929 6.575 1.00 39.78 354 ALA A N 1
ATOM 2639 C CA . ALA A 1 354 ? 18.611 9.853 7.725 1.00 39.78 354 ALA A CA 1
ATOM 2640 C C . ALA A 1 354 ? 18.005 9.261 9.014 1.00 39.78 354 ALA A C 1
ATOM 2642 O O . ALA A 1 354 ? 18.767 8.854 9.895 1.00 39.78 354 ALA A O 1
ATOM 2643 N N . SER A 1 355 ? 16.675 9.191 9.116 1.00 51.28 355 SER A N 1
ATOM 2644 C CA . SER A 1 355 ? 15.925 8.585 10.228 1.00 51.28 355 SER A CA 1
ATOM 2645 C C . SER A 1 355 ? 16.066 7.055 10.276 1.00 51.28 355 SER A C 1
ATOM 2647 O O . SER A 1 355 ? 15.887 6.442 11.332 1.00 51.28 355 SER A O 1
ATOM 2649 N N . GLY A 1 356 ? 16.446 6.428 9.156 1.00 57.94 356 GLY A N 1
ATOM 2650 C CA . GLY A 1 356 ? 16.734 5.001 9.067 1.00 57.94 356 GLY A CA 1
ATOM 2651 C C . GLY A 1 356 ? 18.090 4.615 9.669 1.00 57.94 356 GLY A C 1
ATOM 2652 O O . GLY A 1 356 ? 19.106 5.315 9.538 1.00 57.94 356 GLY A O 1
ATOM 2653 N N . SER A 1 357 ? 18.148 3.426 10.280 1.00 65.19 357 SER A N 1
ATOM 2654 C CA . SER A 1 357 ? 19.412 2.832 10.725 1.00 65.19 357 SER A CA 1
ATOM 2655 C C . SER A 1 357 ? 20.412 2.744 9.558 1.00 65.19 357 SER A C 1
ATOM 2657 O O . SER A 1 357 ? 20.037 2.624 8.389 1.00 65.19 357 SER A O 1
ATOM 2659 N N . ARG A 1 358 ? 21.721 2.809 9.849 1.00 72.06 358 ARG A N 1
ATOM 2660 C CA . ARG A 1 358 ? 22.771 2.722 8.809 1.00 72.06 358 ARG A CA 1
ATOM 2661 C C . ARG A 1 358 ? 22.617 1.479 7.920 1.00 72.06 358 ARG A C 1
ATOM 2663 O O . ARG A 1 358 ? 22.882 1.552 6.724 1.00 72.06 358 ARG A O 1
ATOM 2670 N N . SER A 1 359 ? 22.160 0.365 8.490 1.00 69.19 359 SER A N 1
ATOM 2671 C CA . SER A 1 359 ? 21.888 -0.873 7.758 1.00 69.19 359 SER A CA 1
ATOM 2672 C C . SER A 1 359 ? 20.668 -0.769 6.841 1.00 69.19 359 SER A C 1
ATOM 2674 O O . SER A 1 359 ? 20.740 -1.251 5.716 1.00 69.19 359 SER A O 1
ATOM 2676 N N . ALA A 1 360 ? 19.585 -0.110 7.266 1.00 69.44 360 ALA A N 1
ATOM 2677 C CA . ALA A 1 360 ? 18.409 0.109 6.421 1.00 69.44 360 ALA A CA 1
ATOM 2678 C C . ALA A 1 360 ? 18.762 0.934 5.174 1.00 69.44 360 ALA A C 1
ATOM 2680 O O . ALA A 1 360 ? 18.448 0.530 4.059 1.00 69.44 360 ALA A O 1
ATOM 2681 N N . ARG A 1 361 ? 19.527 2.022 5.342 1.00 74.31 361 ARG A N 1
ATOM 2682 C CA . ARG A 1 361 ? 20.006 2.841 4.214 1.00 74.31 361 ARG A CA 1
ATOM 2683 C C . ARG A 1 361 ? 20.893 2.054 3.249 1.00 74.31 361 ARG A C 1
ATOM 2685 O O . ARG A 1 361 ? 20.740 2.177 2.036 1.00 74.31 361 ARG A O 1
ATOM 2692 N N . LEU A 1 362 ? 21.794 1.222 3.776 1.00 79.44 362 LEU A N 1
ATOM 2693 C CA . LEU A 1 362 ? 22.648 0.361 2.956 1.00 79.44 362 LEU A CA 1
ATOM 2694 C C . LEU A 1 362 ? 21.827 -0.660 2.155 1.00 79.44 362 LEU A C 1
ATOM 2696 O O . LEU A 1 362 ? 22.090 -0.852 0.971 1.00 79.44 362 LEU A O 1
ATOM 2700 N N . LEU A 1 363 ? 20.823 -1.287 2.776 1.00 79.50 363 LEU A N 1
ATOM 2701 C CA . LEU A 1 363 ? 19.931 -2.236 2.105 1.00 79.50 363 LEU A CA 1
ATOM 2702 C C . LEU A 1 363 ? 19.101 -1.556 1.010 1.00 79.50 363 LEU A C 1
ATOM 2704 O O . LEU A 1 363 ? 19.043 -2.072 -0.105 1.00 79.50 363 LEU A O 1
ATOM 2708 N N . SER A 1 364 ? 18.531 -0.378 1.283 1.00 80.69 364 SER A N 1
ATOM 2709 C CA . SER A 1 364 ? 17.806 0.422 0.287 1.00 80.69 364 SER A CA 1
ATOM 2710 C C . SER A 1 364 ? 18.694 0.796 -0.905 1.00 80.69 364 SER A C 1
ATOM 2712 O O . SER A 1 364 ? 18.267 0.680 -2.056 1.00 80.69 364 SER A O 1
ATOM 2714 N N . ALA A 1 365 ? 19.946 1.194 -0.649 1.00 83.75 365 ALA A N 1
ATOM 2715 C CA . ALA A 1 365 ? 20.922 1.514 -1.691 1.00 83.75 365 ALA A CA 1
ATOM 2716 C C . ALA A 1 365 ? 21.335 0.276 -2.506 1.00 83.75 365 ALA A C 1
ATOM 2718 O O . ALA A 1 365 ? 21.406 0.342 -3.733 1.00 83.75 365 ALA A O 1
ATOM 2719 N N . ALA A 1 366 ? 21.554 -0.867 -1.850 1.00 87.31 366 ALA A N 1
ATOM 2720 C CA . ALA A 1 366 ? 21.851 -2.129 -2.523 1.00 87.31 366 ALA A CA 1
ATOM 2721 C C . ALA A 1 366 ? 20.682 -2.584 -3.410 1.00 87.31 366 ALA A C 1
ATOM 2723 O O . ALA A 1 366 ? 20.893 -2.987 -4.554 1.00 87.31 366 ALA A O 1
ATOM 2724 N N . ALA A 1 367 ? 19.446 -2.455 -2.923 1.00 87.50 367 ALA A N 1
ATOM 2725 C CA . ALA A 1 367 ? 18.251 -2.734 -3.708 1.00 87.50 367 ALA A CA 1
ATOM 2726 C C . ALA A 1 367 ? 18.124 -1.782 -4.912 1.00 87.50 367 ALA A C 1
ATOM 2728 O O . ALA A 1 367 ? 17.860 -2.243 -6.021 1.00 87.50 367 ALA A O 1
ATOM 2729 N N . GLN A 1 368 ? 18.399 -0.481 -4.748 1.00 89.50 368 GLN A N 1
ATOM 2730 C CA . GLN A 1 368 ? 18.447 0.470 -5.869 1.00 89.50 368 GLN A CA 1
ATOM 2731 C C . GLN A 1 368 ? 19.473 0.041 -6.925 1.00 89.50 368 GLN A C 1
ATOM 2733 O O . GLN A 1 368 ? 19.138 -0.035 -8.108 1.00 89.50 368 GLN A O 1
ATOM 2738 N N . ALA A 1 369 ? 20.697 -0.288 -6.504 1.00 91.69 369 ALA A N 1
ATOM 2739 C CA . ALA A 1 369 ? 21.752 -0.748 -7.402 1.00 91.69 369 ALA A CA 1
ATOM 2740 C C . ALA A 1 369 ? 21.367 -2.047 -8.128 1.00 91.69 369 ALA A C 1
ATOM 2742 O O . ALA A 1 369 ? 21.645 -2.192 -9.316 1.00 91.69 369 ALA A O 1
ATOM 2743 N N . TRP A 1 370 ? 20.679 -2.967 -7.446 1.00 93.69 370 TRP A N 1
ATOM 2744 C CA . TRP A 1 370 ? 20.163 -4.203 -8.034 1.00 93.69 370 TRP A CA 1
ATOM 2745 C C . TRP A 1 370 ? 19.152 -3.942 -9.158 1.00 93.69 370 TRP A C 1
ATOM 2747 O O . TRP A 1 370 ? 19.300 -4.487 -10.253 1.00 93.69 370 TRP A O 1
ATOM 2757 N N . TYR A 1 371 ? 18.160 -3.074 -8.928 1.00 95.31 371 TYR A N 1
ATOM 2758 C CA . TYR A 1 371 ? 17.191 -2.705 -9.966 1.00 95.31 371 TYR A CA 1
ATOM 2759 C C . TYR A 1 371 ? 17.858 -1.997 -11.150 1.00 95.31 371 TYR A C 1
ATOM 2761 O O . TYR A 1 371 ? 17.539 -2.292 -12.300 1.00 95.31 371 TYR A O 1
ATOM 2769 N N . GLU A 1 372 ? 18.800 -1.090 -10.890 1.00 95.94 372 GLU A N 1
ATOM 2770 C CA . GLU A 1 372 ? 19.533 -0.381 -11.945 1.00 95.94 372 GLU A CA 1
ATOM 2771 C C . GLU A 1 372 ? 20.440 -1.310 -12.757 1.00 95.94 372 GLU A C 1
ATOM 2773 O O . GLU A 1 372 ? 20.517 -1.178 -13.979 1.00 95.94 372 GLU A O 1
ATOM 2778 N N . ALA A 1 373 ? 21.095 -2.274 -12.109 1.00 96.06 373 ALA A N 1
ATOM 2779 C CA . ALA A 1 373 ? 21.880 -3.294 -12.792 1.00 96.06 373 ALA A CA 1
ATOM 2780 C C . ALA A 1 373 ? 20.986 -4.158 -13.691 1.00 96.06 373 ALA A C 1
ATOM 2782 O O . ALA A 1 373 ? 21.300 -4.346 -14.865 1.00 96.06 373 ALA A O 1
ATOM 2783 N N . ALA A 1 374 ? 19.840 -4.616 -13.179 1.00 96.25 374 ALA A N 1
ATOM 2784 C CA . ALA A 1 374 ? 18.890 -5.406 -13.955 1.00 96.25 374 ALA A CA 1
ATOM 2785 C C . ALA A 1 374 ? 18.323 -4.643 -15.163 1.00 96.25 374 ALA A C 1
ATOM 2787 O O . ALA A 1 374 ? 18.143 -5.234 -16.225 1.00 96.25 374 ALA A O 1
ATOM 2788 N N . ALA A 1 375 ? 18.093 -3.334 -15.032 1.00 96.50 375 ALA A N 1
ATOM 2789 C CA . ALA A 1 375 ? 17.620 -2.476 -16.119 1.00 96.50 375 ALA A CA 1
ATOM 2790 C C . ALA A 1 375 ? 18.652 -2.259 -17.243 1.00 96.50 375 ALA A C 1
ATOM 2792 O O . ALA A 1 375 ? 18.276 -1.848 -18.339 1.00 96.50 375 ALA A O 1
ATOM 2793 N N . ARG A 1 376 ? 19.942 -2.518 -16.987 1.00 97.19 376 ARG A N 1
ATOM 2794 C CA . ARG A 1 376 ? 21.017 -2.453 -17.996 1.00 97.19 376 ARG A CA 1
ATOM 2795 C C . ARG A 1 376 ? 21.221 -3.774 -18.739 1.00 97.19 376 ARG A C 1
ATOM 2797 O O . ARG A 1 376 ? 21.939 -3.800 -19.736 1.00 97.19 376 ARG A O 1
ATOM 2804 N N . LEU A 1 377 ? 20.638 -4.868 -18.251 1.00 96.94 377 LEU A N 1
ATOM 2805 C CA . LEU A 1 377 ? 20.711 -6.169 -18.909 1.00 96.94 377 LEU A CA 1
ATOM 2806 C C . LEU A 1 377 ? 19.760 -6.227 -20.114 1.00 96.94 377 LEU A C 1
ATOM 2808 O O . LEU A 1 377 ? 18.768 -5.497 -20.154 1.00 96.94 377 LEU A O 1
ATOM 2812 N N . PRO A 1 378 ? 19.994 -7.147 -21.069 1.00 97.62 378 PRO A N 1
ATOM 2813 C CA . PRO A 1 378 ? 18.990 -7.483 -22.071 1.00 97.62 378 PRO A CA 1
ATOM 2814 C C . PRO A 1 378 ? 17.655 -7.828 -21.403 1.00 97.62 378 PRO A C 1
ATOM 2816 O O . PRO A 1 378 ? 17.631 -8.557 -20.411 1.00 97.62 378 PRO A O 1
ATOM 2819 N N . GLU A 1 379 ? 16.546 -7.353 -21.970 1.00 95.44 379 GLU A N 1
ATOM 2820 C CA . GLU A 1 379 ? 15.228 -7.347 -21.315 1.00 95.44 379 GLU A CA 1
ATOM 2821 C C . GLU A 1 379 ? 14.824 -8.706 -20.717 1.00 95.44 379 GLU A C 1
ATOM 2823 O O . GLU A 1 379 ? 14.399 -8.796 -19.567 1.00 95.44 379 GLU A O 1
ATOM 2828 N N . ARG A 1 380 ? 15.031 -9.799 -21.461 1.00 96.06 380 ARG A N 1
ATOM 2829 C CA . ARG A 1 380 ? 14.736 -11.159 -20.977 1.00 96.06 380 ARG A CA 1
ATOM 2830 C C . ARG A 1 380 ? 15.548 -11.525 -19.731 1.00 96.06 380 ARG A C 1
ATOM 2832 O O . ARG A 1 380 ? 14.999 -12.114 -18.804 1.00 96.06 380 ARG A O 1
ATOM 2839 N N . ALA A 1 381 ? 16.831 -11.170 -19.703 1.00 96.62 381 ALA A N 1
ATOM 2840 C CA . ALA A 1 381 ? 17.721 -11.440 -18.578 1.00 96.62 381 ALA A CA 1
ATOM 2841 C C . ALA A 1 381 ? 17.397 -10.541 -17.377 1.00 96.62 381 ALA A C 1
ATOM 2843 O O . ALA A 1 381 ? 17.302 -11.042 -16.259 1.00 96.62 381 ALA A O 1
ATOM 2844 N N . GLY A 1 382 ? 17.151 -9.245 -17.603 1.00 96.50 382 GLY A N 1
ATOM 2845 C CA . GLY A 1 382 ? 16.736 -8.311 -16.553 1.00 96.50 382 GLY A CA 1
ATOM 2846 C C . GLY A 1 382 ? 15.436 -8.748 -15.873 1.00 96.50 382 GLY A C 1
ATOM 2847 O O . GLY A 1 382 ? 15.365 -8.819 -14.646 1.00 96.50 382 GLY A O 1
ATOM 2848 N N . ARG A 1 383 ? 14.425 -9.145 -16.658 1.00 95.19 383 ARG A N 1
ATOM 2849 C CA . ARG A 1 383 ? 13.162 -9.687 -16.125 1.00 95.19 383 ARG A CA 1
ATOM 2850 C C . ARG A 1 383 ? 13.362 -10.989 -15.363 1.00 95.19 383 ARG A C 1
ATOM 2852 O O . ARG A 1 383 ? 12.821 -11.126 -14.268 1.00 95.19 383 ARG A O 1
ATOM 2859 N N . ALA A 1 384 ? 14.141 -11.922 -15.911 1.00 94.12 384 ALA A N 1
ATOM 2860 C CA . ALA A 1 384 ? 14.433 -13.190 -15.244 1.00 94.12 384 ALA A CA 1
ATOM 2861 C C . ALA A 1 384 ? 15.139 -12.975 -13.896 1.00 94.12 384 ALA A C 1
ATOM 2863 O O . ALA A 1 384 ? 14.800 -13.631 -12.915 1.00 94.12 384 ALA A O 1
ATOM 2864 N N . LEU A 1 385 ? 16.067 -12.016 -13.830 1.00 94.56 385 LEU A N 1
ATOM 2865 C CA . LEU A 1 385 ? 16.781 -11.654 -12.610 1.00 94.56 385 LEU A CA 1
ATOM 2866 C C . LEU A 1 385 ? 15.839 -11.067 -11.546 1.00 94.56 385 LEU A C 1
ATOM 2868 O O . LEU A 1 385 ? 15.845 -11.501 -10.395 1.00 94.56 385 LEU A O 1
ATOM 2872 N N . LEU A 1 386 ? 14.997 -10.104 -11.932 1.00 93.75 386 LEU A N 1
ATOM 2873 C CA . LEU A 1 386 ? 14.078 -9.409 -11.021 1.00 93.75 386 LEU A CA 1
ATOM 2874 C C . LEU A 1 386 ? 12.893 -10.278 -10.575 1.00 93.75 386 LEU A C 1
ATOM 2876 O O . LEU A 1 386 ? 12.355 -10.070 -9.483 1.00 93.75 386 LEU A O 1
ATOM 2880 N N . GLY A 1 387 ? 12.469 -11.222 -11.416 1.00 93.50 387 GLY A N 1
ATOM 2881 C CA . GLY A 1 387 ? 11.386 -12.171 -11.153 1.00 93.50 387 GLY A CA 1
ATOM 2882 C C . GLY A 1 387 ? 11.847 -13.524 -10.606 1.00 93.50 387 GLY A C 1
ATOM 2883 O O . GLY A 1 387 ? 11.030 -14.434 -10.473 1.00 93.50 387 GLY A O 1
ATOM 2884 N N . ALA A 1 388 ? 13.139 -13.687 -10.304 1.00 93.12 388 ALA A N 1
ATOM 2885 C CA . ALA A 1 388 ? 13.683 -14.960 -9.849 1.00 93.12 388 ALA A CA 1
ATOM 2886 C C . ALA A 1 388 ? 12.970 -15.439 -8.563 1.00 93.12 388 ALA A C 1
ATOM 2888 O O . ALA A 1 388 ? 12.881 -14.671 -7.598 1.00 93.12 388 ALA A O 1
ATOM 2889 N N . PRO A 1 389 ? 12.506 -16.704 -8.485 1.00 93.31 389 PRO A N 1
ATOM 2890 C CA . PRO A 1 389 ? 11.749 -17.193 -7.331 1.00 93.31 389 PRO A CA 1
ATOM 2891 C C . PRO A 1 389 ? 12.429 -16.981 -5.966 1.00 93.31 389 PRO A C 1
ATOM 2893 O O . PRO A 1 389 ? 11.730 -16.583 -5.034 1.00 93.31 389 PRO A O 1
ATOM 2896 N N . PRO A 1 390 ? 13.761 -17.156 -5.814 1.00 91.44 390 PRO A N 1
ATOM 2897 C CA . PRO A 1 390 ? 14.437 -16.856 -4.550 1.00 91.44 390 PRO A CA 1
ATOM 2898 C C . PRO A 1 390 ? 14.353 -15.376 -4.149 1.00 91.44 390 PRO A C 1
ATOM 2900 O O . PRO A 1 390 ? 14.201 -15.072 -2.969 1.00 91.44 390 PRO A O 1
ATOM 2903 N N . ILE A 1 391 ? 14.397 -14.457 -5.121 1.00 90.75 391 ILE A N 1
ATOM 2904 C CA . ILE A 1 391 ? 14.285 -13.010 -4.885 1.00 90.75 391 ILE A CA 1
ATOM 2905 C C . ILE A 1 391 ? 12.868 -12.653 -4.437 1.00 90.75 391 ILE A C 1
ATOM 2907 O O . ILE A 1 391 ? 12.690 -11.945 -3.445 1.00 90.75 391 ILE A O 1
ATOM 2911 N N . VAL A 1 392 ? 11.853 -13.175 -5.132 1.00 92.25 392 VAL A N 1
ATOM 2912 C CA . VAL A 1 392 ? 10.442 -12.975 -4.764 1.00 92.25 392 VAL A CA 1
ATOM 2913 C C . VAL A 1 392 ? 10.165 -13.538 -3.369 1.00 92.25 392 VAL A C 1
ATOM 2915 O O . VAL A 1 392 ? 9.537 -12.871 -2.544 1.00 92.25 392 VAL A O 1
ATOM 2918 N N . TRP A 1 393 ? 10.679 -14.734 -3.069 1.00 92.56 393 TRP A N 1
ATOM 2919 C CA . TRP A 1 393 ? 10.553 -15.350 -1.750 1.00 92.56 393 TRP A CA 1
ATOM 2920 C C . TRP A 1 393 ? 11.209 -14.495 -0.658 1.00 92.56 393 TRP A C 1
ATOM 2922 O O . TRP A 1 393 ? 10.548 -14.180 0.331 1.00 92.56 393 TRP A O 1
ATOM 2932 N N . ALA A 1 394 ? 12.458 -14.059 -0.857 1.00 89.06 394 ALA A N 1
ATOM 2933 C CA . ALA A 1 394 ? 13.202 -13.285 0.138 1.00 89.06 394 ALA A CA 1
ATOM 2934 C C . ALA A 1 394 ? 12.547 -11.926 0.404 1.00 89.06 394 ALA A C 1
ATOM 2936 O O . ALA A 1 394 ? 12.423 -11.507 1.553 1.00 89.06 394 ALA A O 1
ATOM 2937 N N . THR A 1 395 ? 12.063 -11.272 -0.655 1.00 89.00 395 THR A N 1
ATOM 2938 C CA . THR A 1 395 ? 11.358 -9.990 -0.545 1.00 89.00 395 THR A CA 1
ATOM 2939 C C . THR A 1 395 ? 10.051 -10.170 0.230 1.00 89.00 395 THR A C 1
ATOM 2941 O O . THR A 1 395 ? 9.758 -9.402 1.139 1.00 89.00 395 THR A O 1
ATOM 2944 N N . THR A 1 396 ? 9.291 -11.231 -0.051 1.00 91.12 396 THR A N 1
ATOM 2945 C CA . THR A 1 396 ? 8.053 -11.546 0.685 1.00 91.12 396 THR A CA 1
ATOM 2946 C C . THR A 1 396 ? 8.312 -11.802 2.169 1.00 91.12 396 THR A C 1
ATOM 2948 O O . THR A 1 396 ? 7.611 -11.247 3.016 1.00 91.12 396 THR A O 1
ATOM 2951 N N . ALA A 1 397 ? 9.338 -12.597 2.484 1.00 89.12 397 A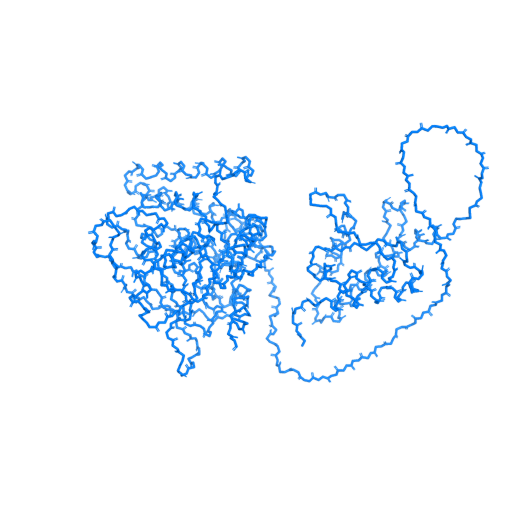LA A N 1
ATOM 2952 C CA . ALA A 1 397 ? 9.717 -12.913 3.857 1.00 89.12 397 ALA A CA 1
ATOM 2953 C C . ALA A 1 397 ? 10.167 -11.666 4.635 1.00 89.12 397 ALA A C 1
ATOM 2955 O O . ALA A 1 397 ? 9.842 -11.533 5.809 1.00 89.12 397 ALA A O 1
ATOM 2956 N N . ALA A 1 398 ? 10.869 -10.734 3.983 1.00 86.19 398 ALA A N 1
ATOM 2957 C CA . ALA A 1 398 ? 11.295 -9.486 4.611 1.00 86.19 398 ALA A CA 1
ATOM 2958 C C . ALA A 1 398 ? 10.119 -8.550 4.942 1.00 86.19 398 ALA A C 1
ATOM 2960 O O . ALA A 1 398 ? 10.173 -7.837 5.938 1.00 86.19 398 ALA A O 1
ATOM 2961 N N . MET A 1 399 ? 9.062 -8.549 4.123 1.00 89.31 399 MET A N 1
ATOM 2962 C CA . MET A 1 399 ? 7.923 -7.628 4.258 1.00 89.31 399 MET A CA 1
ATOM 2963 C C . MET A 1 399 ? 6.818 -8.118 5.202 1.00 89.31 399 MET A C 1
ATOM 2965 O O . MET A 1 399 ? 6.021 -7.308 5.672 1.00 89.31 399 MET A O 1
ATOM 2969 N N . THR A 1 400 ? 6.744 -9.425 5.456 1.00 88.75 400 THR A N 1
ATOM 2970 C CA . THR A 1 400 ? 5.643 -10.059 6.198 1.00 88.75 400 THR A CA 1
ATOM 2971 C C . THR A 1 400 ? 6.033 -10.290 7.659 1.00 88.75 400 THR A C 1
ATOM 2973 O O . THR A 1 400 ? 7.121 -10.796 7.919 1.00 88.75 400 THR A O 1
ATOM 2976 N N . GLN A 1 401 ? 5.144 -9.996 8.617 1.00 89.38 401 GLN A N 1
ATOM 2977 C CA . GLN A 1 401 ? 5.371 -10.267 10.054 1.00 89.38 401 GLN A CA 1
ATOM 2978 C C . GLN A 1 401 ? 4.337 -11.224 10.672 1.00 89.38 401 GLN A C 1
ATOM 2980 O O . GLN A 1 401 ? 4.367 -11.508 11.873 1.00 89.38 401 GLN A O 1
ATOM 2985 N N . THR A 1 402 ? 3.426 -11.752 9.852 1.00 89.62 402 THR A N 1
ATOM 2986 C CA . THR A 1 402 ? 2.343 -12.618 10.307 1.00 89.62 402 THR A CA 1
ATOM 2987 C C . THR A 1 402 ? 2.836 -13.853 11.055 1.00 89.62 402 THR A C 1
ATOM 2989 O O . THR A 1 402 ? 3.790 -14.534 10.675 1.00 89.62 402 THR A O 1
ATOM 2992 N N . ARG A 1 403 ? 2.103 -14.189 12.116 1.00 88.06 403 ARG A N 1
ATOM 2993 C CA . ARG A 1 403 ? 2.238 -15.460 12.836 1.00 88.06 403 ARG A CA 1
ATOM 2994 C C . ARG A 1 403 ? 1.198 -16.486 12.404 1.00 88.06 403 ARG A C 1
ATOM 2996 O O . ARG A 1 403 ? 1.231 -17.601 12.915 1.00 88.06 403 ARG A O 1
ATOM 3003 N N . ASP A 1 404 ? 0.299 -16.125 11.492 1.00 90.56 404 ASP A N 1
ATOM 3004 C CA . ASP A 1 404 ? -0.719 -17.016 10.947 1.00 90.56 404 ASP A CA 1
ATOM 3005 C C . ASP A 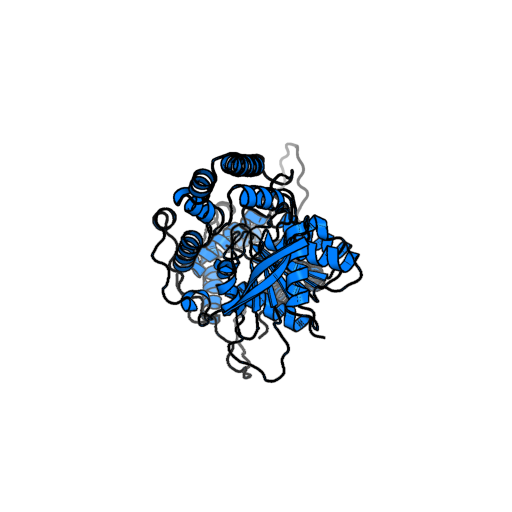1 404 ? -0.175 -17.754 9.723 1.00 90.56 404 ASP A C 1
ATOM 3007 O O . ASP A 1 404 ? 0.216 -17.157 8.717 1.00 90.56 404 ASP A O 1
ATOM 3011 N N . ARG A 1 405 ? -0.150 -19.082 9.816 1.00 92.19 405 ARG A N 1
ATOM 3012 C CA . ARG A 1 405 ? 0.388 -19.958 8.780 1.00 92.19 405 ARG A CA 1
ATOM 3013 C C . ARG A 1 405 ? -0.431 -19.939 7.485 1.00 92.19 405 ARG A C 1
ATOM 3015 O O . ARG A 1 405 ? 0.158 -20.083 6.415 1.00 92.19 405 ARG A O 1
ATOM 3022 N N . ALA A 1 406 ? -1.747 -19.733 7.552 1.00 91.81 406 ALA A N 1
ATOM 3023 C CA . ALA A 1 406 ? -2.599 -19.608 6.369 1.00 91.81 406 ALA A CA 1
ATOM 3024 C C . ALA A 1 406 ? -2.370 -18.270 5.656 1.00 91.81 406 ALA A C 1
ATOM 3026 O O . ALA A 1 406 ? -2.282 -18.247 4.428 1.00 91.81 406 ALA A O 1
ATOM 3027 N N . VAL A 1 407 ? -2.208 -17.186 6.422 1.00 93.69 407 VAL A N 1
ATOM 3028 C CA . VAL A 1 407 ? -1.826 -15.872 5.880 1.00 93.69 407 VAL A CA 1
ATOM 3029 C C . VAL A 1 407 ? -0.456 -15.963 5.212 1.00 93.69 407 VAL A C 1
ATOM 3031 O O . VAL A 1 407 ? -0.333 -15.590 4.052 1.00 93.69 407 VAL A O 1
ATOM 3034 N N . LEU A 1 408 ? 0.553 -16.525 5.890 1.00 93.75 408 LEU A N 1
ATOM 3035 C CA . LEU A 1 408 ? 1.900 -16.684 5.329 1.00 93.75 408 LEU A CA 1
ATOM 3036 C C . LEU A 1 408 ? 1.871 -17.456 3.999 1.00 93.75 408 LEU A C 1
ATOM 3038 O O . LEU A 1 408 ? 2.461 -17.019 3.010 1.00 93.75 408 LEU A O 1
ATOM 3042 N N . ALA A 1 409 ? 1.167 -18.592 3.970 1.00 94.06 409 ALA A N 1
ATOM 3043 C CA . ALA A 1 409 ? 1.024 -19.415 2.772 1.00 94.06 409 ALA A CA 1
ATOM 3044 C C . ALA A 1 409 ? 0.361 -18.650 1.620 1.00 94.06 409 ALA A C 1
ATOM 3046 O O . ALA A 1 409 ? 0.841 -18.701 0.487 1.00 94.06 409 ALA A O 1
ATOM 3047 N N . TYR A 1 410 ? -0.722 -17.926 1.913 1.00 95.44 410 TYR A N 1
ATOM 3048 C CA . TYR A 1 410 ? -1.428 -17.122 0.924 1.00 95.44 410 TYR A CA 1
ATOM 3049 C C . TYR A 1 410 ? -0.548 -15.996 0.378 1.00 95.44 410 TYR A C 1
ATOM 3051 O O . TYR A 1 410 ? -0.395 -15.893 -0.835 1.00 95.44 410 TYR A O 1
ATOM 3059 N N . THR A 1 411 ? 0.100 -15.213 1.245 1.00 95.12 411 THR A N 1
ATOM 3060 C CA . THR A 1 411 ? 0.979 -14.105 0.842 1.00 95.12 411 THR A CA 1
ATOM 3061 C C . THR A 1 411 ? 2.098 -14.581 -0.086 1.00 95.12 411 THR A C 1
ATOM 3063 O O . THR A 1 411 ? 2.316 -13.999 -1.149 1.00 95.12 411 THR A O 1
ATOM 3066 N N . HIS A 1 412 ? 2.777 -15.682 0.260 1.00 95.06 412 HIS A N 1
ATOM 3067 C CA . HIS A 1 412 ? 3.817 -16.254 -0.598 1.00 95.06 412 HIS A CA 1
ATOM 3068 C C . HIS A 1 412 ? 3.271 -16.778 -1.931 1.00 95.06 412 HIS A C 1
ATOM 3070 O O . HIS A 1 412 ? 3.934 -16.617 -2.958 1.00 95.06 412 HIS A O 1
ATOM 3076 N N . ASP A 1 413 ? 2.085 -17.392 -1.950 1.00 95.25 413 ASP A N 1
ATOM 3077 C CA . ASP A 1 413 ? 1.464 -17.840 -3.197 1.00 95.25 413 ASP A CA 1
ATOM 3078 C C . ASP A 1 413 ? 1.082 -16.664 -4.102 1.00 95.25 413 ASP A C 1
ATOM 3080 O O . ASP A 1 413 ? 1.398 -16.697 -5.293 1.00 95.25 413 ASP A O 1
ATOM 3084 N N . GLN A 1 414 ? 0.480 -15.611 -3.543 1.00 95.31 414 GLN A N 1
ATOM 3085 C CA . GLN A 1 414 ? 0.125 -14.410 -4.295 1.00 95.31 414 GLN A CA 1
ATOM 3086 C C . GLN A 1 414 ? 1.365 -13.743 -4.883 1.00 95.31 414 GLN A C 1
ATOM 3088 O O . GLN A 1 414 ? 1.416 -13.480 -6.082 1.00 95.31 414 GLN A O 1
ATOM 3093 N N . HIS A 1 415 ? 2.420 -13.552 -4.089 1.00 95.50 415 HIS A N 1
ATOM 3094 C CA . HIS A 1 415 ? 3.647 -12.956 -4.608 1.00 95.50 415 HIS A CA 1
ATOM 3095 C C . HIS A 1 415 ? 4.327 -13.835 -5.659 1.00 95.50 415 HIS A C 1
ATOM 3097 O O . HIS A 1 415 ? 4.789 -13.332 -6.681 1.00 95.50 415 HIS A O 1
ATOM 3103 N N . ARG A 1 416 ? 4.334 -15.160 -5.485 1.00 94.62 416 ARG A N 1
ATOM 3104 C CA . ARG A 1 416 ? 4.869 -16.072 -6.504 1.00 94.62 416 ARG A CA 1
ATOM 3105 C C . ARG A 1 416 ? 4.155 -15.923 -7.853 1.00 94.62 416 ARG A C 1
ATOM 3107 O O . ARG A 1 416 ? 4.813 -16.038 -8.883 1.00 94.62 416 ARG A O 1
ATOM 3114 N N . ARG A 1 417 ? 2.838 -15.700 -7.853 1.00 93.50 417 ARG A N 1
ATOM 3115 C CA . ARG A 1 417 ? 2.028 -15.581 -9.077 1.00 93.50 417 ARG A CA 1
ATOM 3116 C C . ARG A 1 417 ? 2.062 -14.182 -9.692 1.00 93.50 417 ARG A C 1
ATOM 3118 O O . ARG A 1 417 ? 2.100 -14.076 -10.911 1.00 93.50 417 ARG A O 1
ATOM 3125 N N . HIS A 1 418 ? 2.065 -13.141 -8.860 1.00 94.12 418 HIS A N 1
ATOM 3126 C CA . HIS A 1 418 ? 1.724 -11.778 -9.285 1.00 94.12 418 HIS A CA 1
ATOM 3127 C C . HIS A 1 418 ? 2.874 -10.768 -9.144 1.00 94.12 418 HIS A C 1
ATOM 3129 O O . HIS A 1 418 ? 2.974 -9.831 -9.927 1.00 94.12 418 HIS A O 1
ATOM 3135 N N . PHE A 1 419 ? 3.834 -10.988 -8.239 1.00 91.44 419 PHE A N 1
ATOM 3136 C CA . PHE A 1 419 ? 4.921 -10.027 -7.954 1.00 91.44 419 PHE A CA 1
ATOM 3137 C C . PHE A 1 419 ? 5.914 -9.833 -9.117 1.00 91.44 419 PHE A C 1
ATOM 3139 O O . PHE A 1 419 ? 6.771 -8.941 -9.109 1.00 91.44 419 PHE A O 1
ATOM 3146 N N . SER A 1 420 ? 5.843 -10.715 -10.117 1.00 93.00 420 SER A N 1
ATOM 3147 C CA . SER A 1 420 ? 6.664 -10.665 -11.331 1.00 93.00 420 SER A CA 1
ATOM 3148 C C . SER A 1 420 ? 5.892 -10.209 -12.573 1.00 93.00 420 SER A C 1
ATOM 3150 O O . SER A 1 420 ? 6.447 -10.221 -13.673 1.00 93.00 420 SER A O 1
ATOM 3152 N N . SER A 1 421 ? 4.644 -9.770 -12.404 1.00 93.56 421 SER A N 1
ATOM 3153 C CA . SER A 1 421 ? 3.814 -9.191 -13.461 1.00 93.56 421 SER A CA 1
ATOM 3154 C C . SER A 1 421 ? 4.186 -7.724 -13.675 1.00 93.56 421 SER A C 1
ATOM 3156 O O . SER A 1 421 ? 3.528 -6.812 -13.183 1.00 93.56 421 SER A O 1
ATOM 3158 N N . PHE A 1 422 ? 5.298 -7.498 -14.374 1.00 96.19 422 PHE A N 1
ATOM 3159 C CA . PHE A 1 422 ? 5.762 -6.169 -14.767 1.00 96.19 422 PHE A CA 1
ATOM 3160 C C . PHE A 1 422 ? 6.217 -6.159 -16.233 1.00 96.19 422 PHE A C 1
ATOM 3162 O O . PHE A 1 422 ? 6.756 -7.146 -16.745 1.00 96.19 422 PHE A O 1
ATOM 3169 N N . ALA A 1 423 ? 5.993 -5.036 -16.916 1.00 96.12 423 ALA A N 1
ATOM 3170 C CA . ALA A 1 423 ? 6.188 -4.907 -18.357 1.00 96.12 423 ALA A CA 1
ATOM 3171 C C . ALA A 1 423 ? 7.664 -4.981 -18.774 1.00 96.12 423 ALA A C 1
ATOM 3173 O O . ALA A 1 423 ? 7.991 -5.690 -19.731 1.00 96.12 423 ALA A O 1
ATOM 3174 N N . SER A 1 424 ? 8.553 -4.290 -18.050 1.00 96.56 424 SER A N 1
ATOM 3175 C CA . SER A 1 424 ? 9.991 -4.340 -18.319 1.00 96.56 424 SER A CA 1
ATOM 3176 C C . SER A 1 424 ? 10.882 -4.103 -17.100 1.00 96.56 424 SER A C 1
ATOM 3178 O O . SER A 1 424 ? 10.464 -3.488 -16.116 1.00 96.56 424 SER A O 1
ATOM 3180 N N . ALA A 1 425 ? 12.132 -4.572 -17.168 1.00 96.81 425 ALA A N 1
ATOM 3181 C CA . ALA A 1 425 ? 13.132 -4.343 -16.120 1.00 96.81 425 ALA A CA 1
ATOM 3182 C C . ALA A 1 425 ? 13.457 -2.849 -15.950 1.00 96.81 425 ALA A C 1
ATOM 3184 O O . ALA A 1 425 ? 13.596 -2.360 -14.826 1.00 96.81 425 ALA A O 1
ATOM 3185 N N . ARG A 1 426 ? 13.521 -2.112 -17.067 1.00 96.12 426 ARG A N 1
ATOM 3186 C CA . ARG A 1 426 ? 13.716 -0.657 -17.064 1.00 96.12 426 ARG A CA 1
ATOM 3187 C C . ARG A 1 426 ? 12.568 0.065 -16.364 1.00 96.12 426 ARG A C 1
ATOM 3189 O O . ARG A 1 426 ? 12.830 0.853 -15.459 1.00 96.12 426 ARG A O 1
ATOM 3196 N N . MET A 1 427 ? 11.325 -0.238 -16.744 1.00 96.12 427 MET A N 1
ATOM 3197 C CA . MET A 1 427 ? 10.138 0.336 -16.107 1.00 96.12 427 MET A CA 1
ATOM 3198 C C . MET A 1 427 ? 10.165 0.104 -14.596 1.00 96.12 427 MET A C 1
ATOM 3200 O O . MET A 1 427 ? 9.983 1.034 -13.812 1.00 96.12 427 MET A O 1
ATOM 3204 N N . LEU A 1 428 ? 10.470 -1.130 -14.185 1.00 96.62 428 LEU A N 1
ATOM 3205 C CA . LEU A 1 428 ? 10.475 -1.495 -12.776 1.00 96.62 428 LEU A CA 1
ATOM 3206 C C . LEU A 1 428 ? 11.537 -0.726 -11.978 1.00 96.62 428 LEU A C 1
ATOM 3208 O O . LEU A 1 428 ? 11.282 -0.327 -10.844 1.00 96.62 428 LEU A O 1
ATOM 3212 N N . SER A 1 429 ? 12.712 -0.489 -12.569 1.00 96.69 429 SER A N 1
ATOM 3213 C CA . SER A 1 429 ? 13.776 0.319 -11.962 1.00 96.69 429 SER A CA 1
ATOM 3214 C C . SER A 1 429 ? 13.391 1.795 -11.824 1.00 96.69 429 SER A C 1
ATOM 3216 O O . SER A 1 429 ? 13.645 2.402 -10.780 1.00 96.69 429 SER A O 1
ATOM 3218 N N . GLU A 1 430 ? 12.737 2.368 -12.838 1.00 96.25 430 GLU A N 1
ATOM 3219 C CA . GLU A 1 430 ? 12.215 3.740 -12.798 1.00 96.25 430 GLU A CA 1
ATOM 3220 C C . GLU A 1 430 ? 11.160 3.900 -11.691 1.00 96.25 430 GLU A C 1
ATOM 3222 O O . GLU A 1 430 ? 11.280 4.797 -10.850 1.00 96.25 430 GLU A O 1
ATOM 3227 N N . ALA A 1 431 ? 10.195 2.978 -11.621 1.00 95.50 431 ALA A N 1
ATOM 3228 C CA . ALA A 1 431 ? 9.169 2.973 -10.582 1.00 95.50 431 ALA A CA 1
ATOM 3229 C C . ALA A 1 431 ? 9.762 2.748 -9.179 1.00 95.50 431 ALA A C 1
ATOM 3231 O O . ALA A 1 431 ? 9.361 3.423 -8.228 1.00 95.50 431 ALA A O 1
ATOM 3232 N N . TYR A 1 432 ? 10.771 1.873 -9.045 1.00 93.88 432 TYR A N 1
ATOM 3233 C CA . TYR A 1 432 ? 11.466 1.654 -7.774 1.00 93.88 432 TYR A CA 1
ATOM 3234 C C . TYR A 1 432 ? 12.134 2.935 -7.274 1.00 93.88 432 TYR A C 1
ATOM 3236 O O . TYR A 1 432 ? 11.981 3.288 -6.106 1.00 93.88 432 TYR A O 1
ATOM 3244 N N . ARG A 1 433 ? 12.810 3.679 -8.162 1.00 91.69 433 ARG A N 1
ATOM 3245 C CA . ARG A 1 433 ? 13.407 4.980 -7.823 1.00 91.69 433 ARG A CA 1
ATOM 3246 C C . ARG A 1 433 ? 12.354 5.969 -7.321 1.00 91.69 433 ARG A C 1
ATOM 3248 O O . ARG A 1 433 ? 12.623 6.720 -6.389 1.00 91.69 433 ARG A O 1
ATOM 3255 N N . GLY A 1 434 ? 11.164 5.962 -7.925 1.00 86.44 434 GLY A N 1
ATOM 3256 C CA . GLY A 1 434 ? 10.024 6.742 -7.448 1.00 86.44 434 GLY A CA 1
ATOM 3257 C C . GLY A 1 434 ? 9.583 6.332 -6.042 1.00 86.44 434 GLY A C 1
ATOM 3258 O O . GLY A 1 434 ? 9.365 7.198 -5.204 1.00 86.44 434 GLY A O 1
ATOM 3259 N N . SER A 1 435 ? 9.510 5.028 -5.764 1.00 87.00 435 SER A N 1
ATOM 3260 C CA . SER A 1 435 ? 9.130 4.511 -4.442 1.00 87.00 435 SER A CA 1
ATOM 3261 C C . SER A 1 435 ? 10.185 4.729 -3.354 1.00 87.00 435 SER A C 1
ATOM 3263 O O . SER A 1 435 ? 9.837 4.845 -2.187 1.00 87.00 435 SER A O 1
ATOM 3265 N N . SER A 1 436 ? 11.471 4.783 -3.716 1.00 84.00 436 SER A N 1
ATOM 3266 C CA . SER A 1 436 ? 12.569 4.921 -2.753 1.00 84.00 436 SER A CA 1
ATOM 3267 C C . SER A 1 436 ? 12.899 6.373 -2.420 1.00 84.00 436 SER A C 1
ATOM 3269 O O . SER A 1 436 ? 13.420 6.642 -1.338 1.00 84.00 436 SER A O 1
ATOM 3271 N N . ARG A 1 437 ? 12.616 7.302 -3.343 1.00 84.50 437 ARG A N 1
ATOM 3272 C CA . ARG A 1 437 ? 12.896 8.736 -3.181 1.00 84.50 437 ARG A CA 1
ATOM 3273 C C . ARG A 1 437 ? 11.667 9.581 -2.872 1.00 84.50 437 ARG A C 1
ATOM 3275 O O . ARG A 1 437 ? 11.834 10.640 -2.289 1.00 84.50 437 ARG A O 1
ATOM 3282 N N . GLY A 1 438 ? 10.484 9.157 -3.310 1.00 82.94 438 GLY A N 1
ATOM 3283 C CA . GLY A 1 438 ? 9.235 9.873 -3.064 1.00 82.94 438 GLY A CA 1
ATOM 3284 C C . GLY A 1 438 ? 8.557 9.409 -1.782 1.00 82.94 438 GLY A C 1
ATOM 3285 O O . GLY A 1 438 ? 8.689 8.251 -1.382 1.00 82.94 438 GLY A O 1
ATOM 3286 N N . SER A 1 439 ? 7.794 10.303 -1.167 1.00 92.56 439 SER A N 1
ATOM 3287 C CA . SER A 1 439 ? 6.998 10.014 0.024 1.00 92.56 439 SER A CA 1
ATOM 3288 C C . SER A 1 439 ? 5.647 10.722 -0.029 1.00 92.56 439 SER A C 1
ATOM 3290 O O . SER A 1 439 ? 5.417 11.624 -0.832 1.00 92.56 439 SER A O 1
ATOM 3292 N N . VAL A 1 440 ? 4.726 10.330 0.850 1.00 94.69 440 VAL A N 1
ATOM 3293 C CA . VAL A 1 440 ? 3.452 11.048 1.008 1.00 94.69 440 VAL A CA 1
ATOM 3294 C C . VAL A 1 440 ? 3.682 12.470 1.542 1.00 94.69 440 VAL A C 1
ATOM 3296 O O . VAL A 1 440 ? 2.883 13.356 1.240 1.00 94.69 440 VAL A O 1
ATOM 3299 N N . LEU A 1 441 ? 4.780 12.723 2.270 1.00 92.12 441 LEU A N 1
ATOM 3300 C CA . LEU A 1 441 ? 5.118 14.068 2.756 1.00 92.12 441 LEU A CA 1
ATOM 3301 C C . LEU A 1 441 ? 5.253 15.080 1.614 1.00 92.12 441 LEU A C 1
ATOM 3303 O O . LEU A 1 441 ? 4.825 16.220 1.780 1.00 92.12 441 LEU A O 1
ATOM 3307 N N . ASP A 1 442 ? 5.735 14.655 0.442 1.00 91.88 442 ASP A N 1
ATOM 3308 C CA . ASP A 1 442 ? 5.886 15.517 -0.742 1.00 91.88 442 ASP A CA 1
ATOM 3309 C C . ASP A 1 442 ? 4.547 16.107 -1.222 1.00 91.88 442 ASP A C 1
ATOM 3311 O O . ASP A 1 442 ? 4.518 17.119 -1.921 1.00 91.88 442 ASP A O 1
ATOM 3315 N N . ALA A 1 443 ? 3.432 15.463 -0.865 1.00 94.06 443 ALA A N 1
ATOM 3316 C CA . ALA A 1 443 ? 2.076 15.888 -1.193 1.00 94.06 443 ALA A CA 1
ATOM 3317 C C . ALA A 1 443 ? 1.316 16.471 0.012 1.00 94.06 443 ALA A C 1
ATOM 3319 O O . ALA A 1 443 ? 0.250 17.052 -0.183 1.00 94.06 443 ALA A O 1
ATOM 3320 N N . ALA A 1 444 ? 1.834 16.341 1.242 1.00 92.00 444 ALA A N 1
ATOM 3321 C CA . ALA A 1 444 ? 1.087 16.593 2.479 1.00 92.00 444 ALA A CA 1
ATOM 3322 C C . ALA A 1 444 ? 0.514 18.015 2.582 1.00 92.00 444 ALA A C 1
ATOM 3324 O O . ALA A 1 444 ? -0.595 18.181 3.084 1.00 92.00 444 ALA A O 1
ATOM 3325 N N . ALA A 1 445 ? 1.221 19.015 2.044 1.00 89.75 445 ALA A N 1
ATOM 3326 C CA . ALA A 1 445 ? 0.782 20.413 2.017 1.00 89.75 445 ALA A CA 1
ATOM 3327 C C . ALA A 1 445 ? -0.523 20.651 1.228 1.00 89.75 445 ALA A C 1
ATOM 3329 O O . ALA A 1 445 ? -1.165 21.680 1.405 1.00 89.75 445 ALA A O 1
ATOM 3330 N N . HIS A 1 446 ? -0.912 19.709 0.365 1.00 91.38 446 HIS A N 1
ATOM 3331 C CA . HIS A 1 446 ? -2.110 19.782 -0.474 1.00 91.38 446 HIS A CA 1
ATOM 3332 C C . HIS A 1 446 ? -3.158 18.719 -0.104 1.00 91.38 446 HIS A C 1
ATOM 3334 O O . HIS A 1 446 ? -4.073 18.460 -0.884 1.00 91.38 446 HIS A O 1
ATOM 3340 N N . LEU A 1 447 ? -3.017 18.068 1.057 1.00 92.38 447 LEU A N 1
ATOM 3341 C CA . LEU A 1 447 ? -3.967 17.074 1.562 1.00 92.38 447 LEU A CA 1
ATOM 3342 C C . LEU A 1 447 ? -4.946 17.702 2.567 1.00 92.38 447 LEU A C 1
ATOM 3344 O O . LEU A 1 447 ? -5.093 17.231 3.692 1.00 92.38 447 LEU A O 1
ATOM 3348 N N . ASP A 1 448 ? -5.654 18.743 2.136 1.00 89.19 448 ASP A N 1
ATOM 3349 C CA . ASP A 1 448 ? -6.689 19.483 2.876 1.00 89.19 448 ASP A CA 1
ATOM 3350 C C . ASP A 1 448 ? -8.053 18.754 2.913 1.00 89.19 448 ASP A C 1
ATOM 3352 O O . ASP A 1 448 ? -9.124 19.359 2.919 1.00 89.19 448 ASP A O 1
ATOM 3356 N N . LEU A 1 449 ? -8.020 17.422 2.919 1.00 90.62 449 LEU A N 1
ATOM 3357 C CA . LEU A 1 449 ? -9.182 16.534 2.916 1.00 90.62 449 LEU A CA 1
ATOM 3358 C C . LEU A 1 449 ? -9.111 15.531 4.085 1.00 90.62 449 LEU A C 1
ATOM 3360 O O . LEU A 1 449 ? -8.064 15.395 4.727 1.00 90.62 449 LEU A O 1
ATOM 3364 N N . PRO A 1 450 ? -10.201 14.812 4.402 1.00 93.94 450 PRO A N 1
ATOM 3365 C CA . PRO A 1 450 ? -10.156 13.692 5.335 1.00 93.94 450 PRO A CA 1
ATOM 3366 C C . PRO A 1 450 ? -9.132 12.631 4.905 1.00 93.94 450 PRO A C 1
ATOM 3368 O O . PRO A 1 450 ? -9.213 12.085 3.800 1.00 93.94 450 PRO A O 1
ATOM 3371 N N . VAL A 1 451 ? -8.193 12.299 5.801 1.00 96.62 451 VAL A N 1
ATOM 3372 C CA . VAL A 1 451 ? -7.179 11.258 5.562 1.00 96.62 451 VAL A CA 1
ATOM 3373 C C . VAL A 1 451 ? -7.223 10.191 6.656 1.00 96.62 451 VAL A C 1
ATOM 3375 O O . VAL A 1 451 ? -7.126 10.496 7.842 1.00 96.62 451 VAL A O 1
ATOM 3378 N N . LEU A 1 452 ? -7.316 8.921 6.272 1.00 97.81 452 LEU A N 1
ATOM 3379 C CA . LEU A 1 452 ? -7.141 7.773 7.159 1.00 97.81 452 LEU A CA 1
ATOM 3380 C C . LEU A 1 452 ? -5.782 7.126 6.897 1.00 97.81 452 LEU A C 1
ATOM 3382 O O . LEU A 1 452 ? -5.517 6.657 5.796 1.00 97.81 452 LEU A O 1
ATOM 3386 N N . LEU A 1 453 ? -4.939 7.054 7.918 1.00 98.31 453 LEU A N 1
ATOM 3387 C CA . LEU A 1 453 ? -3.648 6.378 7.893 1.00 98.31 453 LEU A CA 1
ATOM 3388 C C . LEU A 1 453 ? -3.772 5.068 8.682 1.00 98.31 453 LEU A C 1
ATOM 3390 O O . LEU A 1 453 ? -4.162 5.085 9.852 1.00 98.31 453 LEU A O 1
ATOM 3394 N N . ILE A 1 454 ? -3.438 3.936 8.065 1.00 97.94 454 ILE A N 1
ATOM 3395 C CA . ILE A 1 454 ? -3.375 2.629 8.735 1.00 97.94 454 ILE A CA 1
ATOM 3396 C C . ILE A 1 454 ? -1.968 2.069 8.541 1.00 97.94 454 ILE A C 1
ATOM 3398 O O . ILE A 1 454 ? -1.599 1.728 7.421 1.00 97.94 454 ILE A O 1
ATOM 3402 N N . GLY A 1 455 ? -1.192 1.986 9.619 1.00 95.12 455 GLY A N 1
ATOM 3403 C CA . GLY A 1 455 ? 0.186 1.494 9.619 1.00 95.12 455 GLY A CA 1
ATOM 3404 C C . GLY A 1 455 ? 0.366 0.217 10.446 1.00 95.12 455 GLY A C 1
ATOM 3405 O O . GLY A 1 455 ? -0.378 -0.015 11.394 1.00 95.12 455 GLY A O 1
ATOM 3406 N N . GLY A 1 456 ? 1.364 -0.601 10.125 1.00 91.62 456 GLY A N 1
ATOM 3407 C CA . GLY A 1 456 ? 1.837 -1.708 10.957 1.00 91.62 456 GLY A CA 1
ATOM 3408 C C . GLY A 1 456 ? 2.950 -1.250 11.899 1.00 91.62 456 GLY A C 1
ATOM 3409 O O . GLY A 1 456 ? 3.874 -0.556 11.482 1.00 91.62 456 GLY A O 1
ATOM 3410 N N . VAL A 1 457 ? 2.893 -1.640 13.174 1.00 88.06 457 VAL A N 1
ATOM 3411 C CA . VAL A 1 457 ? 3.938 -1.295 14.159 1.00 88.06 457 VAL A CA 1
ATOM 3412 C C . VAL A 1 457 ? 5.280 -1.950 13.810 1.00 88.06 457 VAL A C 1
ATOM 3414 O O . VAL A 1 457 ? 6.333 -1.388 14.108 1.00 88.06 457 VAL A O 1
ATOM 3417 N N . GLN A 1 458 ? 5.250 -3.120 13.167 1.00 88.56 458 GLN A N 1
ATOM 3418 C CA . GLN A 1 458 ? 6.428 -3.874 12.738 1.00 88.56 458 GLN A CA 1
ATOM 3419 C C . GLN A 1 458 ? 6.684 -3.751 11.229 1.00 88.56 458 GLN A C 1
ATOM 3421 O O . GLN A 1 458 ? 7.346 -4.616 10.653 1.00 88.56 458 GLN A O 1
ATOM 3426 N N . ASP A 1 459 ? 6.175 -2.704 10.573 1.00 88.62 459 ASP A N 1
ATOM 3427 C CA . ASP A 1 459 ? 6.508 -2.433 9.177 1.00 88.62 459 ASP A CA 1
ATOM 3428 C C . ASP A 1 459 ? 8.017 -2.117 9.045 1.00 88.62 459 ASP A C 1
ATOM 3430 O O . ASP A 1 459 ? 8.496 -1.122 9.594 1.00 88.62 459 ASP A O 1
ATOM 3434 N N . PRO A 1 460 ? 8.803 -2.940 8.322 1.00 79.38 460 PRO A N 1
ATOM 3435 C CA . PRO A 1 460 ? 10.233 -2.698 8.135 1.00 79.38 460 PRO A CA 1
ATOM 3436 C C . PRO A 1 460 ? 10.540 -1.470 7.263 1.00 79.38 460 PRO A C 1
ATOM 3438 O O . PRO A 1 460 ? 11.683 -1.016 7.249 1.00 79.38 460 PRO A O 1
ATOM 3441 N N . MET A 1 461 ? 9.558 -0.958 6.515 1.00 78.50 461 MET A N 1
ATOM 3442 C CA . MET A 1 461 ? 9.711 0.177 5.599 1.00 78.50 461 MET A CA 1
ATOM 3443 C C . MET A 1 461 ? 9.190 1.498 6.167 1.00 78.50 461 MET A C 1
ATOM 3445 O O . MET A 1 461 ? 9.452 2.547 5.585 1.00 78.50 461 MET A O 1
ATOM 3449 N N . GLY A 1 462 ? 8.471 1.475 7.290 1.00 77.44 462 GLY A N 1
ATOM 3450 C CA . GLY A 1 462 ? 7.883 2.670 7.884 1.00 77.44 462 GLY A CA 1
ATOM 3451 C C . GLY A 1 462 ? 7.825 2.566 9.400 1.00 77.44 462 GLY A C 1
ATOM 3452 O O . GLY A 1 462 ? 7.189 1.673 9.944 1.00 77.44 462 GLY A O 1
ATOM 3453 N N . SER A 1 463 ? 8.465 3.502 10.103 1.00 84.44 463 SER A N 1
ATOM 3454 C CA . SER A 1 463 ? 8.419 3.514 11.568 1.00 84.44 463 SER A CA 1
ATOM 3455 C C . SER A 1 463 ? 7.122 4.152 12.086 1.00 84.44 463 SER A C 1
ATOM 3457 O O . SER A 1 463 ? 6.622 5.099 11.472 1.00 84.44 463 SER A O 1
ATOM 3459 N N . PRO A 1 464 ? 6.609 3.737 13.261 1.00 88.19 464 PRO A N 1
ATOM 3460 C CA . PRO A 1 464 ? 5.524 4.443 13.943 1.00 88.19 464 PRO A CA 1
ATOM 3461 C C . PRO A 1 464 ? 5.761 5.953 14.075 1.00 88.19 464 PRO A C 1
ATOM 3463 O O . PRO A 1 464 ? 4.836 6.743 13.904 1.00 88.19 464 PRO A O 1
ATOM 3466 N N . ALA A 1 465 ? 7.006 6.364 14.337 1.00 87.38 465 ALA A N 1
ATOM 3467 C CA . ALA A 1 465 ? 7.378 7.771 14.456 1.00 87.38 465 ALA A CA 1
ATOM 3468 C C . ALA A 1 465 ? 7.190 8.532 13.134 1.00 87.38 465 ALA A C 1
ATOM 3470 O O . ALA A 1 465 ? 6.588 9.603 13.143 1.00 87.38 465 ALA A O 1
ATOM 3471 N N . ALA A 1 466 ? 7.618 7.954 12.008 1.00 88.56 466 ALA A N 1
ATOM 3472 C CA . ALA A 1 466 ? 7.418 8.536 10.679 1.00 88.56 466 ALA A CA 1
ATOM 3473 C C . ALA A 1 466 ? 5.923 8.644 10.326 1.00 88.56 466 ALA A C 1
ATOM 3475 O O . ALA A 1 466 ? 5.475 9.658 9.797 1.00 88.56 466 ALA A O 1
ATOM 3476 N N . GLN A 1 467 ? 5.117 7.637 10.687 1.00 92.69 467 GLN A N 1
ATOM 3477 C CA . GLN A 1 467 ? 3.661 7.673 10.485 1.00 92.69 467 GLN A CA 1
ATOM 3478 C C . GLN A 1 467 ? 2.988 8.785 11.306 1.00 92.69 467 GLN A C 1
ATOM 3480 O O . GLN A 1 467 ? 2.117 9.495 10.802 1.00 92.69 467 GLN A O 1
ATOM 3485 N N . HIS A 1 468 ? 3.414 8.975 12.559 1.00 93.31 468 HIS A N 1
ATOM 3486 C CA . HIS A 1 468 ? 2.967 10.098 13.384 1.00 93.31 468 HIS A CA 1
ATOM 3487 C C . HIS A 1 468 ? 3.397 11.445 12.796 1.00 93.31 468 HIS A C 1
ATOM 3489 O O . HIS A 1 468 ? 2.573 12.353 12.717 1.00 93.31 468 HIS A O 1
ATOM 3495 N N . ALA A 1 469 ? 4.647 11.567 12.343 1.00 91.19 469 ALA A N 1
ATOM 3496 C CA . ALA A 1 469 ? 5.145 12.783 11.714 1.00 91.19 469 ALA A CA 1
ATOM 3497 C C . ALA A 1 469 ? 4.339 13.131 10.455 1.00 91.19 469 ALA A C 1
ATOM 3499 O O . ALA A 1 469 ? 3.907 14.272 10.314 1.00 91.19 469 ALA A O 1
ATOM 3500 N N . LEU A 1 470 ? 4.058 12.157 9.584 1.00 93.44 470 LEU A N 1
ATOM 3501 C CA . LEU A 1 470 ? 3.194 12.346 8.417 1.00 93.44 470 LEU A CA 1
ATOM 3502 C C . LEU A 1 470 ? 1.799 12.852 8.811 1.00 93.44 470 LEU A C 1
ATOM 3504 O O . LEU A 1 470 ? 1.301 13.804 8.211 1.00 93.44 470 LEU A O 1
ATOM 3508 N N . ALA A 1 471 ? 1.185 12.257 9.837 1.00 95.19 471 ALA A N 1
ATOM 3509 C CA . ALA A 1 471 ? -0.112 12.705 10.335 1.00 95.19 471 ALA A CA 1
ATOM 3510 C C . ALA A 1 471 ? -0.068 14.161 10.833 1.00 95.19 471 ALA A C 1
ATOM 3512 O O . ALA A 1 471 ? -0.981 14.929 10.547 1.00 95.19 471 ALA A O 1
ATOM 3513 N N . GLU A 1 472 ? 0.986 14.569 11.542 1.00 94.12 472 GLU A N 1
ATOM 3514 C CA . GLU A 1 472 ? 1.130 15.965 11.971 1.00 94.12 472 GLU A CA 1
ATOM 3515 C C . GLU A 1 472 ? 1.317 16.920 10.787 1.00 94.12 472 GLU A C 1
ATOM 3517 O O . GLU A 1 472 ? 0.672 17.964 10.756 1.00 94.12 472 GLU A O 1
ATOM 3522 N N . HIS A 1 473 ? 2.113 16.562 9.773 1.00 93.12 473 HIS A N 1
ATOM 3523 C CA . HIS A 1 473 ? 2.291 17.408 8.584 1.00 93.12 473 HIS A CA 1
ATOM 3524 C C . HIS A 1 473 ? 0.975 17.627 7.828 1.00 93.12 473 HIS A C 1
ATOM 3526 O O . HIS A 1 473 ? 0.666 18.756 7.456 1.00 93.12 473 HIS A O 1
ATOM 3532 N N . ILE A 1 474 ? 0.168 16.573 7.657 1.00 94.50 474 ILE A N 1
ATOM 3533 C CA . ILE A 1 474 ? -1.163 16.685 7.038 1.00 94.50 474 ILE A CA 1
ATOM 3534 C C . ILE A 1 474 ? -2.074 17.589 7.881 1.00 94.50 474 ILE A C 1
ATOM 3536 O O . ILE A 1 474 ? -2.793 18.421 7.334 1.00 94.50 474 ILE A O 1
ATOM 3540 N N . ARG A 1 475 ? -2.030 17.468 9.215 1.00 94.25 475 ARG A N 1
ATOM 3541 C CA . ARG A 1 475 ? -2.829 18.315 10.113 1.00 94.25 475 ARG A CA 1
ATOM 3542 C C . ARG A 1 475 ? -2.420 19.784 10.030 1.00 94.25 475 ARG A C 1
ATOM 3544 O O . ARG A 1 475 ? -3.287 20.650 9.969 1.00 94.25 475 ARG A O 1
ATOM 3551 N N . LEU A 1 476 ? -1.118 20.066 10.012 1.00 89.81 476 LEU A N 1
ATOM 3552 C CA . LEU A 1 476 ? -0.583 21.425 9.883 1.00 89.81 476 LEU A CA 1
ATOM 3553 C C . LEU A 1 476 ? -0.937 22.065 8.534 1.00 89.81 476 LEU A C 1
ATOM 3555 O O . LEU A 1 476 ? -1.100 23.279 8.467 1.00 89.81 476 LEU A O 1
ATOM 3559 N N . ALA A 1 477 ? -1.113 21.257 7.488 1.00 85.25 477 ALA A N 1
ATOM 3560 C CA . ALA A 1 477 ? -1.599 21.698 6.183 1.00 85.25 477 ALA A CA 1
ATOM 3561 C C . ALA A 1 477 ? -3.123 21.951 6.130 1.00 85.25 477 ALA A C 1
ATOM 3563 O O . ALA A 1 477 ? -3.645 22.303 5.076 1.00 85.25 477 ALA A O 1
ATOM 3564 N N . GLY A 1 478 ? -3.848 21.774 7.242 1.00 84.56 478 GLY A N 1
ATOM 3565 C CA . GLY A 1 478 ? -5.303 21.951 7.315 1.00 84.56 478 GLY A CA 1
ATOM 3566 C C . GLY A 1 478 ? -6.118 20.687 7.020 1.00 84.56 478 GLY A C 1
ATOM 3567 O O . GLY A 1 478 ? -7.346 20.734 7.040 1.00 84.56 478 GLY A O 1
ATOM 3568 N N . GLY A 1 479 ? -5.464 19.546 6.782 1.00 87.06 479 GLY A N 1
ATOM 3569 C CA . GLY A 1 479 ? -6.125 18.252 6.634 1.00 87.06 479 GLY A CA 1
ATOM 3570 C C . GLY A 1 479 ? -6.655 17.691 7.958 1.00 87.06 479 GLY A C 1
ATOM 3571 O O . GLY A 1 479 ? -6.310 18.144 9.051 1.00 87.06 479 GLY A O 1
ATOM 3572 N N . SER A 1 480 ? -7.467 16.634 7.872 1.00 90.81 480 SER A N 1
ATOM 3573 C CA . SER A 1 480 ? -8.037 15.940 9.042 1.00 90.81 480 SER A CA 1
ATOM 3574 C C . SER A 1 480 ? -7.564 14.481 9.126 1.00 90.81 480 SER A C 1
ATOM 3576 O O . SER A 1 480 ? -8.322 13.569 8.781 1.00 90.81 480 SER A O 1
ATOM 3578 N N . PRO A 1 481 ? -6.309 14.228 9.554 1.00 96.06 481 PRO A N 1
ATOM 3579 C CA . PRO A 1 481 ? -5.746 12.887 9.574 1.00 96.06 481 PRO A CA 1
ATOM 3580 C C . PRO A 1 481 ? -6.168 12.093 10.818 1.00 96.06 481 PRO A C 1
ATOM 3582 O O . PRO A 1 481 ? -6.061 12.568 11.955 1.00 96.06 481 PRO A O 1
ATOM 3585 N N . VAL A 1 482 ? -6.566 10.840 10.600 1.00 96.94 482 VAL A N 1
ATOM 3586 C CA . VAL A 1 482 ? -6.796 9.818 11.629 1.00 96.94 482 VAL A CA 1
ATOM 3587 C C . VAL A 1 482 ? -5.772 8.705 11.439 1.00 96.94 482 VAL A C 1
ATOM 3589 O O . VAL A 1 482 ? -5.733 8.090 10.381 1.00 96.94 482 VAL A O 1
ATOM 3592 N N . LEU A 1 483 ? -4.950 8.429 12.456 1.00 97.12 483 LEU A N 1
ATOM 3593 C CA . LEU A 1 483 ? -3.910 7.397 12.402 1.00 97.12 483 LEU A CA 1
ATOM 3594 C C . LEU A 1 483 ? -4.260 6.196 13.286 1.00 97.12 483 LEU A C 1
ATOM 3596 O O . LEU A 1 483 ? -4.513 6.346 14.482 1.00 97.12 483 LEU A O 1
ATOM 3600 N N . HIS A 1 484 ? -4.195 5.004 12.697 1.00 97.12 484 HIS A N 1
ATOM 3601 C CA . HIS A 1 484 ? -4.267 3.718 13.380 1.00 97.12 484 HIS A CA 1
ATOM 3602 C C . HIS A 1 484 ? -2.976 2.930 13.150 1.00 97.12 484 HIS A C 1
ATOM 3604 O O . HIS A 1 484 ? -2.562 2.742 12.009 1.00 97.12 484 HIS A O 1
ATOM 3610 N N . LEU A 1 485 ? -2.361 2.446 14.230 1.00 94.81 485 LEU A N 1
ATOM 3611 C CA . LEU A 1 485 ? -1.195 1.565 14.174 1.00 94.81 485 LEU A CA 1
ATOM 3612 C C . LEU A 1 485 ? -1.577 0.177 14.694 1.00 94.81 485 LEU A C 1
ATOM 3614 O O . LEU A 1 485 ? -2.053 0.051 15.822 1.00 94.81 485 LEU A O 1
ATOM 3618 N N . LEU A 1 486 ? -1.394 -0.845 13.861 1.00 91.31 486 LEU A N 1
ATOM 3619 C CA . LEU A 1 486 ? -1.746 -2.233 14.146 1.00 91.31 486 LEU A CA 1
ATOM 3620 C C . LEU A 1 486 ? -0.526 -3.005 14.653 1.00 91.31 486 LEU A C 1
ATOM 3622 O O . LEU A 1 486 ? 0.518 -3.025 14.000 1.00 91.31 486 LEU A O 1
ATOM 3626 N N . ASP A 1 487 ? -0.668 -3.661 15.804 1.00 87.81 487 ASP A N 1
ATOM 3627 C CA . ASP A 1 487 ? 0.393 -4.481 16.391 1.00 87.81 487 ASP A CA 1
ATOM 3628 C C . ASP A 1 487 ? 0.446 -5.894 15.784 1.00 87.81 487 ASP A C 1
ATOM 3630 O O . ASP A 1 487 ? -0.574 -6.513 15.464 1.00 87.81 487 ASP A O 1
ATOM 3634 N N . GLY A 1 488 ? 1.658 -6.424 15.643 1.00 84.25 488 GLY A N 1
ATOM 3635 C CA . GLY A 1 488 ? 1.943 -7.719 15.033 1.00 84.25 488 GLY A CA 1
ATOM 3636 C C . GLY A 1 488 ? 1.734 -7.760 13.517 1.00 84.25 488 GLY A C 1
ATOM 3637 O O . GLY A 1 488 ? 1.399 -8.827 13.000 1.00 84.25 488 GLY A O 1
ATOM 3638 N N . VAL A 1 489 ? 1.887 -6.626 12.823 1.00 87.69 489 VAL A N 1
ATOM 3639 C CA . VAL A 1 489 ? 1.630 -6.482 11.379 1.00 87.69 489 VAL A CA 1
ATOM 3640 C C . VAL A 1 489 ? 2.833 -5.855 10.686 1.00 87.69 489 VAL A C 1
ATOM 3642 O O . VAL A 1 489 ? 3.380 -4.859 11.164 1.00 87.69 489 VAL A O 1
ATOM 3645 N N . GLY A 1 490 ? 3.235 -6.447 9.561 1.00 88.50 490 GLY A N 1
ATOM 3646 C CA . GLY A 1 490 ? 4.322 -5.960 8.721 1.00 88.50 490 GLY A CA 1
ATOM 3647 C C . GLY A 1 490 ? 3.862 -4.968 7.654 1.00 88.50 490 GLY A C 1
ATOM 3648 O O . GLY A 1 490 ? 2.859 -4.263 7.792 1.00 88.50 490 GLY A O 1
ATOM 3649 N N . HIS A 1 491 ? 4.604 -4.932 6.546 1.00 93.00 491 HIS A N 1
ATOM 3650 C CA . HIS A 1 491 ? 4.334 -4.022 5.433 1.00 93.00 491 HIS A CA 1
ATOM 3651 C C . HIS A 1 491 ? 3.095 -4.425 4.613 1.00 93.00 491 HIS A C 1
ATOM 3653 O O . HIS A 1 491 ? 2.495 -3.600 3.915 1.00 93.00 491 HIS A O 1
ATOM 3659 N N . LEU A 1 492 ? 2.671 -5.686 4.694 1.00 93.69 492 LEU A N 1
ATOM 3660 C CA . LEU A 1 492 ? 1.619 -6.255 3.855 1.00 93.69 492 LEU A CA 1
ATOM 3661 C C . LEU A 1 492 ? 0.284 -6.364 4.599 1.00 93.69 492 LEU A C 1
ATOM 3663 O O . LEU A 1 492 ? -0.389 -7.393 4.549 1.00 93.69 492 LEU A O 1
ATOM 3667 N N . LEU A 1 493 ? -0.134 -5.288 5.271 1.00 93.44 493 LEU A N 1
ATOM 3668 C CA . LEU A 1 493 ? -1.367 -5.245 6.075 1.00 93.44 493 LEU A CA 1
ATOM 3669 C C . LEU A 1 493 ? -2.619 -5.722 5.316 1.00 93.44 493 LEU A C 1
ATOM 3671 O O . LEU A 1 493 ? -3.515 -6.320 5.907 1.00 93.44 493 LEU A O 1
ATOM 3675 N N . HIS A 1 494 ? -2.666 -5.498 4.001 1.00 94.31 494 HIS A N 1
ATOM 3676 C CA . HIS A 1 494 ? -3.768 -5.913 3.135 1.00 94.31 494 HIS A CA 1
ATOM 3677 C C . HIS A 1 494 ? -3.864 -7.441 2.970 1.00 94.31 494 HIS A C 1
ATOM 3679 O O . HIS A 1 494 ? -4.934 -7.944 2.643 1.00 94.31 494 HIS A O 1
ATOM 3685 N N . TYR A 1 495 ? -2.786 -8.183 3.246 1.00 95.25 495 TYR A N 1
ATOM 3686 C CA . TYR A 1 495 ? -2.806 -9.639 3.404 1.00 95.25 495 TYR A CA 1
ATOM 3687 C C . TYR A 1 495 ? -2.887 -10.063 4.872 1.00 95.25 495 TYR A C 1
ATOM 3689 O O . TYR A 1 495 ? -3.600 -11.006 5.205 1.00 95.25 495 TYR A O 1
ATOM 3697 N N . GLU A 1 496 ? -2.159 -9.377 5.755 1.00 94.62 496 GLU A N 1
ATOM 3698 C CA . GLU A 1 496 ? -1.974 -9.804 7.146 1.00 94.62 496 GLU A CA 1
ATOM 3699 C C . GLU A 1 496 ? -3.191 -9.542 8.039 1.00 94.62 496 GLU A C 1
ATOM 3701 O O . GLU A 1 496 ? -3.471 -10.320 8.958 1.00 94.62 496 GLU A O 1
ATOM 3706 N N . ARG A 1 497 ? -3.915 -8.451 7.772 1.00 93.81 497 ARG A N 1
ATOM 3707 C CA . ARG A 1 497 ? -5.072 -7.982 8.545 1.00 93.81 497 ARG A CA 1
ATOM 3708 C C . ARG A 1 497 ? -6.169 -7.345 7.665 1.00 93.81 497 ARG A C 1
ATOM 3710 O O . ARG A 1 497 ? -6.691 -6.287 8.025 1.00 93.81 497 ARG A O 1
ATOM 3717 N N . PRO A 1 498 ? -6.594 -7.962 6.542 1.00 95.00 498 PRO A N 1
ATOM 3718 C CA . PRO A 1 498 ? -7.570 -7.358 5.628 1.00 95.00 498 PRO A CA 1
ATOM 3719 C C . PRO A 1 498 ? -8.901 -7.016 6.309 1.00 95.00 498 PRO A C 1
ATOM 3721 O O . PRO A 1 498 ? -9.449 -5.942 6.080 1.00 95.00 498 PRO A O 1
ATOM 3724 N N . ALA A 1 499 ? -9.415 -7.901 7.171 1.00 93.94 499 ALA A N 1
ATOM 3725 C CA . ALA A 1 4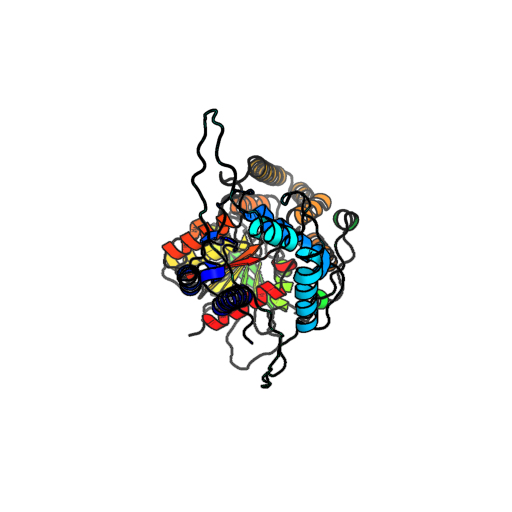99 ? -10.688 -7.696 7.866 1.00 93.94 499 ALA A CA 1
ATOM 3726 C C . ALA A 1 499 ? -10.637 -6.536 8.876 1.00 93.94 499 ALA A C 1
ATOM 3728 O O . ALA A 1 499 ? -11.579 -5.751 8.974 1.00 93.94 499 ALA A O 1
ATOM 3729 N N . GLU A 1 500 ? -9.524 -6.396 9.598 1.00 94.69 500 GLU A N 1
ATOM 3730 C CA . GLU A 1 500 ? -9.321 -5.302 10.551 1.00 94.69 500 GLU A CA 1
ATOM 3731 C C . GLU A 1 500 ? -9.180 -3.962 9.820 1.00 94.69 500 GLU A C 1
ATOM 3733 O O . GLU A 1 500 ? -9.836 -2.987 10.184 1.00 94.69 500 GLU A O 1
ATOM 3738 N N . CYS A 1 501 ? -8.426 -3.934 8.717 1.00 96.38 501 CYS A N 1
ATOM 3739 C CA . CYS A 1 501 ? -8.290 -2.745 7.877 1.00 96.38 501 CYS A CA 1
ATOM 3740 C C . CYS A 1 501 ? -9.635 -2.327 7.270 1.00 96.38 501 CYS A C 1
ATOM 3742 O O . CYS A 1 501 ? -9.998 -1.154 7.332 1.00 96.38 501 CYS A O 1
ATOM 3744 N N . ALA A 1 502 ? -10.420 -3.279 6.758 1.00 95.62 502 ALA A N 1
ATOM 3745 C CA . ALA A 1 502 ? -11.771 -3.017 6.267 1.00 95.62 502 ALA A CA 1
ATOM 3746 C C . ALA A 1 502 ? -12.694 -2.464 7.363 1.00 95.62 502 ALA A C 1
ATOM 3748 O O . ALA A 1 502 ? -13.463 -1.537 7.115 1.00 95.62 502 ALA A O 1
ATOM 3749 N N . SER A 1 503 ? -12.603 -2.996 8.586 1.00 94.75 503 SER A N 1
ATOM 3750 C CA . SER A 1 503 ? -13.376 -2.510 9.734 1.00 94.75 503 SER A CA 1
ATOM 3751 C C . SER A 1 503 ? -13.039 -1.056 10.083 1.00 94.75 503 SER A C 1
ATOM 3753 O O . SER A 1 503 ? -13.945 -0.245 10.309 1.00 94.75 503 SER A O 1
ATOM 3755 N N . LEU A 1 504 ? -11.750 -0.700 10.065 1.00 95.25 504 LEU A N 1
ATOM 3756 C CA . LEU A 1 504 ? -11.289 0.674 10.275 1.00 95.25 504 LEU A CA 1
ATOM 3757 C C . LEU A 1 504 ? -11.788 1.613 9.174 1.00 95.25 504 LEU A C 1
ATOM 3759 O O . LEU A 1 504 ? -12.355 2.657 9.489 1.00 95.25 504 LEU A O 1
ATOM 3763 N N . ILE A 1 505 ? -11.653 1.214 7.905 1.00 94.31 505 ILE A N 1
ATOM 3764 C CA . ILE A 1 505 ? -12.158 1.981 6.755 1.00 94.31 505 ILE A CA 1
ATOM 3765 C C . ILE A 1 505 ? -13.665 2.212 6.889 1.00 94.31 505 ILE A C 1
ATOM 3767 O O . ILE A 1 505 ? -14.123 3.347 6.804 1.00 94.31 505 ILE A O 1
ATOM 3771 N N . ARG A 1 506 ? -14.440 1.158 7.168 1.00 91.31 506 ARG A N 1
ATOM 3772 C CA . ARG A 1 506 ? -15.897 1.238 7.341 1.00 91.31 506 ARG A CA 1
ATOM 3773 C C . ARG A 1 506 ? -16.287 2.202 8.459 1.00 91.31 506 ARG A C 1
ATOM 3775 O O . ARG A 1 506 ? -17.129 3.069 8.250 1.00 91.31 506 ARG A O 1
ATOM 3782 N N . THR A 1 507 ? -15.659 2.058 9.626 1.00 89.81 507 THR A N 1
ATOM 3783 C CA . THR A 1 507 ? -15.936 2.883 10.813 1.00 89.81 507 THR A CA 1
ATOM 3784 C C . THR A 1 507 ? -15.567 4.347 10.595 1.00 89.81 507 THR A C 1
ATOM 3786 O O . THR A 1 507 ? -16.196 5.242 11.156 1.00 89.81 507 THR A O 1
ATOM 3789 N N . TRP A 1 508 ? -14.509 4.600 9.829 1.00 92.12 508 TRP A N 1
ATOM 3790 C CA . TRP A 1 508 ? -14.068 5.950 9.524 1.00 92.12 508 TRP A CA 1
ATOM 3791 C C . TRP A 1 508 ? -14.991 6.623 8.506 1.00 92.12 508 TRP A C 1
ATOM 3793 O O . TRP A 1 508 ? -15.467 7.723 8.768 1.00 92.12 508 TRP A O 1
ATOM 3803 N N . LEU A 1 509 ? -15.336 5.930 7.416 1.00 86.75 509 LEU A N 1
ATOM 3804 C CA . LEU A 1 509 ? -16.259 6.449 6.403 1.00 86.75 509 LEU A CA 1
ATOM 3805 C C . LEU A 1 509 ? -17.652 6.731 6.977 1.00 86.75 509 LEU A C 1
ATOM 3807 O O . LEU A 1 509 ? -18.237 7.755 6.655 1.00 86.75 509 LEU A O 1
ATOM 3811 N N . SER A 1 510 ? -18.158 5.896 7.891 1.00 81.88 510 SER A N 1
ATOM 3812 C CA . SER A 1 510 ? -19.459 6.138 8.536 1.00 81.88 510 SER A CA 1
ATOM 3813 C C . SER A 1 510 ? -19.488 7.360 9.460 1.00 81.88 510 SER A C 1
ATOM 3815 O O . SER A 1 510 ? -20.552 7.718 9.945 1.00 81.88 510 SER A O 1
ATOM 3817 N N . ARG A 1 511 ? -18.328 7.934 9.802 1.00 71.56 511 ARG A N 1
ATOM 3818 C CA . ARG A 1 511 ? -18.212 9.172 10.593 1.00 71.56 511 ARG A CA 1
ATOM 3819 C C . ARG A 1 511 ? -17.924 10.397 9.728 1.00 71.56 511 ARG A C 1
ATOM 3821 O O . ARG A 1 511 ? -17.952 11.504 10.249 1.00 71.56 511 ARG A O 1
ATOM 3828 N N . ALA A 1 512 ? -17.551 10.175 8.470 1.00 57.91 512 ALA A N 1
ATOM 3829 C CA . ALA A 1 512 ? -17.252 11.219 7.502 1.00 57.91 512 ALA A CA 1
ATOM 3830 C C . ALA A 1 512 ? -18.491 11.619 6.680 1.00 57.91 512 ALA A C 1
ATOM 3832 O O . ALA A 1 512 ? -18.478 12.693 6.090 1.00 57.91 512 ALA A O 1
ATOM 3833 N N . ASP A 1 513 ? -19.540 10.785 6.667 1.00 45.41 513 ASP A N 1
ATOM 3834 C CA . ASP A 1 513 ? -20.879 11.172 6.208 1.00 45.41 513 ASP A CA 1
ATOM 3835 C C . ASP A 1 513 ? -21.534 12.071 7.282 1.00 45.41 513 ASP A C 1
ATOM 3837 O O . ASP A 1 513 ? -21.644 11.621 8.430 1.00 45.41 513 ASP A O 1
ATOM 3841 N N . PRO A 1 514 ? -21.892 13.329 6.957 1.00 33.69 514 PRO A N 1
ATOM 3842 C CA . PRO A 1 514 ? -22.476 14.286 7.899 1.00 33.69 514 PRO A CA 1
ATOM 3843 C C . PRO A 1 514 ? -23.880 13.916 8.395 1.00 33.69 514 PRO A C 1
ATOM 3845 O O . PRO A 1 514 ? -24.656 13.291 7.633 1.00 33.69 514 PRO A O 1
#

Secondary structure (DSSP, 8-state):
---S--HHHHHHHHHHHHHHHTSHHHHTT-EEE--S-HHHHSHHHHHHHHHTT-EEE-PPTT-TTTTHHHHHHHHHHIIIIITTS--SSHHHHHHHHHHIIIIIITTT--BGGGTTB-HHHHHHHHTS----------------------------------------PPP---PPP---BPPHHHHHSPPPPPS-THHHHSSPPP--EEEEEEEE-TTT--EEEEEEEEE--SS--TT--S-SEEEE--TT--TTTTHHHHHT-TTS-EEEEPPTTBTTSPPPSSS---HHHHHHHHHHHHHHH-TT---EEEEETHHHHHHHHHHHHHHHTT----SEEEEES---S-TTSTTS-HHHHHHHHHHHHHHHHHHHS-HHHHHHHHT-HHHHHHHHHHH----BHHHHHHHHHHHHHHTT-BS-HHHHHHHHHHHHH--THHHHTT--SEEEEEEETT-TT--HHHHHHHHHHHHHTT-EEEEEEETT--S-HHHHSHHHHHHHHHHHHHHH--

InterPro domains:
  IPR000073 Alpha/beta hydrolase fold-1 [PF12697] (245-503)
  IPR001584 Integrase, catalytic core [PF13683] (57-119)
  IPR001584 Integrase, catalytic core [PS50994] (1-127)
  IPR012337 Ribonuclease H-like superfamily [SSF53098] (4-127)
  IPR029058 Alpha/Beta hydrolase fold [G3DSA:3.40.50.1820] (194-513)
  IPR029058 Alpha/Beta hydrolase fold [SSF53474] (226-510)
  IPR036397 Ribonuclease H superfamily [G3DSA:3.30.420.10] (1-121)
  IPR050266 AB hydrolase superfamily [PTHR43798] (236-511)

Sequence (514 aa):
MTGRMQASLAVNALEQAVARRGGTDAVAGCIVHSDRGSQFRLTAFQDALTVHGLIGSMGQVGSAGDNAAMESFFALLQKNVLDRRDWDTRDELRTGIITWIERTYHRRRRQARLGRLTPVEYELIMDHTPADAAGRRLSPMGASVPCCRTRLVSGPARAVAVSPEAEEGPPVRMTPRPVDRVRLRDLLRPPAPPRDTRVLTGQPARVPVRRDVTIADPSSGARTALAVWSYGPVASRAGQPSPDLVFVHGFRGDHHGLALLADCLPERAVLSVELPGFGASPAFPHAAHSVAHHADALRQVLAAARPTGTAVLVGHSYGSVVAARAVADARAAGGPLADALVLLNPIAEPALDASGSRSARLLSAAAQAWYEAAARLPERAGRALLGAPPIVWATTAAMTQTRDRAVLAYTHDQHRRHFSSFASARMLSEAYRGSSRGSVLDAAAHLDLPVLLIGGVQDPMGSPAAQHALAEHIRLAGGSPVLHLLDGVGHLLHYERPAECASLIRTWLSRADP

Organism: NCBI:txid384602

pLDDT: mean 80.36, std 21.0, range [22.59, 98.31]

Foldseek 3Di:
DDPDDALVVVLVVLVVVQVVQPHLVSCAAAEDEDEPDVSCVDPSNVVSCVVSNYHYDHDDVPDCPRCVVVVVVVVCLCVPQVPPDDDPDPVRSVCSSVCCVPVPQQQPQQDVVLVRDHVVRSVVVVVPDDPDDDDDDDDDDDDDDDDDDDDDDDDDDDDDDDDDDDDDDDDPPPPPDPFPFDDPVCLVPADAADPFCCVQQVFGQFDWDWDWAWDAQPPHGDIFTWIKIKGAAPDDDPPDDDFQEEEFEAQLFFPVLLRSLVRLQNRTIYIYTAFDFFAPGHHRPPDALALLRSLVVVLSRCCRRPVDDAHEYEAAQLRLLSPLNNQLVQVVVVHGRHQEYEYEAFLLAAQCDDVDDPVSNVVLVVVLVLLVVLLPDDFVSSLCSCLPLVNLSVVQSLFWQARHSNLSNVSSVCSNVGSSRGNTSSNSSSSSCNSRHTGSLVSLLRQLHHYEYEEECAAPSDHPVSSVVSQVSNVVSNHHYDYDYDYSGYSSCSSRPSNVSSVVVVVSVVVSPD